Protein AF-A0A7S0TDD7-F1 (afdb_monomer)

Organism: NCBI:txid267567

Structure (mmCIF, N/CA/C/O backbone):
data_AF-A0A7S0TDD7-F1
#
_entry.id   AF-A0A7S0TDD7-F1
#
loop_
_atom_site.group_PDB
_atom_site.id
_atom_site.type_symbol
_atom_site.label_atom_id
_atom_site.label_alt_id
_atom_site.label_comp_id
_atom_site.label_asym_id
_atom_site.label_entity_id
_atom_site.label_seq_id
_atom_site.pdbx_PDB_ins_code
_atom_site.Cartn_x
_atom_site.Cartn_y
_atom_site.Cartn_z
_atom_site.occupancy
_atom_site.B_iso_or_equiv
_atom_site.auth_seq_id
_atom_site.auth_comp_id
_atom_site.auth_asym_id
_atom_site.auth_atom_id
_atom_site.pdbx_PDB_model_num
ATOM 1 N N . ARG A 1 1 ? 13.422 -44.213 49.781 1.00 34.22 1 ARG A N 1
ATOM 2 C CA . ARG A 1 1 ? 12.723 -44.553 48.520 1.00 34.22 1 ARG A CA 1
ATOM 3 C C . ARG A 1 1 ? 11.544 -43.607 48.423 1.00 34.22 1 ARG A C 1
ATOM 5 O O . ARG A 1 1 ? 10.658 -43.696 49.257 1.00 34.22 1 ARG A O 1
ATOM 12 N N . VAL A 1 2 ? 11.659 -42.622 47.538 1.00 26.47 2 VAL A N 1
ATOM 13 C CA . VAL A 1 2 ? 10.657 -41.579 47.297 1.00 26.47 2 VAL A CA 1
ATOM 14 C C . VAL A 1 2 ? 9.514 -42.211 46.508 1.00 26.47 2 VAL A C 1
ATOM 16 O O . VAL A 1 2 ? 9.777 -42.961 45.571 1.00 26.47 2 VAL A O 1
ATOM 19 N N . GLN A 1 3 ? 8.284 -41.962 46.941 1.00 26.53 3 GLN A N 1
ATOM 20 C CA . GLN A 1 3 ? 7.065 -42.433 46.298 1.00 26.53 3 GLN A CA 1
ATOM 21 C C . GLN A 1 3 ? 6.608 -41.351 45.314 1.00 26.53 3 GLN A C 1
ATOM 23 O O . GLN A 1 3 ? 6.568 -40.171 45.658 1.00 26.53 3 GLN A O 1
ATOM 28 N N . GLU A 1 4 ? 6.381 -41.769 44.074 1.00 30.88 4 GLU A N 1
ATOM 29 C CA . GLU A 1 4 ? 6.107 -40.935 42.907 1.00 30.88 4 GLU A CA 1
ATOM 30 C C . GLU A 1 4 ? 4.820 -40.118 43.079 1.00 30.88 4 GLU A C 1
ATOM 32 O O . GLU A 1 4 ? 3.756 -40.655 43.385 1.00 30.88 4 GLU A O 1
ATOM 37 N N . SER A 1 5 ? 4.918 -38.807 42.855 1.00 30.88 5 SER A N 1
ATOM 38 C CA . SER A 1 5 ? 3.770 -37.929 42.671 1.00 30.88 5 SER A CA 1
ATOM 39 C C . SER A 1 5 ? 3.218 -38.106 41.256 1.00 30.88 5 SER A C 1
ATOM 41 O O . SER A 1 5 ? 3.879 -37.802 40.263 1.00 30.88 5 SER A O 1
ATOM 43 N N . SER A 1 6 ? 1.980 -38.586 41.168 1.00 30.11 6 SER A N 1
ATOM 44 C CA . SER A 1 6 ? 1.184 -38.636 39.942 1.00 30.11 6 SER A CA 1
ATOM 45 C C . SER A 1 6 ? 1.024 -37.229 39.357 1.00 30.11 6 SER A C 1
ATOM 47 O O . SER A 1 6 ? 0.351 -36.374 39.939 1.00 30.11 6 SER A O 1
ATOM 49 N N . SER A 1 7 ? 1.662 -36.966 38.215 1.00 33.44 7 SER A N 1
ATOM 50 C CA . SER A 1 7 ? 1.552 -35.693 37.505 1.00 33.44 7 SER A CA 1
ATOM 51 C C . SER A 1 7 ? 0.191 -35.576 36.816 1.00 33.44 7 SER A C 1
ATOM 53 O O . SER A 1 7 ? -0.116 -36.352 35.918 1.00 33.44 7 SER A O 1
ATOM 55 N N . LEU A 1 8 ? -0.582 -34.565 37.208 1.00 35.88 8 LEU A N 1
ATOM 56 C CA . LEU A 1 8 ? -1.970 -34.292 36.808 1.00 35.88 8 LEU A CA 1
ATOM 57 C C . LEU A 1 8 ? -2.159 -33.784 35.359 1.00 35.88 8 LEU A C 1
ATOM 59 O O . LEU A 1 8 ? -3.256 -33.378 35.001 1.00 35.88 8 LEU A O 1
ATOM 63 N N . PHE A 1 9 ? -1.122 -33.789 34.514 1.00 33.84 9 PHE A N 1
ATOM 64 C CA . PHE A 1 9 ? -1.222 -33.293 33.136 1.00 33.84 9 PHE A CA 1
ATOM 65 C C . PHE A 1 9 ? -0.433 -34.156 32.156 1.00 33.84 9 PHE A C 1
ATOM 67 O O . PHE A 1 9 ? 0.795 -34.269 32.262 1.00 33.84 9 PHE A O 1
ATOM 74 N N . ASP A 1 10 ? -1.160 -34.705 31.185 1.00 38.19 10 ASP A N 1
ATOM 75 C CA . ASP A 1 10 ? -0.627 -35.463 30.062 1.00 38.19 10 ASP A CA 1
ATOM 76 C C . ASP A 1 10 ? 0.232 -34.563 29.150 1.00 38.19 10 ASP A C 1
ATOM 78 O O . ASP A 1 10 ? 0.061 -33.338 29.077 1.00 38.19 10 ASP A O 1
ATOM 82 N N . ALA A 1 11 ? 1.210 -35.153 28.464 1.00 37.16 11 ALA A N 1
ATOM 83 C CA . ALA A 1 11 ? 2.189 -34.423 27.654 1.00 37.16 11 ALA A CA 1
ATOM 84 C C . ALA A 1 11 ? 1.535 -33.639 26.496 1.00 37.16 11 ALA A C 1
ATOM 86 O O . ALA A 1 11 ? 2.044 -32.591 26.091 1.00 37.16 11 ALA A O 1
ATOM 87 N N . ALA A 1 12 ? 0.373 -34.093 26.019 1.00 35.03 12 ALA A N 1
ATOM 88 C CA . ALA A 1 12 ? -0.437 -33.391 25.027 1.00 35.03 12 ALA A CA 1
ATOM 89 C C . ALA A 1 12 ? -1.046 -32.085 25.579 1.00 35.03 12 ALA A C 1
ATOM 91 O O . ALA A 1 12 ? -1.035 -31.058 24.898 1.00 35.03 12 ALA A O 1
ATOM 92 N N . SER A 1 13 ? -1.482 -32.079 26.843 1.00 33.91 13 SER A N 1
ATOM 93 C CA . SER A 1 13 ? -2.07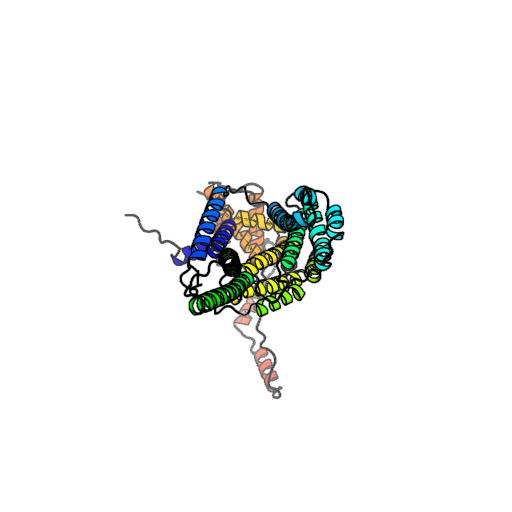0 -30.915 27.522 1.00 33.91 13 SER A CA 1
ATOM 94 C C . SER A 1 13 ? -1.045 -29.792 27.725 1.00 33.91 13 SER A C 1
ATOM 96 O O . SER A 1 13 ? -1.374 -28.610 27.627 1.00 33.91 13 SER A O 1
ATOM 98 N N . LYS A 1 14 ? 0.228 -30.149 27.944 1.00 36.00 14 LYS A N 1
ATOM 99 C CA . LYS A 1 14 ? 1.332 -29.185 28.112 1.00 36.00 14 LYS A CA 1
ATOM 100 C C . LYS A 1 14 ? 1.650 -28.415 26.825 1.00 36.00 14 LYS A C 1
ATOM 102 O O . LYS A 1 14 ? 1.969 -27.230 26.896 1.00 36.00 14 LYS A O 1
ATOM 107 N N . ASN A 1 15 ? 1.516 -29.048 25.658 1.00 33.66 15 ASN A N 1
ATOM 108 C CA . ASN A 1 15 ? 1.763 -28.397 24.366 1.00 33.66 15 ASN A CA 1
ATOM 109 C C . ASN A 1 15 ? 0.621 -27.458 23.949 1.00 33.66 15 ASN A C 1
ATOM 111 O O . ASN A 1 15 ? 0.881 -26.400 23.377 1.00 33.66 15 ASN A O 1
ATOM 115 N N . VAL A 1 16 ? -0.626 -27.786 24.303 1.00 33.66 16 VAL A N 1
ATOM 116 C CA . VAL A 1 16 ? -1.786 -26.915 24.051 1.00 33.66 16 VAL A CA 1
ATOM 117 C C . VAL A 1 16 ? -1.723 -25.654 24.924 1.00 33.66 16 VAL A C 1
ATOM 119 O O . VAL A 1 16 ? -1.888 -24.546 24.410 1.00 33.66 16 VAL A O 1
ATOM 122 N N . ILE A 1 17 ? -1.350 -25.781 26.203 1.00 31.75 17 ILE A N 1
ATOM 123 C CA . ILE A 1 17 ? -1.176 -24.635 27.115 1.00 31.75 17 ILE A CA 1
ATOM 124 C C . ILE A 1 17 ? -0.004 -23.739 26.674 1.00 31.75 17 ILE A C 1
ATOM 126 O O . ILE A 1 17 ? -0.137 -22.518 26.647 1.00 31.75 17 ILE A O 1
ATOM 130 N N . LEU A 1 18 ? 1.118 -24.312 26.220 1.00 31.67 18 LEU A N 1
ATOM 131 C CA . LEU A 1 18 ? 2.242 -23.530 25.681 1.00 31.67 18 LEU A CA 1
ATOM 132 C C . LEU A 1 18 ? 1.889 -22.752 24.400 1.00 31.67 18 LEU A C 1
ATOM 134 O O . LEU A 1 18 ? 2.475 -21.695 24.160 1.00 31.67 18 LEU A O 1
ATOM 138 N N . SER A 1 19 ? 0.924 -23.235 23.609 1.00 33.00 19 SER A N 1
ATOM 139 C CA . SER A 1 19 ? 0.410 -22.519 22.432 1.00 33.00 19 SER A CA 1
ATOM 140 C C . SER A 1 19 ? -0.597 -21.416 22.791 1.00 33.00 19 SER A C 1
ATOM 142 O O . SER A 1 19 ? -0.612 -20.367 22.151 1.00 33.00 19 SER A O 1
ATOM 144 N N . SER A 1 20 ? -1.368 -21.609 23.868 1.00 31.69 20 SER A N 1
ATOM 145 C CA . SER A 1 20 ? -2.388 -20.669 24.359 1.00 31.69 20 SER A CA 1
ATOM 146 C C . SER A 1 20 ? -1.827 -19.530 25.226 1.00 31.69 20 SER A C 1
ATOM 148 O O . SER A 1 20 ? -2.527 -18.548 25.455 1.00 31.69 20 SER A O 1
ATOM 150 N N . CYS A 1 21 ? -0.584 -19.631 25.710 1.00 32.84 21 CYS A N 1
ATOM 151 C CA . CYS A 1 21 ? 0.076 -18.613 26.545 1.00 32.84 21 CYS A CA 1
ATOM 152 C C . CYS A 1 21 ? 1.026 -17.680 25.763 1.00 32.84 21 CYS A C 1
ATOM 154 O O . CYS A 1 21 ? 1.892 -17.023 26.351 1.00 32.84 21 CYS A O 1
ATOM 156 N N . ALA A 1 22 ? 0.924 -17.625 24.434 1.00 32.09 22 ALA A N 1
ATOM 157 C CA . ALA A 1 22 ? 1.714 -16.697 23.633 1.00 32.09 22 ALA A CA 1
ATOM 158 C C . ALA A 1 22 ? 1.128 -15.278 23.744 1.00 32.09 22 ALA A C 1
ATOM 160 O O . ALA A 1 22 ? 0.223 -14.913 23.005 1.00 32.09 22 ALA A O 1
ATOM 161 N N . GLY A 1 23 ? 1.641 -14.484 24.688 1.00 32.25 23 GLY A N 1
ATOM 162 C CA . GLY A 1 23 ? 1.254 -13.079 24.842 1.00 32.25 23 GLY A CA 1
ATOM 163 C C . GLY A 1 23 ? 1.530 -12.216 23.592 1.00 32.25 23 GLY A C 1
ATOM 164 O O . GLY A 1 23 ? 2.265 -12.652 22.697 1.00 32.25 23 GLY A O 1
ATOM 165 N N . PRO A 1 24 ? 1.012 -10.970 23.555 1.00 36.75 24 PRO A N 1
ATOM 166 C CA . PRO A 1 24 ? 1.062 -10.065 22.397 1.00 36.75 24 PRO A CA 1
ATOM 167 C C . PRO A 1 24 ? 2.467 -9.887 21.809 1.00 36.75 24 PRO A C 1
ATOM 169 O O . PRO A 1 24 ? 2.650 -9.899 20.592 1.00 36.75 24 PRO A O 1
ATOM 172 N N . SER A 1 25 ? 3.478 -9.836 22.678 1.00 35.16 25 SER A N 1
ATOM 173 C CA . SER A 1 25 ? 4.887 -9.713 22.303 1.00 35.16 25 SER A CA 1
ATOM 174 C C . SER A 1 25 ? 5.425 -10.941 21.568 1.00 35.16 25 SER A C 1
ATOM 176 O O . SER A 1 25 ? 6.261 -10.808 20.683 1.00 35.16 25 SER A O 1
ATOM 178 N N . ARG 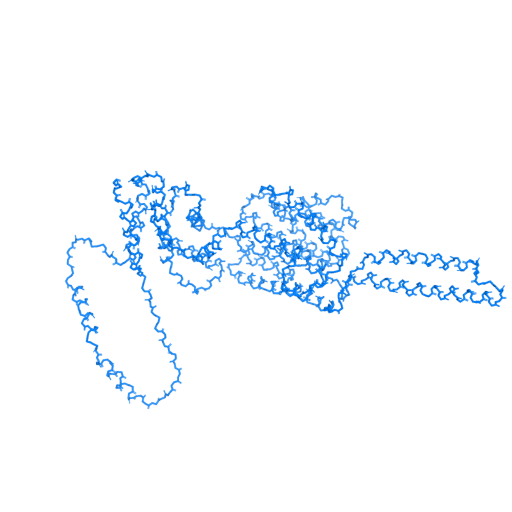A 1 26 ? 4.934 -12.149 21.872 1.00 35.88 26 ARG A N 1
ATOM 179 C CA . ARG A 1 26 ? 5.328 -13.389 21.185 1.00 35.88 26 ARG A CA 1
ATOM 180 C C . ARG A 1 26 ? 4.607 -13.559 19.858 1.00 35.88 26 ARG A C 1
ATOM 182 O O . ARG A 1 26 ? 5.229 -14.042 18.918 1.00 35.88 26 ARG A O 1
ATOM 189 N N . THR A 1 27 ? 3.347 -13.143 19.752 1.00 37.44 27 THR A N 1
ATOM 190 C CA . THR A 1 27 ? 2.650 -13.045 18.460 1.00 37.44 27 THR A CA 1
ATOM 191 C C . THR A 1 27 ? 3.304 -12.012 17.557 1.00 37.44 27 THR A C 1
ATOM 193 O O . THR A 1 27 ? 3.514 -12.303 16.389 1.00 37.44 27 THR A O 1
ATOM 196 N N . GLU A 1 28 ? 3.730 -10.867 18.084 1.00 36.44 28 GLU A N 1
ATOM 197 C CA . GLU A 1 28 ? 4.432 -9.844 17.308 1.00 36.44 28 GLU A CA 1
ATOM 198 C C . GLU A 1 28 ? 5.825 -10.317 16.870 1.00 36.44 28 GLU A C 1
ATOM 200 O O . GLU A 1 28 ? 6.174 -10.195 15.701 1.00 36.44 28 GLU A O 1
ATOM 205 N N . LEU A 1 29 ? 6.579 -10.982 17.750 1.00 36.84 29 LEU A N 1
ATOM 206 C CA . LEU A 1 29 ? 7.879 -11.581 17.421 1.00 36.84 29 LEU A CA 1
ATOM 207 C C . LEU A 1 29 ? 7.733 -12.764 16.447 1.00 36.84 29 LEU A C 1
ATOM 209 O O . LEU A 1 29 ? 8.585 -12.960 15.583 1.00 36.84 29 LEU A O 1
ATOM 213 N N . ASN A 1 30 ? 6.635 -13.524 16.520 1.00 37.25 30 ASN A N 1
ATOM 214 C CA . ASN A 1 30 ? 6.309 -14.589 15.569 1.00 37.25 30 ASN A CA 1
ATOM 215 C C . ASN A 1 30 ? 5.789 -14.049 14.233 1.00 37.25 30 ASN A C 1
ATOM 217 O O . ASN A 1 30 ? 6.100 -14.643 13.208 1.00 37.25 30 ASN A O 1
ATOM 221 N N . VAL A 1 31 ? 5.070 -12.925 14.208 1.00 39.56 31 VAL A N 1
ATOM 222 C CA . VAL A 1 31 ? 4.661 -12.213 12.986 1.00 39.56 31 VAL A CA 1
ATOM 223 C C . VAL A 1 31 ? 5.873 -11.560 12.334 1.00 39.56 31 VAL A C 1
ATOM 225 O O . VAL A 1 31 ? 6.036 -11.680 11.126 1.00 39.56 31 VAL A O 1
ATOM 228 N N . GLN A 1 32 ? 6.776 -10.961 13.111 1.00 39.06 32 GLN A N 1
ATOM 229 C CA . GLN A 1 32 ? 8.056 -10.442 12.631 1.00 39.06 32 GLN A CA 1
ATOM 230 C C . GLN A 1 32 ? 8.948 -11.574 12.122 1.00 39.06 32 GLN A C 1
ATOM 232 O O . GLN A 1 32 ? 9.494 -11.453 11.032 1.00 39.06 32 GLN A O 1
ATOM 237 N N . ARG A 1 33 ? 9.037 -12.714 12.825 1.00 38.97 33 ARG A N 1
ATOM 238 C CA . ARG A 1 33 ? 9.721 -13.918 12.323 1.00 38.97 33 ARG A CA 1
ATOM 239 C C . ARG A 1 33 ? 9.059 -14.457 11.065 1.00 38.97 33 ARG A C 1
ATOM 241 O O . ARG A 1 33 ? 9.772 -14.743 10.120 1.00 38.97 33 ARG A O 1
ATOM 248 N N . ALA A 1 34 ? 7.738 -14.580 11.012 1.00 37.75 34 ALA A N 1
ATOM 249 C CA . ALA A 1 34 ? 7.015 -15.085 9.846 1.00 37.75 34 ALA A CA 1
ATOM 250 C C . ALA A 1 34 ? 7.128 -14.133 8.646 1.00 37.75 34 ALA A C 1
ATOM 252 O O . ALA A 1 34 ? 7.270 -14.595 7.516 1.00 37.75 34 ALA A O 1
ATOM 253 N N . ALA A 1 35 ? 7.136 -12.819 8.879 1.00 38.97 35 ALA A N 1
ATOM 254 C CA . ALA A 1 35 ? 7.416 -11.797 7.877 1.00 38.97 35 ALA A CA 1
ATOM 255 C C . ALA A 1 35 ? 8.870 -11.878 7.407 1.00 38.97 35 ALA A C 1
ATOM 257 O O . ALA A 1 35 ? 9.106 -11.847 6.204 1.00 38.97 35 ALA A O 1
ATOM 258 N N . LEU A 1 36 ? 9.825 -12.080 8.322 1.00 39.38 36 LEU A N 1
ATOM 259 C CA . LEU A 1 36 ? 11.232 -12.324 8.010 1.00 39.38 36 LEU A CA 1
ATOM 260 C C . LEU A 1 36 ? 11.388 -13.616 7.194 1.00 39.38 36 LEU A C 1
ATOM 262 O O . LEU A 1 36 ? 12.049 -13.599 6.172 1.00 39.38 36 LEU A O 1
ATOM 266 N N . PHE A 1 37 ? 10.730 -14.718 7.558 1.00 41.88 37 PHE A N 1
ATOM 267 C CA . PHE A 1 37 ? 10.774 -15.991 6.829 1.00 41.88 37 PHE A CA 1
ATOM 268 C C . PHE A 1 37 ? 10.072 -15.917 5.465 1.00 41.88 37 PHE A C 1
ATOM 270 O O . PHE A 1 37 ? 10.566 -16.510 4.506 1.00 41.88 37 PHE A O 1
ATOM 277 N N . ARG A 1 38 ? 8.989 -15.135 5.331 1.00 43.34 38 ARG A N 1
ATOM 278 C CA . ARG A 1 38 ? 8.360 -14.819 4.033 1.00 43.34 38 ARG A CA 1
ATOM 279 C C . ARG A 1 38 ? 9.249 -13.933 3.156 1.00 43.34 38 ARG A C 1
ATOM 281 O O . ARG A 1 38 ? 9.356 -14.206 1.966 1.00 43.34 38 ARG A O 1
ATOM 288 N N . LEU A 1 39 ? 9.912 -12.925 3.731 1.00 39.94 39 LEU A N 1
ATOM 289 C CA . LEU A 1 39 ? 10.890 -12.062 3.047 1.00 39.94 39 LEU A CA 1
ATOM 290 C C . LEU A 1 39 ? 12.161 -12.823 2.650 1.00 39.94 39 LEU A C 1
ATOM 292 O O . LEU A 1 39 ? 12.757 -12.535 1.617 1.00 39.94 39 LEU A O 1
ATOM 296 N N . LEU A 1 40 ? 12.568 -13.801 3.460 1.00 39.16 40 LEU A N 1
ATOM 297 C CA . LEU A 1 40 ? 13.779 -14.590 3.259 1.00 39.16 40 LEU A CA 1
ATOM 298 C C . LEU A 1 40 ? 13.563 -15.838 2.397 1.00 39.16 40 LEU A C 1
ATOM 300 O O . LEU A 1 40 ? 14.569 -16.422 2.001 1.00 39.16 40 LEU A O 1
ATOM 304 N N . ARG A 1 41 ? 12.306 -16.256 2.138 1.00 47.22 41 ARG A N 1
ATOM 305 C CA . ARG A 1 41 ? 11.926 -17.547 1.516 1.00 47.22 41 ARG A CA 1
ATOM 306 C C . ARG A 1 41 ? 12.974 -18.640 1.783 1.00 47.22 41 ARG A C 1
ATOM 308 O O . ARG A 1 41 ? 13.501 -19.261 0.862 1.00 47.22 41 ARG A O 1
ATOM 315 N N . LEU A 1 42 ? 13.306 -18.864 3.058 1.00 38.62 42 LEU A N 1
ATOM 316 C CA . LEU A 1 42 ? 14.006 -20.093 3.416 1.00 38.62 42 LEU A CA 1
ATOM 317 C C . LEU A 1 42 ? 13.015 -21.228 3.145 1.00 38.62 42 LEU A C 1
ATOM 319 O O . LEU A 1 42 ? 11.864 -21.108 3.568 1.00 38.62 42 LEU A O 1
ATOM 323 N N . PRO A 1 43 ? 13.405 -22.262 2.386 1.00 35.06 43 PRO A N 1
ATOM 324 C CA . PRO A 1 43 ? 12.465 -23.240 1.864 1.00 35.06 43 PRO A CA 1
ATOM 325 C C . PRO A 1 43 ? 11.819 -23.996 3.028 1.00 35.06 43 PRO A C 1
ATOM 327 O O . PRO A 1 43 ? 12.429 -24.878 3.626 1.00 35.06 43 PRO A O 1
ATOM 330 N N . SER A 1 44 ? 10.577 -23.643 3.364 1.00 37.34 44 SER A N 1
ATOM 331 C CA . SER A 1 44 ? 9.670 -24.557 4.048 1.00 37.34 44 SER A CA 1
ATOM 332 C C . SER A 1 44 ? 9.337 -25.654 3.045 1.00 37.34 44 SER A C 1
ATOM 334 O O . SER A 1 44 ? 8.902 -25.343 1.937 1.00 37.34 44 SER A O 1
ATOM 336 N N . GLN A 1 45 ? 9.599 -26.902 3.417 1.00 38.03 45 GLN A N 1
ATOM 337 C CA . GLN A 1 45 ? 9.753 -28.055 2.527 1.00 38.03 45 GLN A CA 1
ATOM 338 C C . GLN A 1 45 ? 8.555 -28.442 1.633 1.00 38.03 45 GLN A C 1
ATOM 340 O O . GLN A 1 45 ? 8.686 -29.429 0.929 1.00 38.03 45 GLN A O 1
ATOM 345 N N . ASP A 1 46 ? 7.451 -27.691 1.560 1.00 39.78 46 ASP A N 1
ATOM 346 C CA . ASP A 1 46 ? 6.208 -28.201 0.950 1.00 39.78 46 ASP A CA 1
ATOM 347 C C . ASP A 1 46 ? 5.391 -27.231 0.076 1.00 39.78 46 ASP A C 1
ATOM 349 O O . ASP A 1 46 ? 4.191 -27.418 -0.108 1.00 39.78 46 ASP A O 1
ATOM 353 N N . VAL A 1 47 ? 5.996 -26.217 -0.553 1.00 36.88 47 VAL A N 1
ATOM 354 C CA . VAL A 1 47 ? 5.292 -25.487 -1.630 1.00 36.88 47 VAL A CA 1
ATOM 355 C C . VAL A 1 47 ? 6.193 -25.363 -2.848 1.00 36.88 47 VAL A C 1
ATOM 357 O O . VAL A 1 47 ? 7.313 -24.867 -2.747 1.00 36.88 47 VAL A O 1
ATOM 360 N N . GLY A 1 48 ? 5.685 -25.876 -3.974 1.00 36.62 48 GLY A N 1
ATOM 361 C CA . GLY A 1 48 ? 6.376 -26.119 -5.238 1.00 36.62 48 GLY A CA 1
ATOM 362 C C . GLY A 1 48 ? 7.475 -25.117 -5.574 1.00 36.62 48 GLY A C 1
ATOM 363 O O . GLY A 1 48 ? 7.284 -23.906 -5.496 1.00 36.62 48 GLY A O 1
ATOM 364 N N . THR A 1 49 ? 8.623 -25.674 -5.953 1.00 37.28 49 THR A N 1
ATOM 365 C CA . THR A 1 49 ? 9.852 -25.016 -6.404 1.00 37.28 49 THR A CA 1
ATOM 366 C C . THR A 1 49 ? 9.597 -23.680 -7.103 1.00 37.28 49 THR A C 1
ATOM 368 O O . THR A 1 49 ? 9.370 -23.615 -8.311 1.00 37.28 49 THR A O 1
ATOM 371 N N . VAL A 1 50 ? 9.661 -22.598 -6.328 1.00 41.88 50 VAL A N 1
ATOM 372 C CA . VAL A 1 50 ? 9.716 -21.236 -6.849 1.00 41.88 50 VAL A CA 1
ATOM 373 C C . VAL A 1 50 ? 11.102 -21.065 -7.457 1.00 41.88 50 VAL A C 1
ATOM 375 O O . VAL A 1 50 ? 12.107 -21.056 -6.746 1.00 41.88 50 VAL A O 1
ATOM 378 N N . PHE A 1 51 ? 11.153 -21.003 -8.785 1.00 43.69 51 PHE A N 1
ATOM 379 C CA . PHE A 1 51 ? 12.379 -20.913 -9.570 1.00 43.69 51 PHE A CA 1
ATOM 380 C C . PHE A 1 51 ? 13.138 -19.618 -9.251 1.00 43.69 51 PHE A C 1
ATOM 382 O O . PHE A 1 51 ? 12.866 -18.553 -9.797 1.00 43.69 51 PHE A O 1
ATOM 389 N N . SER A 1 52 ? 14.100 -19.720 -8.336 1.00 38.50 52 SER A N 1
ATOM 390 C CA . SER A 1 52 ? 15.113 -18.699 -8.101 1.00 38.50 52 SER A CA 1
ATOM 391 C C . SER A 1 52 ? 16.210 -18.869 -9.149 1.00 38.50 52 SER A C 1
ATOM 393 O O . SER A 1 52 ? 16.868 -19.907 -9.180 1.00 38.50 52 SER A O 1
ATOM 395 N N . THR A 1 53 ? 16.459 -17.860 -9.986 1.00 48.03 53 THR A N 1
ATOM 396 C CA . THR A 1 53 ? 17.733 -17.797 -10.718 1.00 48.03 53 THR A CA 1
ATOM 397 C C . THR A 1 53 ? 18.875 -17.628 -9.705 1.00 48.03 53 THR A C 1
ATOM 399 O O . THR A 1 53 ? 18.681 -17.038 -8.636 1.00 48.03 53 THR A O 1
ATOM 402 N N . VAL A 1 54 ? 20.056 -18.185 -9.995 1.00 42.34 54 VAL A N 1
ATOM 403 C CA . VAL A 1 54 ? 21.210 -18.186 -9.070 1.00 42.34 54 VAL A CA 1
ATOM 404 C C . VAL A 1 54 ? 21.617 -16.755 -8.690 1.00 42.34 54 VAL A C 1
ATOM 406 O O . VAL A 1 54 ? 21.841 -16.476 -7.514 1.00 42.34 54 VAL A O 1
ATOM 409 N N . GLU A 1 55 ? 21.590 -15.820 -9.644 1.00 39.75 55 GLU A N 1
ATOM 410 C CA . GLU A 1 55 ? 21.903 -14.402 -9.407 1.00 39.75 55 GLU A CA 1
ATOM 411 C C . GLU A 1 55 ? 20.869 -13.698 -8.512 1.00 39.75 55 GLU A C 1
ATOM 413 O O . GLU A 1 55 ? 21.243 -12.950 -7.606 1.00 39.75 55 GLU A O 1
ATOM 418 N N . ASN A 1 56 ? 19.572 -13.988 -8.675 1.00 49.56 56 ASN A N 1
ATOM 419 C CA . ASN A 1 56 ? 18.540 -13.482 -7.763 1.00 49.56 56 ASN A CA 1
ATOM 420 C C . ASN A 1 56 ? 18.658 -14.103 -6.367 1.00 49.56 56 ASN A C 1
ATOM 422 O O . ASN A 1 56 ? 18.381 -13.432 -5.373 1.00 49.56 56 ASN A O 1
ATOM 426 N N . GLY A 1 57 ? 19.090 -15.363 -6.277 1.00 44.59 57 GLY A N 1
ATOM 427 C CA . GLY A 1 57 ? 19.338 -16.050 -5.012 1.00 44.59 57 GLY A CA 1
ATOM 428 C C . GLY A 1 57 ? 20.479 -15.409 -4.222 1.00 44.59 57 GLY A C 1
ATOM 429 O O . GLY A 1 57 ? 20.329 -15.141 -3.029 1.00 44.59 57 GLY A O 1
ATOM 430 N N . GLU A 1 58 ? 21.596 -15.093 -4.878 1.00 45.41 58 GLU A N 1
ATOM 431 C CA . GLU A 1 58 ? 22.729 -14.416 -4.237 1.00 45.41 58 GLU A CA 1
ATOM 432 C C . GLU A 1 58 ? 22.419 -12.963 -3.870 1.00 45.41 58 GLU A C 1
ATOM 434 O O . GLU A 1 58 ? 22.734 -12.539 -2.754 1.00 45.41 58 GLU A O 1
ATOM 439 N N . ALA A 1 59 ? 21.732 -12.219 -4.745 1.00 47.84 59 ALA A N 1
ATOM 440 C CA . ALA A 1 59 ? 21.289 -10.857 -4.452 1.00 47.84 59 ALA A CA 1
ATOM 441 C C . ALA A 1 59 ? 20.327 -10.821 -3.253 1.00 47.84 59 ALA A C 1
ATOM 443 O O . ALA A 1 59 ? 20.522 -10.019 -2.333 1.00 47.84 59 ALA A O 1
ATOM 444 N N . ARG A 1 60 ? 19.352 -11.741 -3.194 1.00 52.16 60 ARG A N 1
ATOM 445 C CA . ARG A 1 60 ? 18.446 -11.888 -2.043 1.00 52.16 60 ARG A CA 1
ATOM 446 C C . ARG A 1 60 ? 19.184 -12.338 -0.791 1.00 52.16 60 ARG A C 1
ATOM 448 O O . ARG A 1 60 ? 18.907 -11.810 0.276 1.00 52.16 60 ARG A O 1
ATOM 455 N N . LYS A 1 61 ? 20.166 -13.239 -0.887 1.00 48.09 61 LYS A N 1
ATOM 456 C CA . LYS A 1 61 ? 20.992 -13.676 0.256 1.00 48.09 61 LYS A CA 1
ATOM 457 C C . LYS A 1 61 ? 21.873 -12.544 0.794 1.00 48.09 61 LYS A C 1
ATOM 459 O O . LYS A 1 61 ? 22.041 -12.413 2.007 1.00 48.09 61 LYS A O 1
ATOM 464 N N . ALA A 1 62 ? 22.401 -11.692 -0.081 1.00 52.19 62 ALA A N 1
ATOM 465 C CA . ALA A 1 62 ? 23.163 -10.508 0.302 1.00 52.19 62 ALA A CA 1
ATOM 466 C C . ALA A 1 62 ? 22.266 -9.428 0.933 1.00 52.19 62 ALA A C 1
ATOM 468 O O . ALA A 1 62 ? 22.633 -8.853 1.961 1.00 52.19 62 ALA A O 1
ATOM 469 N N . GLN A 1 63 ? 21.080 -9.184 0.368 1.00 53.31 63 GLN A N 1
ATOM 470 C CA . GLN A 1 63 ? 20.070 -8.287 0.939 1.00 53.31 63 GLN A CA 1
ATOM 471 C C . GLN A 1 63 ? 19.561 -8.800 2.287 1.00 53.31 63 GLN A C 1
ATOM 473 O O . GLN A 1 63 ? 19.528 -8.038 3.245 1.00 53.31 63 GLN A O 1
ATOM 478 N N . ALA A 1 64 ? 19.267 -10.094 2.394 1.00 50.66 64 ALA A N 1
ATOM 479 C CA . ALA A 1 64 ? 18.913 -10.793 3.621 1.00 50.66 64 ALA A CA 1
ATOM 480 C C . ALA A 1 64 ? 19.975 -10.618 4.702 1.00 50.66 64 ALA A C 1
ATOM 482 O O . ALA A 1 64 ? 19.658 -10.240 5.821 1.00 50.66 64 ALA A O 1
ATOM 483 N N . LYS A 1 65 ? 21.250 -10.841 4.368 1.00 52.22 65 LYS A N 1
ATOM 484 C CA . LYS A 1 65 ? 22.362 -10.670 5.310 1.00 52.22 65 LYS A CA 1
ATOM 485 C C . LYS A 1 65 ? 22.493 -9.217 5.771 1.00 52.22 65 LYS A C 1
ATOM 487 O O . LYS A 1 65 ? 22.745 -8.976 6.947 1.00 52.22 65 LYS A O 1
ATOM 492 N N . LYS A 1 66 ? 22.278 -8.247 4.874 1.00 54.50 66 LYS A N 1
ATOM 493 C CA . LYS A 1 66 ? 22.237 -6.817 5.223 1.00 54.50 66 LYS A CA 1
ATOM 494 C C . LYS A 1 66 ? 21.037 -6.471 6.108 1.00 54.50 66 LYS A C 1
ATOM 496 O O . LYS A 1 66 ? 21.220 -5.763 7.088 1.00 54.50 66 LYS A O 1
ATOM 501 N N . LEU A 1 67 ? 19.851 -6.996 5.805 1.00 50.78 67 LEU A N 1
ATOM 502 C CA . LEU A 1 67 ? 18.629 -6.821 6.594 1.00 50.78 67 LEU A CA 1
ATOM 503 C C . LEU A 1 67 ? 18.762 -7.445 7.982 1.00 50.78 67 LEU A C 1
ATOM 505 O O . LEU A 1 67 ? 18.473 -6.785 8.967 1.00 50.78 67 LEU A O 1
ATOM 509 N N . ILE A 1 68 ? 19.266 -8.674 8.078 1.00 57.19 68 ILE A N 1
ATOM 510 C CA . ILE A 1 68 ? 19.528 -9.357 9.350 1.00 57.19 68 ILE A CA 1
ATOM 511 C C . ILE A 1 68 ? 20.554 -8.576 10.172 1.00 57.19 68 ILE A C 1
ATOM 513 O O . ILE A 1 68 ? 20.341 -8.384 11.362 1.00 57.19 68 ILE A O 1
ATOM 517 N N . ASN A 1 69 ? 21.623 -8.067 9.552 1.00 52.66 69 ASN A N 1
ATOM 518 C CA . ASN A 1 69 ? 22.589 -7.218 10.249 1.00 52.66 69 ASN A CA 1
ATOM 519 C C . ASN A 1 69 ? 21.972 -5.884 10.701 1.00 52.66 69 ASN A C 1
ATOM 521 O O . ASN A 1 69 ? 22.261 -5.440 11.805 1.00 52.66 69 ASN A O 1
ATOM 525 N N . LEU A 1 70 ? 21.096 -5.273 9.898 1.00 49.09 70 LEU A N 1
ATOM 526 C CA . LEU A 1 70 ? 20.352 -4.066 10.273 1.00 49.09 70 LEU A CA 1
ATOM 527 C C . LEU A 1 70 ? 19.393 -4.328 11.442 1.00 49.09 70 LEU A C 1
ATOM 529 O O . LEU A 1 70 ? 19.354 -3.539 12.381 1.00 49.09 70 LEU A O 1
ATOM 533 N N . PHE A 1 71 ? 18.666 -5.448 11.425 1.00 48.34 71 PHE A N 1
ATOM 534 C CA . PHE A 1 71 ? 17.789 -5.853 12.525 1.00 48.34 71 PHE A CA 1
ATOM 535 C C . PHE A 1 71 ? 18.582 -6.191 13.793 1.00 48.34 71 PHE A C 1
ATOM 537 O O . PHE A 1 71 ? 18.184 -5.793 14.883 1.00 48.34 71 PHE A O 1
ATOM 544 N N . ALA A 1 72 ? 19.733 -6.851 13.658 1.00 56.47 72 ALA A N 1
ATOM 545 C CA . ALA A 1 72 ? 20.618 -7.166 14.777 1.00 56.47 72 ALA A CA 1
ATOM 546 C C . ALA A 1 72 ? 21.276 -5.917 15.388 1.00 56.47 72 ALA A C 1
ATOM 548 O O . ALA A 1 72 ? 21.554 -5.903 16.582 1.00 56.47 72 ALA A O 1
ATOM 549 N N . GLN A 1 73 ? 21.508 -4.867 14.594 1.00 50.81 73 GLN A N 1
ATOM 550 C CA . GLN A 1 73 ? 22.095 -3.607 15.062 1.00 50.81 73 GLN A CA 1
ATOM 551 C C . GLN A 1 73 ? 21.067 -2.627 15.653 1.00 50.81 73 GLN A C 1
ATOM 553 O O . GLN A 1 73 ? 21.462 -1.761 16.428 1.00 50.81 73 GLN A O 1
ATOM 558 N N . LYS A 1 74 ? 19.772 -2.747 15.314 1.00 45.06 74 LYS A N 1
ATOM 559 C CA . LYS A 1 74 ? 18.705 -1.826 15.766 1.00 45.06 74 LYS A CA 1
ATOM 560 C C . LYS A 1 74 ? 17.759 -2.371 16.844 1.00 45.06 74 LYS A C 1
ATOM 562 O O . LYS A 1 74 ? 16.907 -1.621 17.307 1.00 45.06 74 LYS A O 1
ATOM 567 N N . MET A 1 75 ? 17.884 -3.625 17.282 1.00 39.62 75 MET A N 1
ATOM 568 C CA . MET A 1 75 ? 17.069 -4.149 18.390 1.00 39.62 75 MET A CA 1
ATOM 569 C C . MET A 1 75 ? 17.618 -3.744 19.767 1.00 39.62 75 MET A C 1
ATOM 571 O O . MET A 1 75 ? 18.015 -4.575 20.578 1.00 39.62 75 MET A O 1
ATOM 575 N N . THR A 1 76 ? 17.593 -2.446 20.054 1.00 38.91 76 THR A N 1
ATOM 576 C CA . THR A 1 76 ? 17.293 -1.962 21.406 1.00 38.91 76 THR A CA 1
ATOM 577 C C . THR A 1 76 ? 15.790 -1.712 21.438 1.00 38.91 76 THR A C 1
ATOM 579 O O . THR A 1 76 ? 15.283 -0.973 20.596 1.00 38.91 76 THR A O 1
ATOM 582 N N . ALA A 1 77 ? 15.076 -2.363 22.355 1.00 42.56 77 ALA A N 1
ATOM 583 C CA . ALA A 1 77 ? 13.611 -2.416 22.407 1.00 42.56 77 ALA A CA 1
ATOM 584 C C . ALA A 1 77 ? 12.897 -1.043 22.472 1.00 42.56 77 ALA A C 1
ATOM 586 O O . ALA A 1 77 ? 11.699 -0.987 22.225 1.00 42.56 77 ALA A O 1
ATOM 587 N N . ASP A 1 78 ? 13.630 0.050 22.701 1.00 38.06 78 ASP A N 1
ATOM 588 C CA . ASP A 1 78 ? 13.103 1.421 22.761 1.00 38.06 78 ASP A CA 1
ATOM 589 C C . ASP A 1 78 ? 13.133 2.173 21.411 1.00 38.06 78 ASP A C 1
ATOM 591 O O . ASP A 1 78 ? 12.621 3.281 21.304 1.00 38.06 78 ASP A O 1
ATOM 595 N N . SER A 1 79 ? 13.705 1.583 20.352 1.00 40.09 79 SER A N 1
ATOM 596 C CA . SER A 1 79 ? 13.809 2.176 19.002 1.00 40.09 79 SER A CA 1
ATOM 597 C C . SER A 1 79 ? 12.796 1.554 18.025 1.00 40.09 79 SER A C 1
ATOM 599 O O . SER A 1 79 ? 13.124 1.229 16.876 1.00 40.09 79 SER A O 1
ATOM 601 N N . ILE A 1 80 ? 11.551 1.347 18.456 1.00 48.03 80 ILE A N 1
ATOM 602 C CA . ILE A 1 80 ? 10.467 1.074 17.505 1.00 48.03 80 ILE A CA 1
ATOM 603 C C . ILE A 1 80 ? 10.328 2.348 16.672 1.00 48.03 80 ILE A C 1
ATOM 605 O O . ILE A 1 80 ? 9.880 3.363 17.191 1.00 48.03 80 ILE A O 1
ATOM 609 N N . VAL A 1 81 ? 10.783 2.309 15.412 1.00 54.41 81 VAL A N 1
ATOM 610 C CA . VAL A 1 81 ? 10.669 3.421 14.453 1.00 54.41 81 VAL A CA 1
ATOM 611 C C . VAL A 1 81 ? 9.254 3.973 14.566 1.00 54.41 81 VAL A C 1
ATOM 613 O O . VAL A 1 81 ? 8.295 3.247 14.278 1.00 54.41 81 VAL A O 1
ATOM 616 N N . GLN A 1 82 ? 9.120 5.209 15.055 1.00 69.00 82 GLN A N 1
ATOM 617 C CA . GLN A 1 82 ? 7.804 5.782 15.297 1.00 69.00 82 GLN A CA 1
ATOM 618 C C . GLN A 1 82 ? 7.027 5.743 13.967 1.00 69.00 82 GLN A C 1
ATOM 620 O O . GLN A 1 82 ? 7.588 6.108 12.928 1.00 69.00 82 GLN A O 1
ATOM 625 N N . PRO A 1 83 ? 5.754 5.303 13.944 1.00 75.44 83 PRO A N 1
ATOM 626 C CA . PRO A 1 83 ? 4.963 5.222 12.713 1.00 75.44 83 PRO A CA 1
ATOM 627 C C . PRO A 1 83 ? 4.997 6.511 11.874 1.00 75.44 83 PRO A C 1
ATOM 629 O O . PRO A 1 83 ? 5.003 6.449 10.645 1.00 75.44 83 PRO A O 1
ATOM 632 N N . THR A 1 84 ? 5.105 7.662 12.538 1.00 81.12 84 THR A N 1
ATOM 633 C CA . THR A 1 84 ? 5.266 8.995 11.948 1.00 81.12 84 THR A CA 1
ATOM 634 C C . THR A 1 84 ? 6.535 9.134 11.099 1.00 81.12 84 THR A C 1
ATOM 636 O O . THR A 1 84 ? 6.483 9.680 9.998 1.00 81.12 84 THR A O 1
ATOM 639 N N . GLU A 1 85 ? 7.675 8.604 11.553 1.00 81.06 85 GLU A N 1
ATOM 640 C CA . GLU A 1 85 ? 8.943 8.653 10.808 1.00 81.06 85 GLU A CA 1
ATOM 641 C C . GLU A 1 85 ? 8.866 7.851 9.510 1.00 81.06 85 GLU A C 1
ATOM 643 O O . GLU A 1 85 ? 9.397 8.275 8.483 1.00 81.06 85 GLU A O 1
ATOM 648 N N . ILE A 1 86 ? 8.158 6.715 9.532 1.00 84.12 86 ILE A N 1
ATOM 649 C CA . ILE A 1 86 ? 7.944 5.899 8.334 1.00 84.12 86 ILE A CA 1
ATOM 650 C C . ILE A 1 86 ? 7.144 6.698 7.308 1.00 84.12 86 ILE A C 1
ATOM 652 O O . ILE A 1 86 ? 7.562 6.791 6.156 1.00 84.12 86 ILE A O 1
ATOM 656 N N . ILE A 1 87 ? 6.028 7.314 7.709 1.00 85.50 87 ILE A N 1
ATOM 657 C CA . ILE A 1 87 ? 5.205 8.110 6.789 1.00 85.50 87 ILE A CA 1
ATOM 658 C C . ILE A 1 87 ? 6.009 9.284 6.222 1.00 85.50 87 ILE A C 1
ATOM 660 O O . ILE A 1 87 ? 5.982 9.492 5.009 1.00 85.50 87 ILE A O 1
ATOM 664 N N . ARG A 1 88 ? 6.775 10.003 7.056 1.00 85.31 88 ARG A N 1
ATOM 665 C CA . ARG A 1 88 ? 7.652 11.091 6.591 1.00 85.31 88 ARG A CA 1
ATOM 666 C C . ARG A 1 88 ? 8.676 10.598 5.577 1.00 85.31 88 ARG A C 1
ATOM 668 O O . ARG A 1 88 ? 8.823 11.207 4.524 1.00 85.31 88 ARG A O 1
ATOM 675 N N . TYR A 1 89 ? 9.341 9.476 5.844 1.00 85.62 89 TYR A N 1
ATOM 676 C CA . TYR A 1 89 ? 10.289 8.878 4.903 1.00 85.62 89 TYR A CA 1
ATOM 677 C C . TYR A 1 89 ? 9.624 8.522 3.565 1.00 85.62 89 TYR A C 1
ATOM 679 O O . TYR A 1 89 ? 10.168 8.800 2.496 1.00 85.62 89 TYR A O 1
ATOM 687 N N . LEU A 1 90 ? 8.426 7.939 3.603 1.00 86.38 90 LEU A N 1
ATOM 688 C CA . LEU A 1 90 ? 7.676 7.601 2.396 1.00 86.38 90 LEU A CA 1
ATOM 689 C C . LEU A 1 90 ? 7.242 8.851 1.618 1.00 86.38 90 LEU A C 1
ATOM 691 O O . LEU A 1 90 ? 7.367 8.868 0.394 1.00 86.38 90 LEU A O 1
ATOM 695 N N . ALA A 1 91 ? 6.790 9.898 2.308 1.00 86.19 91 ALA A N 1
ATOM 696 C CA . ALA A 1 91 ? 6.438 11.180 1.704 1.00 86.19 91 ALA A CA 1
ATOM 697 C C . ALA A 1 91 ? 7.662 11.864 1.070 1.00 86.19 91 ALA A C 1
ATOM 699 O O . ALA A 1 91 ? 7.594 12.303 -0.079 1.00 86.19 91 ALA A O 1
ATOM 700 N N . LEU A 1 92 ? 8.803 11.863 1.769 1.00 85.62 92 LEU A N 1
ATOM 701 C CA . LEU A 1 92 ? 10.087 12.354 1.262 1.00 85.62 92 LEU A CA 1
ATOM 702 C C . LEU A 1 92 ? 10.515 11.617 -0.004 1.00 85.62 92 LEU A C 1
ATOM 704 O O . LEU A 1 92 ? 10.940 12.258 -0.957 1.00 85.62 92 LEU A O 1
ATOM 708 N N . ASN A 1 93 ? 10.373 10.291 -0.055 1.00 84.50 93 ASN A N 1
ATOM 709 C CA . ASN A 1 93 ? 10.715 9.524 -1.255 1.00 84.50 93 ASN A CA 1
ATOM 710 C C . ASN A 1 93 ? 9.850 9.912 -2.459 1.00 84.50 93 ASN A C 1
ATOM 712 O O . ASN A 1 93 ? 10.357 10.001 -3.577 1.00 84.50 93 ASN A O 1
ATOM 716 N N . VAL A 1 94 ? 8.550 10.140 -2.246 1.00 86.00 94 VAL A N 1
ATOM 717 C CA . VAL A 1 94 ? 7.636 10.546 -3.323 1.00 86.00 94 VAL A CA 1
ATOM 718 C C . VAL A 1 94 ? 7.976 11.947 -3.816 1.00 86.00 94 VAL A C 1
ATOM 720 O O . VAL A 1 94 ? 8.156 12.139 -5.015 1.00 86.00 94 VAL A O 1
ATOM 723 N N . LEU A 1 95 ? 8.097 12.920 -2.912 1.00 83.31 95 LEU A N 1
ATOM 724 C CA . LEU A 1 95 ? 8.403 14.304 -3.281 1.00 83.31 95 LEU A CA 1
ATOM 725 C C . LEU A 1 95 ? 9.838 14.460 -3.812 1.00 83.31 95 LEU A C 1
ATOM 727 O O . LEU A 1 95 ? 10.072 15.244 -4.728 1.00 83.31 95 LEU A O 1
ATOM 731 N N . GLY A 1 96 ? 10.777 13.653 -3.315 1.00 83.38 96 GLY A N 1
ATOM 732 C CA . GLY A 1 96 ? 12.153 13.540 -3.806 1.00 83.38 96 GLY A CA 1
ATOM 733 C C . GLY A 1 96 ? 12.238 13.146 -5.272 1.00 83.38 96 GLY A C 1
ATOM 734 O O . GLY A 1 96 ? 13.051 13.700 -6.007 1.00 83.38 96 GLY A O 1
ATOM 735 N N . ALA A 1 97 ? 11.343 12.276 -5.743 1.00 83.31 97 ALA A N 1
ATOM 736 C CA . ALA A 1 97 ? 11.278 11.919 -7.160 1.00 83.31 97 ALA A CA 1
ATOM 737 C C . ALA A 1 97 ? 10.921 13.113 -8.071 1.00 83.31 97 ALA A C 1
ATOM 739 O O . ALA A 1 97 ? 11.190 13.073 -9.269 1.00 83.31 97 ALA A O 1
ATOM 740 N N . PHE A 1 98 ? 10.343 14.180 -7.512 1.00 81.06 98 PHE A N 1
ATOM 741 C CA . PHE A 1 98 ? 9.972 15.405 -8.221 1.00 81.06 98 PHE A CA 1
ATOM 742 C C . PHE A 1 98 ? 10.990 16.544 -8.041 1.00 81.06 98 PHE A C 1
ATOM 744 O O . PHE A 1 98 ? 10.814 17.617 -8.620 1.00 81.06 98 PHE A O 1
ATOM 751 N N . GLN A 1 99 ? 12.064 16.331 -7.273 1.00 81.38 99 GLN A N 1
ATOM 752 C CA . GLN A 1 99 ? 13.005 17.387 -6.898 1.00 81.38 99 GLN A CA 1
ATOM 753 C C . GLN A 1 99 ? 13.670 18.053 -8.107 1.00 81.38 99 GLN A C 1
ATOM 755 O O . GLN A 1 99 ? 13.699 19.281 -8.199 1.00 81.38 99 GLN A O 1
ATOM 760 N N . GLU A 1 100 ? 14.184 17.245 -9.038 1.00 78.94 100 GLU A N 1
ATOM 761 C CA . GLU A 1 100 ? 14.893 17.730 -10.228 1.00 78.94 100 GLU A CA 1
ATOM 762 C C . GLU A 1 100 ? 13.949 18.456 -11.195 1.00 78.94 100 GLU A C 1
ATOM 764 O O . GLU A 1 100 ? 14.288 19.517 -11.719 1.00 78.94 100 GLU A O 1
ATOM 769 N N . GLU A 1 101 ? 12.741 17.919 -11.377 1.00 78.62 101 GLU A N 1
ATOM 770 C CA . GLU A 1 101 ? 11.752 18.433 -12.329 1.00 78.62 101 GLU A CA 1
ATOM 771 C C . GLU A 1 101 ? 11.167 19.782 -11.878 1.00 78.62 101 GLU A C 1
ATOM 773 O O . GLU A 1 101 ? 10.966 20.688 -12.688 1.00 78.62 101 GLU A O 1
ATOM 778 N N . PHE A 1 102 ? 10.934 19.947 -10.572 1.00 75.56 102 PHE A N 1
ATOM 779 C CA . PHE A 1 102 ? 10.312 21.150 -10.008 1.00 75.56 102 PHE A CA 1
ATOM 780 C C . PHE A 1 102 ? 11.297 22.091 -9.300 1.00 75.56 102 PHE A C 1
ATOM 782 O O . PHE A 1 102 ? 10.880 23.137 -8.801 1.00 75.56 102 PHE A O 1
ATOM 789 N N . ARG A 1 103 ? 12.598 21.763 -9.295 1.00 76.00 103 ARG A N 1
ATOM 790 C CA . ARG A 1 103 ? 13.682 22.535 -8.653 1.00 76.00 103 ARG A CA 1
ATOM 791 C C . ARG A 1 103 ? 13.416 22.847 -7.177 1.00 76.00 103 ARG A C 1
ATOM 793 O O . ARG A 1 103 ? 13.677 23.956 -6.716 1.00 76.00 103 ARG A O 1
ATOM 800 N N . VAL A 1 104 ? 12.899 21.869 -6.440 1.00 72.62 104 VAL A N 1
ATOM 801 C CA . VAL A 1 104 ? 12.639 22.018 -5.002 1.00 72.62 104 VAL A CA 1
ATOM 802 C C . VAL A 1 104 ? 13.964 21.904 -4.247 1.00 72.62 104 VAL A C 1
ATOM 804 O O . VAL A 1 104 ? 14.639 20.877 -4.306 1.00 72.62 104 VAL A O 1
ATOM 807 N N . THR A 1 105 ? 14.374 22.968 -3.560 1.00 69.31 105 THR A N 1
ATOM 808 C CA . THR A 1 105 ? 15.676 23.017 -2.875 1.00 69.31 105 THR A CA 1
ATOM 809 C C . THR A 1 105 ? 15.664 22.337 -1.510 1.00 69.31 105 THR A C 1
ATOM 811 O O . THR A 1 105 ? 16.680 21.758 -1.137 1.00 69.31 105 THR A O 1
ATOM 814 N N . ASP A 1 106 ? 14.533 22.348 -0.796 1.00 77.56 106 ASP A N 1
ATOM 815 C CA . ASP A 1 106 ? 14.407 21.721 0.525 1.00 77.56 106 ASP A CA 1
ATOM 816 C C . ASP A 1 106 ? 13.040 21.041 0.712 1.00 77.56 106 ASP A C 1
ATOM 818 O O . ASP A 1 106 ? 12.039 21.659 1.068 1.00 77.56 106 ASP A O 1
ATOM 822 N N . ILE A 1 107 ? 12.992 19.735 0.443 1.00 75.06 107 ILE A N 1
ATOM 823 C CA . ILE A 1 107 ? 11.767 18.930 0.572 1.00 75.06 107 ILE A CA 1
ATOM 824 C C . ILE A 1 107 ? 11.446 18.647 2.046 1.00 75.06 107 ILE A C 1
ATOM 826 O O . ILE A 1 107 ? 10.284 18.447 2.398 1.00 75.06 107 ILE A O 1
ATOM 830 N N . VAL A 1 108 ? 12.459 18.637 2.916 1.00 76.69 108 VAL A N 1
ATOM 831 C CA . VAL A 1 108 ? 12.258 18.400 4.349 1.00 76.69 108 VAL A CA 1
ATOM 832 C C . VAL A 1 108 ? 11.510 19.585 4.947 1.00 76.69 108 VAL A C 1
ATOM 834 O O . VAL A 1 108 ? 10.502 19.381 5.619 1.00 76.69 108 VAL A O 1
ATOM 837 N N . HIS A 1 109 ? 11.926 20.811 4.614 1.00 77.12 109 HIS A N 1
ATOM 838 C CA . HIS A 1 109 ? 11.206 22.022 5.013 1.00 77.12 109 HIS A CA 1
ATOM 839 C C . HIS A 1 109 ? 9.764 22.044 4.482 1.00 77.12 109 HIS A C 1
ATOM 841 O O . HIS A 1 109 ? 8.831 22.359 5.221 1.00 77.12 109 HIS A O 1
ATOM 847 N N . LEU A 1 110 ? 9.570 21.638 3.223 1.00 75.12 110 LEU A N 1
ATOM 848 C CA . LEU A 1 110 ? 8.258 21.606 2.574 1.00 75.12 110 LEU A CA 1
ATOM 849 C C . LEU A 1 110 ? 7.256 20.680 3.287 1.00 75.12 110 LEU A C 1
ATOM 851 O O . LEU A 1 110 ? 6.072 21.000 3.371 1.00 75.12 110 LEU A O 1
ATOM 855 N N . LEU A 1 111 ? 7.722 19.542 3.813 1.00 74.62 111 LEU A N 1
ATOM 856 C CA . LEU A 1 111 ? 6.887 18.604 4.574 1.00 74.62 111 LEU A CA 1
ATOM 857 C C . LEU A 1 111 ? 6.568 19.081 5.993 1.00 74.62 111 LEU A C 1
ATOM 859 O O . LEU A 1 111 ? 5.576 18.626 6.559 1.00 74.62 111 LEU A O 1
ATOM 863 N N . SER A 1 112 ? 7.396 19.954 6.565 1.00 73.81 112 SER A N 1
ATOM 864 C CA . SER A 1 112 ? 7.202 20.463 7.923 1.00 73.81 112 SER A CA 1
ATOM 865 C C . SER A 1 112 ? 6.362 21.738 7.963 1.00 73.81 112 SER A C 1
ATOM 867 O O . SER A 1 112 ? 5.560 21.883 8.876 1.00 73.81 112 SER A O 1
ATOM 869 N N . ASN A 1 113 ? 6.451 22.644 6.979 1.00 67.00 113 ASN A N 1
ATOM 870 C CA . ASN A 1 113 ? 5.922 24.006 7.165 1.00 67.00 113 ASN A CA 1
ATOM 871 C C . ASN A 1 113 ? 4.932 24.516 6.100 1.00 67.00 113 ASN A C 1
ATOM 873 O O . ASN A 1 113 ? 4.090 25.338 6.450 1.00 67.00 113 ASN A O 1
ATOM 877 N N . ASP A 1 114 ? 4.920 24.011 4.858 1.00 73.44 114 ASP A N 1
ATOM 878 C CA . ASP A 1 114 ? 4.295 24.765 3.753 1.00 73.44 114 ASP A CA 1
ATOM 879 C C . ASP A 1 114 ? 3.410 23.942 2.789 1.00 73.44 114 ASP A C 1
ATOM 881 O O . ASP A 1 114 ? 3.687 23.799 1.594 1.00 73.44 114 ASP A O 1
ATOM 885 N N . ALA A 1 115 ? 2.243 23.488 3.262 1.00 78.94 115 ALA A N 1
ATOM 886 C CA . ALA A 1 115 ? 1.213 22.876 2.405 1.00 78.94 115 ALA A CA 1
ATOM 887 C C . ALA A 1 115 ? 0.768 23.798 1.239 1.00 78.94 115 ALA A C 1
ATOM 889 O O . ALA A 1 115 ? 0.489 23.338 0.128 1.00 78.94 115 ALA A O 1
ATOM 890 N N . SER A 1 116 ? 0.771 25.119 1.456 1.00 80.12 116 SER A N 1
ATOM 891 C CA . SER A 1 116 ? 0.460 26.126 0.427 1.00 80.12 116 SER A CA 1
ATOM 892 C C . SER A 1 116 ? 1.520 26.204 -0.678 1.00 80.12 116 SER A C 1
ATOM 894 O O . SER A 1 116 ? 1.196 26.450 -1.844 1.00 80.12 116 SER A O 1
ATOM 896 N N . GLU A 1 117 ? 2.789 25.967 -0.341 1.00 81.56 117 GLU A N 1
ATOM 897 C CA . GLU A 1 117 ? 3.882 25.961 -1.313 1.00 81.56 117 GLU A CA 1
ATOM 898 C C . GLU A 1 117 ? 3.798 24.725 -2.220 1.00 81.56 117 GLU A C 1
ATOM 900 O O . GLU A 1 117 ? 3.985 24.844 -3.434 1.00 81.56 117 GLU A O 1
ATOM 905 N N . LEU A 1 118 ? 3.381 23.568 -1.686 1.00 80.69 118 LEU A N 1
ATOM 906 C CA . LEU A 1 118 ? 3.079 22.377 -2.494 1.00 80.69 118 LEU A CA 1
ATOM 907 C C . LEU A 1 118 ? 2.028 22.663 -3.573 1.00 80.69 118 LEU A C 1
ATOM 909 O O . LEU A 1 118 ? 2.215 22.284 -4.734 1.00 80.69 118 LEU A O 1
ATOM 913 N N . VAL A 1 119 ? 0.950 23.371 -3.226 1.00 83.31 119 VAL A N 1
ATOM 914 C CA . VAL A 1 119 ? -0.081 23.780 -4.195 1.00 83.31 119 VAL A CA 1
ATOM 915 C C . VAL A 1 119 ? 0.513 24.694 -5.270 1.00 83.31 119 VAL A C 1
ATOM 917 O O . VAL A 1 119 ? 0.235 24.508 -6.457 1.00 83.31 119 VAL A O 1
ATOM 920 N N . ALA A 1 120 ? 1.363 25.649 -4.889 1.00 83.50 120 ALA A N 1
ATOM 921 C CA . ALA A 1 120 ? 1.995 26.577 -5.826 1.00 83.50 120 ALA A CA 1
ATOM 922 C C . ALA A 1 120 ? 2.999 25.891 -6.774 1.00 83.50 120 ALA A C 1
ATOM 924 O O . ALA A 1 120 ? 3.077 26.247 -7.956 1.00 83.50 120 ALA A O 1
ATOM 925 N N . ILE A 1 121 ? 3.753 24.904 -6.281 1.00 81.81 121 ILE A N 1
ATOM 926 C CA . ILE A 1 121 ? 4.723 24.126 -7.063 1.00 81.81 121 ILE A CA 1
ATOM 927 C C . ILE A 1 121 ? 3.988 23.213 -8.048 1.00 81.81 121 ILE A C 1
ATOM 929 O O . ILE A 1 121 ? 4.195 23.301 -9.262 1.00 81.81 121 ILE A O 1
ATOM 933 N N . PHE A 1 122 ? 3.082 22.371 -7.549 1.00 81.75 122 PHE A N 1
ATOM 934 C CA . PHE A 1 122 ? 2.397 21.381 -8.380 1.00 81.75 122 PHE A CA 1
ATOM 935 C C . PHE A 1 122 ? 1.263 21.974 -9.221 1.00 81.75 122 PHE A C 1
ATOM 937 O O . PHE A 1 122 ? 0.907 21.400 -10.252 1.00 81.75 122 PHE A O 1
ATOM 944 N N . GLY A 1 123 ? 0.770 23.170 -8.888 1.00 78.69 123 GLY A N 1
ATOM 945 C CA . GLY A 1 123 ? -0.126 23.949 -9.746 1.00 78.69 123 GLY A CA 1
ATOM 946 C C . GLY A 1 123 ? 0.484 24.275 -11.115 1.00 78.69 123 GLY A C 1
ATOM 947 O O . GLY A 1 123 ? -0.238 24.351 -12.109 1.00 78.69 123 GLY A O 1
ATOM 948 N N . LYS A 1 124 ? 1.819 24.371 -11.197 1.00 80.88 124 LYS A N 1
ATOM 949 C CA . LYS A 1 124 ? 2.567 24.584 -12.450 1.00 80.88 124 LYS A CA 1
ATOM 950 C C . LYS A 1 124 ? 2.765 23.299 -13.265 1.00 80.88 124 LYS A C 1
ATOM 952 O O . LYS A 1 124 ? 3.258 23.362 -14.390 1.00 80.88 124 LYS A O 1
ATOM 957 N N . CYS A 1 125 ? 2.392 22.133 -12.731 1.00 81.81 125 CYS A N 1
ATOM 958 C CA . CYS A 1 125 ? 2.527 20.861 -13.433 1.00 81.81 125 CYS A CA 1
ATOM 959 C C . CYS A 1 125 ? 1.588 20.810 -14.649 1.00 81.81 125 CYS A C 1
ATOM 961 O O . CYS A 1 125 ? 0.378 21.027 -14.535 1.00 81.81 125 CYS A O 1
ATOM 963 N N . GLN A 1 126 ? 2.142 20.479 -15.820 1.00 81.94 126 GLN A N 1
ATOM 964 C CA . GLN A 1 126 ? 1.377 20.347 -17.065 1.00 81.94 126 GLN A CA 1
ATOM 965 C C . GLN A 1 126 ? 0.492 19.092 -17.076 1.00 81.94 126 GLN A C 1
ATOM 967 O O . GLN A 1 126 ? -0.583 19.092 -17.677 1.00 81.94 126 GLN A O 1
ATOM 972 N N . ASN A 1 127 ? 0.908 18.025 -16.385 1.00 82.94 127 ASN A N 1
ATOM 973 C CA . ASN A 1 127 ? 0.143 16.787 -16.315 1.00 82.94 127 ASN A CA 1
ATOM 974 C C . ASN A 1 127 ? -1.030 16.937 -15.334 1.00 82.94 127 ASN A C 1
ATOM 976 O O . ASN A 1 127 ? -0.848 16.960 -14.117 1.00 82.94 127 ASN A O 1
ATOM 980 N N . LYS A 1 128 ? -2.248 16.999 -15.885 1.00 83.88 128 LYS A N 1
ATOM 981 C CA . LYS A 1 128 ? -3.490 17.166 -15.120 1.00 83.88 128 LYS A CA 1
ATOM 982 C C . LYS A 1 128 ? -3.699 16.064 -14.074 1.00 83.88 128 LYS A C 1
ATOM 984 O O . LYS A 1 128 ? -4.120 16.383 -12.971 1.00 83.88 128 LYS A O 1
ATOM 989 N N . ILE A 1 129 ? -3.364 14.811 -14.389 1.00 81.69 129 ILE A N 1
ATOM 990 C CA . ILE A 1 129 ? -3.582 13.666 -13.489 1.00 81.69 129 ILE A CA 1
ATOM 991 C C . ILE A 1 129 ? -2.666 13.771 -12.269 1.00 81.69 129 ILE A C 1
ATOM 993 O O . ILE A 1 129 ? -3.135 13.690 -11.137 1.00 81.69 129 ILE A O 1
ATOM 997 N N . ILE A 1 130 ? -1.371 14.010 -12.504 1.00 81.56 130 ILE A N 1
ATOM 998 C CA . ILE A 1 130 ? -0.380 14.173 -11.432 1.00 81.56 130 ILE A CA 1
ATOM 999 C C . ILE A 1 130 ? -0.746 15.379 -10.568 1.00 81.56 130 ILE A C 1
ATOM 1001 O O . ILE A 1 130 ? -0.776 15.269 -9.347 1.00 81.56 130 ILE A O 1
ATOM 1005 N N . ARG A 1 131 ? -1.097 16.508 -11.195 1.00 85.69 131 ARG A N 1
ATOM 1006 C CA . ARG A 1 131 ? -1.533 17.715 -10.487 1.00 85.69 131 ARG A CA 1
ATOM 1007 C C . ARG A 1 131 ? -2.741 17.446 -9.590 1.00 85.69 131 ARG A C 1
ATOM 1009 O O . ARG A 1 131 ? -2.707 17.794 -8.417 1.00 85.69 131 ARG A O 1
ATOM 1016 N N . GLU A 1 132 ? -3.787 16.811 -10.114 1.00 85.81 132 GLU A N 1
ATOM 1017 C CA . GLU A 1 132 ? -4.992 16.489 -9.341 1.00 85.81 132 GLU A CA 1
ATOM 1018 C C . GLU A 1 132 ? -4.701 15.519 -8.194 1.00 85.81 132 GLU A C 1
ATOM 1020 O O . GLU A 1 132 ? -5.180 15.733 -7.085 1.00 85.81 132 GLU A O 1
ATOM 1025 N N . HIS A 1 133 ? -3.900 14.477 -8.428 1.00 83.62 133 HIS A N 1
ATOM 1026 C CA . HIS A 1 133 ? -3.574 13.493 -7.393 1.00 83.62 133 HIS A CA 1
ATOM 1027 C C . HIS A 1 133 ? -2.687 14.079 -6.296 1.00 83.62 133 HIS A C 1
ATOM 1029 O O . HIS A 1 133 ? -2.932 13.823 -5.122 1.00 83.62 133 HIS A O 1
ATOM 1035 N N . ILE A 1 134 ? -1.698 14.898 -6.652 1.00 82.88 134 ILE A N 1
ATOM 1036 C CA . ILE A 1 134 ? -0.816 15.531 -5.671 1.00 82.88 134 ILE A CA 1
ATOM 1037 C C . ILE A 1 134 ? -1.572 16.588 -4.865 1.00 82.88 134 ILE A C 1
ATOM 1039 O O . ILE A 1 134 ? -1.491 16.570 -3.642 1.00 82.88 134 ILE A O 1
ATOM 1043 N N . ILE A 1 135 ? -2.374 17.446 -5.501 1.00 85.19 135 ILE A N 1
ATOM 1044 C CA . ILE A 1 135 ? -3.175 18.436 -4.762 1.00 85.19 135 ILE A CA 1
ATOM 1045 C C . ILE A 1 135 ? -4.169 17.738 -3.829 1.00 85.19 135 ILE A C 1
ATOM 1047 O O . ILE A 1 135 ? -4.310 18.128 -2.678 1.00 85.19 135 ILE A O 1
ATOM 1051 N N . LYS A 1 136 ? -4.834 16.679 -4.297 1.00 89.00 136 LYS A N 1
ATOM 1052 C CA . LYS A 1 136 ? -5.864 15.992 -3.513 1.00 89.00 136 LYS A CA 1
ATOM 1053 C C . LYS A 1 136 ? -5.309 15.096 -2.403 1.00 89.00 136 LYS A C 1
ATOM 1055 O O . LYS A 1 136 ? -6.014 14.861 -1.433 1.00 89.00 136 LYS A O 1
ATOM 1060 N N . LEU A 1 137 ? -4.100 14.551 -2.555 1.00 90.69 137 LEU A N 1
ATOM 1061 C CA . LEU A 1 137 ? -3.561 13.549 -1.625 1.00 90.69 137 LEU A CA 1
ATOM 1062 C C . LEU A 1 137 ? -2.319 14.020 -0.867 1.00 90.69 137 LEU A C 1
ATOM 1064 O O . LEU A 1 137 ? -2.194 13.719 0.314 1.00 90.69 137 LEU A O 1
ATOM 1068 N N . ALA A 1 138 ? -1.404 14.752 -1.506 1.00 87.12 138 ALA A N 1
ATOM 1069 C CA . ALA A 1 138 ? -0.173 15.199 -0.856 1.00 87.12 138 ALA A CA 1
ATOM 1070 C C . ALA A 1 138 ? -0.396 16.425 0.041 1.00 87.12 138 ALA A C 1
ATOM 1072 O O . ALA A 1 138 ? 0.242 16.523 1.082 1.00 87.12 138 ALA A O 1
ATOM 1073 N N . VAL A 1 139 ? -1.310 17.332 -0.325 1.00 88.38 139 VAL A N 1
ATOM 1074 C CA . VAL A 1 139 ? -1.617 18.511 0.507 1.00 88.38 139 VAL A CA 1
ATOM 1075 C C . VAL A 1 139 ? -2.255 18.086 1.835 1.00 88.38 139 VAL A C 1
ATOM 1077 O O . VAL A 1 139 ? -1.661 18.391 2.869 1.00 88.38 139 VAL A O 1
ATOM 1080 N N . PRO A 1 140 ? -3.337 17.274 1.861 1.00 91.12 140 PRO A N 1
ATOM 1081 C CA . PRO A 1 140 ? -3.888 16.808 3.133 1.00 91.12 140 PRO A CA 1
ATOM 1082 C C . PRO A 1 140 ? -2.923 15.901 3.905 1.00 91.12 140 PRO A C 1
ATOM 1084 O O . PRO A 1 140 ? -2.980 15.837 5.130 1.00 91.12 140 PRO A O 1
ATOM 1087 N N . LEU A 1 141 ? -2.016 15.191 3.221 1.00 91.31 141 LEU A N 1
ATOM 1088 C CA . LEU A 1 141 ? -0.958 14.430 3.887 1.00 91.31 141 LEU A CA 1
ATOM 1089 C C . LEU A 1 141 ? -0.037 15.353 4.694 1.00 91.31 141 LEU A C 1
ATOM 1091 O O . LEU A 1 141 ? 0.230 15.054 5.855 1.00 91.31 141 LEU A O 1
ATOM 1095 N N . VAL A 1 142 ? 0.434 16.454 4.102 1.00 89.25 142 VAL A N 1
ATOM 1096 C CA . VAL A 1 142 ? 1.292 17.421 4.804 1.00 89.25 142 VAL A CA 1
ATOM 1097 C C . VAL A 1 142 ? 0.541 18.095 5.942 1.00 89.25 142 VAL A C 1
ATOM 1099 O O . VAL A 1 142 ? 1.067 18.148 7.047 1.00 89.25 142 VAL A O 1
ATOM 1102 N N . GLU A 1 143 ? -0.711 18.498 5.732 1.00 90.56 143 GLU A N 1
ATOM 1103 C CA . GLU A 1 143 ? -1.544 19.073 6.798 1.00 90.56 143 GLU A CA 1
ATOM 1104 C C . GLU A 1 143 ? -1.710 18.108 7.986 1.00 90.56 143 GLU A C 1
ATOM 1106 O O . GLU A 1 143 ? -1.589 18.512 9.142 1.00 90.56 143 GLU A O 1
ATOM 1111 N N . ASN A 1 144 ? -1.919 16.811 7.729 1.00 90.50 144 ASN A N 1
ATOM 1112 C CA . ASN A 1 144 ? -1.991 15.807 8.794 1.00 90.50 144 ASN A CA 1
ATOM 1113 C C . ASN A 1 144 ? -0.633 15.563 9.470 1.00 90.50 144 ASN A C 1
ATOM 1115 O O . ASN A 1 144 ? -0.595 15.348 10.679 1.00 90.50 144 ASN A O 1
ATOM 1119 N N . LEU A 1 145 ? 0.481 15.608 8.732 1.00 88.88 145 LEU A N 1
ATOM 1120 C CA . LEU A 1 145 ? 1.826 15.498 9.312 1.00 88.88 145 LEU A CA 1
ATOM 1121 C C . LEU A 1 145 ? 2.164 16.695 10.210 1.00 88.88 145 LEU A C 1
ATOM 1123 O O . LEU A 1 145 ? 2.743 16.504 11.276 1.00 88.88 145 LEU A O 1
ATOM 1127 N N . GLN A 1 146 ? 1.744 17.898 9.828 1.00 87.44 146 GLN A N 1
ATOM 1128 C CA . GLN A 1 146 ? 1.864 19.104 10.649 1.00 87.44 146 GLN A CA 1
ATOM 1129 C C . GLN A 1 146 ? 0.997 19.017 11.905 1.00 87.44 146 GLN A C 1
ATOM 1131 O O . GLN A 1 146 ? 1.452 19.307 13.010 1.00 87.44 146 GLN A O 1
ATOM 1136 N N . ALA A 1 147 ? -0.246 18.557 11.759 1.00 87.25 147 ALA A N 1
ATOM 1137 C CA . ALA A 1 147 ? -1.139 18.352 12.893 1.00 87.25 147 ALA A CA 1
ATOM 1138 C C . ALA A 1 147 ? -0.614 17.283 13.871 1.00 87.25 147 ALA A C 1
ATOM 1140 O O . ALA A 1 147 ? -0.857 17.376 15.072 1.00 87.25 147 ALA A O 1
ATOM 1141 N N . LEU A 1 148 ? 0.146 16.291 13.394 1.00 87.44 148 LEU A N 1
ATOM 1142 C CA . LEU A 1 148 ? 0.817 15.312 14.258 1.00 87.44 148 LEU A CA 1
ATOM 1143 C C . LEU A 1 148 ? 1.929 15.924 15.112 1.00 87.44 148 LEU A C 1
ATOM 1145 O O . LEU A 1 148 ? 2.159 15.434 16.212 1.00 87.44 148 LEU A O 1
ATOM 1149 N N . GLU A 1 149 ? 2.614 16.962 14.627 1.00 83.62 149 GLU A N 1
ATOM 1150 C CA . GLU A 1 149 ? 3.671 17.658 15.378 1.00 83.62 149 GLU A CA 1
ATOM 1151 C C . GLU A 1 149 ? 3.110 18.547 16.489 1.00 83.62 149 GLU A C 1
ATOM 1153 O O . GLU A 1 149 ? 3.774 18.766 17.499 1.00 83.62 149 GLU A O 1
ATOM 1158 N N . THR A 1 150 ? 1.887 19.048 16.313 1.00 84.50 150 THR A N 1
ATOM 1159 C CA . THR A 1 150 ? 1.220 19.924 17.286 1.00 84.50 150 THR A CA 1
ATOM 1160 C C . THR A 1 150 ? 0.362 19.172 18.301 1.00 84.50 150 THR A C 1
ATOM 1162 O O . THR A 1 150 ? -0.011 19.749 19.320 1.00 84.50 150 THR A O 1
ATOM 1165 N N . SER A 1 151 ? 0.042 17.903 18.039 1.00 85.88 151 SER A N 1
ATOM 1166 C CA . SER A 1 151 ? -0.831 17.081 18.883 1.00 85.88 151 SER A CA 1
ATOM 1167 C C . SER A 1 151 ? -0.046 16.213 19.863 1.00 85.88 151 SER A C 1
ATOM 1169 O O . SER A 1 151 ? 0.990 15.655 19.512 1.00 85.88 151 SER A O 1
ATOM 1171 N N . ASP A 1 152 ? -0.598 15.999 21.058 1.00 83.69 152 ASP A N 1
ATOM 1172 C CA . ASP A 1 152 ? -0.002 15.105 22.056 1.00 83.69 152 ASP A CA 1
ATOM 1173 C C . ASP A 1 152 ? 0.046 13.654 21.548 1.00 83.69 152 ASP A C 1
ATOM 1175 O O . ASP A 1 152 ? -0.986 13.089 21.152 1.00 83.69 152 ASP A O 1
ATOM 1179 N N . GLU A 1 153 ? 1.232 13.036 21.587 1.00 80.62 153 GLU A N 1
ATOM 1180 C CA . GLU A 1 153 ? 1.439 11.647 21.162 1.00 80.62 153 GLU A CA 1
ATOM 1181 C C . GLU A 1 153 ? 0.477 10.692 21.894 1.00 80.62 153 GLU A C 1
ATOM 1183 O O . GLU A 1 153 ? 0.365 10.686 23.120 1.00 80.62 153 GLU A O 1
ATOM 1188 N N . GLY A 1 154 ? -0.242 9.862 21.131 1.00 74.62 154 GLY A N 1
ATOM 1189 C CA . GLY A 1 154 ? -1.187 8.871 21.667 1.00 74.62 154 GLY A CA 1
ATOM 1190 C C . GLY A 1 154 ? -2.607 9.383 21.952 1.00 74.62 154 GLY A C 1
ATOM 1191 O O . GLY A 1 154 ? -3.513 8.560 22.170 1.00 74.62 154 GLY A O 1
ATOM 1192 N N . SER A 1 155 ? -2.847 10.698 21.875 1.00 83.00 155 SER A N 1
ATOM 1193 C CA . SER A 1 155 ? -4.204 11.264 21.924 1.00 83.00 155 SER A CA 1
ATOM 1194 C C . SER A 1 155 ? -5.086 10.723 20.786 1.00 83.00 155 SER A C 1
ATOM 1196 O O . SER A 1 155 ? -4.590 10.245 19.760 1.00 83.00 155 SER A O 1
ATOM 1198 N N . SER A 1 156 ? -6.412 10.763 20.953 1.00 82.69 156 SER A N 1
ATOM 1199 C CA . SER A 1 156 ? -7.353 10.355 19.896 1.00 82.69 156 SER A CA 1
ATOM 1200 C C . SER A 1 156 ? -7.222 11.238 18.655 1.00 82.69 156 SER A C 1
ATOM 1202 O O . SER A 1 156 ? -7.248 10.748 17.527 1.00 82.69 156 SER A O 1
ATOM 1204 N N . LEU A 1 157 ? -6.972 12.535 18.844 1.00 86.62 157 LEU A N 1
ATOM 1205 C CA . LEU A 1 157 ? -6.717 13.465 17.749 1.00 86.62 157 LEU A CA 1
ATOM 1206 C C . LEU A 1 157 ? -5.407 13.132 17.011 1.00 86.62 157 LEU A C 1
ATOM 1208 O O . LEU A 1 157 ? -5.405 13.053 15.784 1.00 86.62 157 LEU A O 1
ATOM 1212 N N . TRP A 1 158 ? -4.327 12.820 17.737 1.00 88.31 158 TRP A N 1
ATOM 1213 C CA . TRP A 1 158 ? -3.066 12.361 17.141 1.00 88.31 158 TRP A CA 1
ATOM 1214 C C . TRP A 1 158 ? -3.248 11.058 16.353 1.00 88.31 158 TRP A C 1
ATOM 1216 O O . TRP A 1 158 ? -2.824 10.957 15.202 1.00 88.31 158 TRP A O 1
ATOM 1226 N N . ARG A 1 159 ? -3.962 10.072 16.914 1.00 87.56 159 ARG A N 1
ATOM 1227 C CA . ARG A 1 159 ? -4.282 8.817 16.211 1.00 87.56 159 ARG A CA 1
ATOM 1228 C C . ARG A 1 159 ? -5.108 9.055 14.948 1.00 87.56 159 ARG A C 1
ATOM 1230 O O . ARG A 1 159 ? -4.868 8.387 13.943 1.00 87.56 159 ARG A O 1
ATOM 1237 N N . ARG A 1 160 ? -6.007 10.044 14.964 1.00 90.19 160 ARG A N 1
ATOM 1238 C CA . ARG A 1 160 ? -6.791 10.454 13.789 1.00 90.19 160 ARG A CA 1
ATOM 1239 C C . ARG A 1 160 ? -5.892 10.970 12.676 1.00 90.19 160 ARG A C 1
ATOM 1241 O O . ARG A 1 160 ? -5.972 10.493 11.547 1.00 90.19 160 ARG A O 1
ATOM 1248 N N . HIS A 1 161 ? -5.007 11.910 12.998 1.00 91.81 161 HIS A N 1
ATOM 1249 C CA . HIS A 1 161 ? -4.079 12.475 12.022 1.00 91.81 161 HIS A CA 1
ATOM 1250 C C . HIS A 1 161 ? -3.115 11.416 11.478 1.00 91.81 161 HIS A C 1
ATOM 1252 O O . HIS A 1 161 ? -2.847 11.392 10.278 1.00 91.81 161 HIS A O 1
ATOM 1258 N N . LEU A 1 162 ? -2.673 10.474 12.318 1.00 91.12 162 LEU A N 1
ATOM 1259 C CA . LEU A 1 162 ? -1.829 9.357 11.895 1.00 91.12 162 LEU A CA 1
ATOM 1260 C C . LEU A 1 162 ? -2.563 8.422 10.927 1.00 91.12 162 LEU A C 1
ATOM 1262 O O . LEU A 1 162 ? -2.007 8.034 9.897 1.00 91.12 162 LEU A O 1
ATOM 1266 N N . ALA A 1 163 ? -3.807 8.065 11.246 1.00 92.56 163 ALA A N 1
ATOM 1267 C CA . ALA A 1 163 ? -4.655 7.231 10.403 1.00 92.56 163 ALA A CA 1
ATOM 1268 C C . ALA A 1 163 ? -4.886 7.884 9.033 1.00 92.56 163 ALA A C 1
ATOM 1270 O O . ALA A 1 163 ? -4.633 7.263 7.996 1.00 92.56 163 ALA A O 1
ATOM 1271 N N . ASN A 1 164 ? -5.261 9.165 9.024 1.00 93.81 164 ASN A N 1
ATOM 1272 C CA . ASN A 1 164 ? -5.444 9.931 7.798 1.00 93.81 164 ASN A CA 1
ATOM 1273 C C . ASN A 1 164 ? -4.140 10.041 6.999 1.00 93.81 164 ASN A C 1
ATOM 1275 O O . ASN A 1 164 ? -4.155 9.828 5.786 1.00 93.81 164 ASN A O 1
ATOM 1279 N N . ALA A 1 165 ? -2.996 10.276 7.642 1.00 93.94 165 ALA A N 1
ATOM 1280 C CA . ALA A 1 165 ? -1.707 10.312 6.957 1.00 93.94 165 ALA A CA 1
ATOM 1281 C C . ALA A 1 165 ? -1.382 8.974 6.257 1.00 93.94 165 ALA A C 1
ATOM 1283 O O . ALA A 1 165 ? -0.954 8.982 5.101 1.00 93.94 165 ALA A O 1
ATOM 1284 N N . TRP A 1 166 ? -1.663 7.828 6.893 1.00 94.56 166 TRP A N 1
ATOM 1285 C CA . TRP A 1 166 ? -1.509 6.498 6.280 1.00 94.56 166 TRP A CA 1
ATOM 1286 C C . TRP A 1 166 ? -2.391 6.290 5.043 1.00 94.56 166 TRP A C 1
ATOM 1288 O O . TRP A 1 166 ? -1.922 5.740 4.041 1.00 94.56 166 TRP A O 1
ATOM 1298 N N . ILE A 1 167 ? -3.647 6.742 5.094 1.00 95.44 167 ILE A N 1
ATOM 1299 C CA . ILE A 1 167 ? -4.579 6.654 3.960 1.00 95.44 167 ILE A CA 1
ATOM 1300 C C . ILE A 1 167 ? -4.054 7.486 2.787 1.00 95.44 167 ILE A C 1
ATOM 1302 O O . ILE A 1 167 ? -3.952 6.982 1.666 1.00 95.44 167 ILE A O 1
ATOM 1306 N N . HIS A 1 168 ? -3.676 8.741 3.042 1.00 95.19 168 HIS A N 1
ATOM 1307 C CA . HIS A 1 168 ? -3.244 9.665 1.996 1.00 95.19 168 HIS A CA 1
ATOM 1308 C C . HIS A 1 168 ? -1.928 9.231 1.339 1.00 95.19 168 HIS A C 1
ATOM 1310 O O . HIS A 1 168 ? -1.848 9.218 0.107 1.00 95.19 168 HIS A O 1
ATOM 1316 N N . ILE A 1 169 ? -0.919 8.810 2.116 1.00 93.56 169 ILE A N 1
ATOM 1317 C CA . ILE A 1 169 ? 0.346 8.322 1.539 1.00 93.56 169 ILE A CA 1
ATOM 1318 C C . ILE A 1 169 ? 0.147 7.019 0.759 1.00 93.56 169 ILE A C 1
ATOM 1320 O O . ILE A 1 169 ? 0.707 6.873 -0.329 1.00 93.56 169 ILE A O 1
ATOM 1324 N N . GLY A 1 170 ? -0.680 6.102 1.276 1.00 93.56 170 GLY A N 1
ATOM 1325 C CA . GLY A 1 170 ? -0.980 4.835 0.616 1.00 93.56 170 GLY A CA 1
ATOM 1326 C C . GLY A 1 170 ? -1.708 5.049 -0.710 1.00 93.56 170 GLY A C 1
ATOM 1327 O O . GLY A 1 170 ? -1.299 4.503 -1.732 1.00 93.56 170 GLY A O 1
ATOM 1328 N N . LEU A 1 171 ? -2.729 5.913 -0.741 1.00 94.44 171 LEU A N 1
ATOM 1329 C CA . LEU A 1 171 ? -3.415 6.283 -1.982 1.00 94.44 171 LEU A CA 1
ATOM 1330 C C . LEU A 1 171 ? -2.465 6.955 -2.977 1.00 94.44 171 LEU A C 1
ATOM 1332 O O . LEU A 1 171 ? -2.443 6.577 -4.149 1.00 94.44 171 LEU A O 1
ATOM 1336 N N . LEU A 1 172 ? -1.669 7.927 -2.525 1.00 92.75 172 LEU A N 1
ATOM 1337 C CA . LEU A 1 172 ? -0.754 8.668 -3.391 1.00 92.75 172 LEU A CA 1
ATOM 1338 C C . LEU A 1 172 ? 0.241 7.724 -4.069 1.00 92.75 172 LEU A C 1
ATOM 1340 O O . LEU A 1 172 ? 0.387 7.739 -5.290 1.00 92.75 172 LEU A O 1
ATOM 1344 N N . ARG A 1 173 ? 0.896 6.869 -3.285 1.00 92.12 173 ARG A N 1
ATOM 1345 C CA . ARG A 1 173 ? 1.895 5.931 -3.800 1.00 92.12 173 ARG A CA 1
ATOM 1346 C C . ARG A 1 173 ? 1.261 4.845 -4.653 1.00 92.12 173 ARG A C 1
ATOM 1348 O O . ARG A 1 173 ? 1.807 4.546 -5.710 1.00 92.12 173 ARG A O 1
ATOM 1355 N N . LEU A 1 174 ? 0.102 4.310 -4.265 1.00 93.00 174 LEU A N 1
ATOM 1356 C CA . LEU A 1 174 ? -0.603 3.309 -5.063 1.00 93.00 174 LEU A CA 1
ATOM 1357 C C . LEU A 1 174 ? -0.892 3.845 -6.467 1.00 93.00 174 LEU A C 1
ATOM 1359 O O . LEU A 1 174 ? -0.500 3.213 -7.443 1.00 93.00 174 LEU A O 1
ATOM 1363 N N . HIS A 1 175 ? -1.496 5.031 -6.582 1.00 90.56 175 HIS A N 1
ATOM 1364 C CA . HIS A 1 175 ? -1.851 5.605 -7.885 1.00 90.56 175 HIS A CA 1
ATOM 1365 C C . HIS A 1 175 ? -0.639 6.044 -8.724 1.00 90.56 175 HIS A C 1
ATOM 1367 O O . HIS A 1 175 ? -0.737 6.077 -9.949 1.00 90.56 175 HIS A O 1
ATOM 1373 N N . LEU A 1 176 ? 0.512 6.318 -8.100 1.00 88.88 176 LEU A N 1
ATOM 1374 C CA . LEU A 1 176 ? 1.775 6.571 -8.808 1.00 88.88 176 LEU A CA 1
ATOM 1375 C C . LEU A 1 176 ? 2.488 5.286 -9.266 1.00 88.88 176 LEU A C 1
ATOM 1377 O O . LEU A 1 176 ? 3.232 5.321 -10.244 1.00 88.88 176 LEU A O 1
ATOM 1381 N N . LEU A 1 177 ? 2.281 4.164 -8.571 1.00 89.62 177 LEU A N 1
ATOM 1382 C CA . LEU A 1 177 ? 2.918 2.875 -8.871 1.00 89.62 177 LEU A CA 1
ATOM 1383 C C . LEU A 1 177 ? 2.181 2.064 -9.944 1.00 89.62 177 LEU A C 1
ATOM 1385 O O . LEU A 1 177 ? 2.773 1.165 -10.543 1.00 89.62 177 LEU A O 1
ATOM 1389 N N . ILE A 1 178 ? 0.901 2.353 -10.191 1.00 88.75 178 ILE A N 1
ATOM 1390 C CA . ILE A 1 178 ? 0.118 1.640 -11.204 1.00 88.75 178 ILE A CA 1
ATOM 1391 C C . ILE A 1 178 ? 0.749 1.847 -12.592 1.00 88.75 178 ILE A C 1
ATOM 1393 O O . ILE A 1 178 ? 0.973 2.989 -13.007 1.00 88.75 178 ILE A O 1
ATOM 1397 N N . PRO A 1 179 ? 0.985 0.770 -13.366 1.00 86.44 179 PRO A N 1
ATOM 1398 C CA . PRO A 1 179 ? 1.522 0.892 -14.713 1.00 86.44 179 PRO A CA 1
ATOM 1399 C C . PRO A 1 179 ? 0.613 1.742 -15.610 1.00 86.44 179 PRO A C 1
ATOM 1401 O O . PRO A 1 179 ? -0.605 1.555 -15.647 1.00 86.44 179 PRO A O 1
ATOM 1404 N N . SER A 1 180 ? 1.209 2.647 -16.385 1.00 85.88 180 SER A N 1
ATOM 1405 C CA . SER A 1 180 ? 0.488 3.514 -17.329 1.00 85.88 180 SER A CA 1
ATOM 1406 C C . SER A 1 180 ? 0.168 2.840 -18.668 1.00 85.88 180 SER A C 1
ATOM 1408 O O . SER A 1 180 ? -0.624 3.364 -19.448 1.00 85.88 180 SER A O 1
ATOM 1410 N N . SER A 1 181 ? 0.775 1.684 -18.943 1.00 88.19 181 SER A N 1
ATOM 1411 C CA . SER A 1 181 ? 0.660 0.947 -20.202 1.00 88.19 181 SER A CA 1
ATOM 1412 C C . SER A 1 181 ? 0.511 -0.554 -19.935 1.00 88.19 181 SER A C 1
ATOM 1414 O O . SER A 1 181 ? 1.118 -1.050 -18.983 1.00 88.19 181 SER A O 1
ATOM 1416 N N . PRO A 1 182 ? -0.222 -1.304 -20.783 1.00 89.75 182 PRO A N 1
ATOM 1417 C CA . PRO A 1 182 ? -0.356 -2.761 -20.685 1.00 89.75 182 PRO A CA 1
ATOM 1418 C C . PRO A 1 182 ? 0.912 -3.528 -21.114 1.00 89.75 182 PRO A C 1
ATOM 1420 O O . PRO A 1 182 ? 0.846 -4.722 -21.403 1.00 89.75 182 PRO A O 1
ATOM 1423 N N . ILE A 1 183 ? 2.062 -2.854 -21.197 1.00 87.06 183 ILE A N 1
ATOM 1424 C CA . ILE A 1 183 ? 3.358 -3.425 -21.574 1.00 87.06 183 ILE A CA 1
ATOM 1425 C C . ILE A 1 183 ? 4.213 -3.572 -20.313 1.00 87.06 183 ILE A C 1
ATOM 1427 O O . ILE A 1 183 ? 4.376 -2.602 -19.574 1.00 87.06 183 ILE A O 1
ATOM 1431 N N . ASP A 1 184 ? 4.790 -4.760 -20.099 1.00 87.81 184 ASP A N 1
ATOM 1432 C CA . ASP A 1 184 ? 5.643 -5.047 -18.936 1.00 87.81 184 ASP A CA 1
ATOM 1433 C C . ASP A 1 184 ? 6.899 -4.150 -18.953 1.00 87.81 184 ASP A C 1
ATOM 1435 O O . ASP A 1 184 ? 7.747 -4.295 -19.848 1.00 87.81 184 ASP A O 1
ATOM 1439 N N . PRO A 1 185 ? 7.067 -3.238 -17.976 1.00 83.88 185 PRO A N 1
ATOM 1440 C CA . PRO A 1 185 ? 8.246 -2.382 -17.908 1.00 83.88 185 PRO A CA 1
ATOM 1441 C C . PRO A 1 185 ? 9.541 -3.185 -17.707 1.00 83.88 185 PRO A C 1
ATOM 1443 O O . PRO A 1 185 ? 10.591 -2.758 -18.194 1.00 83.88 185 PRO A O 1
ATOM 1446 N N . GLY A 1 186 ? 9.472 -4.358 -17.069 1.00 83.06 186 GLY A N 1
ATOM 1447 C CA . GLY A 1 186 ? 10.608 -5.256 -16.845 1.00 83.06 186 GLY A CA 1
ATOM 1448 C C . GLY A 1 186 ? 11.117 -5.943 -18.115 1.00 83.06 186 GLY A C 1
ATOM 1449 O O . GLY A 1 186 ? 12.295 -6.292 -18.188 1.00 83.06 186 GLY A O 1
ATOM 1450 N N . ARG A 1 187 ? 10.278 -6.062 -19.158 1.00 84.31 187 ARG A N 1
ATOM 1451 C CA . ARG A 1 187 ? 10.679 -6.603 -20.474 1.00 84.31 187 ARG A CA 1
ATOM 1452 C C . ARG A 1 187 ? 11.256 -5.553 -21.420 1.00 84.31 187 ARG A C 1
ATOM 1454 O O . ARG A 1 187 ? 11.925 -5.904 -22.387 1.00 84.31 187 ARG A O 1
ATOM 1461 N N . LYS A 1 188 ? 11.067 -4.259 -21.139 1.00 86.62 188 LYS A N 1
ATOM 1462 C CA . LYS A 1 188 ? 11.575 -3.167 -21.988 1.00 86.62 188 LYS A CA 1
ATOM 1463 C C . LYS A 1 188 ? 13.095 -3.230 -22.235 1.00 86.62 188 LYS A C 1
ATOM 1465 O O . LYS A 1 188 ? 13.506 -2.937 -23.357 1.00 86.62 188 LYS A O 1
ATOM 1470 N N . PRO A 1 189 ? 13.956 -3.570 -21.253 1.00 87.50 189 PRO A N 1
ATOM 1471 C CA . PRO A 1 189 ? 15.385 -3.751 -21.505 1.00 87.50 189 PRO A CA 1
ATOM 1472 C C . PRO A 1 189 ? 15.699 -4.950 -22.407 1.00 87.50 189 PRO A C 1
ATOM 1474 O O . PRO A 1 189 ? 16.603 -4.838 -23.228 1.00 87.50 189 PRO A O 1
ATOM 1477 N N . ALA A 1 190 ? 14.942 -6.049 -22.297 1.00 86.50 190 ALA A N 1
ATOM 1478 C CA . ALA A 1 190 ? 15.121 -7.236 -23.136 1.00 86.50 190 ALA A CA 1
ATOM 1479 C C . ALA A 1 190 ? 14.794 -6.926 -24.602 1.00 86.50 190 ALA A C 1
ATOM 1481 O O . ALA A 1 190 ? 15.635 -7.120 -25.471 1.00 86.50 190 ALA A O 1
ATOM 1482 N N . GLU A 1 191 ? 13.657 -6.276 -24.852 1.00 88.25 191 GLU A N 1
ATOM 1483 C CA . GLU A 1 191 ? 13.266 -5.845 -26.200 1.00 88.25 191 GLU A CA 1
ATOM 1484 C C . GLU A 1 191 ? 14.308 -4.902 -26.833 1.00 88.25 191 GLU A C 1
ATOM 1486 O O . GLU A 1 191 ? 14.630 -4.981 -28.016 1.00 88.25 191 GLU A O 1
ATOM 1491 N N . LYS A 1 192 ? 14.901 -4.009 -26.028 1.00 90.62 192 LYS A N 1
ATOM 1492 C CA . LYS A 1 192 ? 16.000 -3.147 -26.489 1.00 90.62 192 LYS A CA 1
ATOM 1493 C C . LYS A 1 192 ? 17.253 -3.940 -26.844 1.00 90.62 192 LYS A C 1
ATOM 1495 O O . LYS A 1 192 ? 17.975 -3.531 -27.750 1.00 90.62 192 LYS A O 1
ATOM 1500 N N . VAL A 1 193 ? 17.552 -5.014 -26.117 1.00 91.88 193 VAL A N 1
ATOM 1501 C CA . VAL A 1 193 ? 18.659 -5.911 -26.458 1.00 91.88 193 VAL A CA 1
ATOM 1502 C C . VAL A 1 193 ? 18.377 -6.615 -27.779 1.00 91.88 193 VAL A C 1
ATOM 1504 O O . VAL A 1 193 ? 19.276 -6.655 -28.614 1.00 91.88 193 VAL A O 1
ATOM 1507 N N . ASP A 1 194 ? 17.153 -7.080 -28.010 1.00 92.00 194 ASP A N 1
ATOM 1508 C CA . ASP A 1 194 ? 16.779 -7.750 -29.260 1.00 92.00 194 ASP A CA 1
ATOM 1509 C C . ASP A 1 194 ? 16.870 -6.807 -30.466 1.00 92.00 194 ASP A C 1
ATOM 1511 O O . ASP A 1 194 ? 17.459 -7.158 -31.489 1.00 92.00 194 ASP A O 1
ATOM 1515 N N . GLN A 1 195 ? 16.428 -5.556 -30.316 1.00 93.81 195 GLN A N 1
ATOM 1516 C CA . GLN A 1 195 ? 16.630 -4.518 -31.335 1.00 93.81 195 GLN A CA 1
ATOM 1517 C C . GLN A 1 195 ? 18.117 -4.236 -31.600 1.00 93.81 195 GLN A C 1
ATOM 1519 O O . GLN A 1 195 ? 18.521 -4.034 -32.746 1.00 93.81 195 GLN A O 1
ATOM 1524 N N . LEU A 1 196 ? 18.948 -4.225 -30.553 1.00 93.88 196 LEU A N 1
ATOM 1525 C CA . LEU A 1 196 ? 20.394 -4.046 -30.694 1.00 93.88 196 LEU A CA 1
ATOM 1526 C C . LEU A 1 196 ? 21.069 -5.267 -31.328 1.00 93.88 196 LEU A C 1
ATOM 1528 O O . LEU A 1 196 ? 22.027 -5.081 -32.071 1.00 93.88 196 LEU A O 1
ATOM 1532 N N . ASN A 1 197 ? 20.581 -6.484 -31.073 1.00 94.38 197 ASN A N 1
ATOM 1533 C CA . ASN A 1 197 ? 21.043 -7.701 -31.745 1.00 94.38 197 ASN A CA 1
ATOM 1534 C C . ASN A 1 197 ? 20.766 -7.611 -33.242 1.00 94.38 197 ASN A C 1
ATOM 1536 O O . ASN A 1 197 ? 21.696 -7.720 -34.030 1.00 94.38 197 ASN A O 1
ATOM 1540 N N . TRP A 1 198 ? 19.528 -7.284 -33.616 1.00 96.19 198 TRP A N 1
ATOM 1541 C CA . TRP A 1 198 ? 19.156 -7.103 -35.017 1.00 96.19 198 TRP A CA 1
ATOM 1542 C C . TRP A 1 198 ? 20.007 -6.030 -35.711 1.00 96.19 198 TRP A C 1
ATOM 1544 O O . TRP A 1 198 ? 20.493 -6.231 -36.822 1.00 96.19 198 TRP A O 1
ATOM 1554 N N . PHE A 1 199 ? 20.254 -4.901 -35.037 1.00 95.19 199 PHE A N 1
ATOM 1555 C CA . PHE A 1 199 ? 21.125 -3.850 -35.565 1.00 95.19 199 PHE A CA 1
ATOM 1556 C C . PHE A 1 199 ? 22.580 -4.316 -35.733 1.00 95.19 199 PHE A C 1
ATOM 1558 O O . PHE A 1 199 ? 23.226 -3.979 -36.724 1.00 95.19 199 PHE A O 1
ATOM 1565 N N . LEU A 1 200 ? 23.111 -5.085 -34.779 1.00 94.56 200 LEU A N 1
ATOM 1566 C CA . LEU A 1 200 ? 24.455 -5.658 -34.877 1.00 94.56 200 LEU A CA 1
ATOM 1567 C C . LEU A 1 200 ? 24.557 -6.669 -36.025 1.00 94.56 200 LEU A C 1
ATOM 1569 O O . LEU A 1 200 ? 25.562 -6.659 -36.736 1.00 94.56 200 LEU A O 1
ATOM 1573 N N . ASP A 1 201 ? 23.522 -7.478 -36.242 1.00 95.50 201 ASP A N 1
ATOM 1574 C CA . ASP A 1 201 ? 23.455 -8.436 -37.346 1.00 95.50 201 ASP A CA 1
ATOM 1575 C C . ASP A 1 201 ? 23.408 -7.721 -38.707 1.00 95.50 201 ASP A C 1
ATOM 1577 O O . ASP A 1 201 ? 24.146 -8.091 -39.621 1.00 95.50 201 ASP A O 1
ATOM 1581 N N . ASP A 1 202 ? 22.632 -6.637 -38.835 1.00 95.06 202 ASP A N 1
ATOM 1582 C CA . ASP A 1 202 ? 22.601 -5.792 -40.040 1.00 95.06 202 ASP A CA 1
ATOM 1583 C C . ASP A 1 202 ? 23.973 -5.152 -40.330 1.00 95.06 202 ASP A C 1
ATOM 1585 O O . ASP A 1 202 ? 24.472 -5.194 -41.459 1.00 95.06 202 ASP A O 1
ATOM 1589 N N . VAL A 1 203 ? 24.639 -4.611 -39.303 1.00 94.00 203 VAL A N 1
ATOM 1590 C CA . VAL A 1 203 ? 25.995 -4.052 -39.441 1.00 94.00 203 VAL A CA 1
ATOM 1591 C C . VAL A 1 203 ? 27.008 -5.135 -39.824 1.00 94.00 203 VAL A C 1
ATOM 1593 O O . VAL A 1 203 ? 27.840 -4.904 -40.704 1.00 94.00 203 VAL A O 1
ATOM 1596 N N . SER A 1 204 ? 26.922 -6.321 -39.218 1.00 93.00 204 SER A N 1
ATOM 1597 C CA . SER A 1 204 ? 27.770 -7.477 -39.538 1.00 93.00 204 SER A CA 1
ATOM 1598 C C . SER A 1 204 ? 27.569 -7.951 -40.981 1.00 93.00 204 SER A C 1
ATOM 1600 O O . SER A 1 204 ? 28.539 -8.194 -41.706 1.00 93.00 204 SER A O 1
ATOM 1602 N N . SER A 1 205 ? 26.319 -7.994 -41.448 1.00 94.62 205 SER A N 1
ATOM 1603 C CA . SER A 1 205 ? 25.976 -8.326 -42.833 1.00 94.62 205 SER A CA 1
ATOM 1604 C C . SER A 1 205 ? 26.550 -7.302 -43.817 1.00 94.62 205 SER A C 1
ATOM 1606 O O . SER A 1 205 ? 27.148 -7.676 -44.827 1.00 94.62 205 SER A O 1
ATOM 1608 N N . LYS A 1 206 ? 26.449 -6.000 -43.511 1.00 93.44 206 LYS A N 1
ATOM 1609 C CA . LYS A 1 206 ? 27.054 -4.934 -44.331 1.00 93.44 206 LYS A CA 1
ATOM 1610 C C . LYS A 1 206 ? 28.574 -5.047 -44.379 1.00 93.44 206 LYS A C 1
ATOM 1612 O O . LYS A 1 206 ? 29.147 -4.972 -45.463 1.00 93.44 206 LYS A O 1
ATOM 1617 N N . LEU A 1 207 ? 29.227 -5.261 -43.235 1.00 91.50 207 LEU A N 1
ATOM 1618 C CA . LEU A 1 207 ? 30.676 -5.480 -43.168 1.00 91.50 207 LEU A CA 1
ATOM 1619 C C . LEU A 1 207 ? 31.099 -6.699 -43.997 1.00 91.50 207 LEU A C 1
ATOM 1621 O O . LEU A 1 207 ? 32.056 -6.608 -44.764 1.00 91.50 207 LEU A O 1
ATOM 1625 N N . SER A 1 208 ? 30.347 -7.797 -43.910 1.00 91.69 208 SER A N 1
ATOM 1626 C CA . SER A 1 208 ? 30.579 -9.009 -44.706 1.00 91.69 208 SER A CA 1
ATOM 1627 C C . SER A 1 208 ? 30.407 -8.746 -46.205 1.00 91.69 208 SER A C 1
ATOM 1629 O O . SER A 1 208 ? 31.239 -9.163 -47.006 1.00 91.69 208 SER A O 1
ATOM 1631 N N . SER A 1 209 ? 29.381 -7.986 -46.601 1.00 92.62 209 SER A N 1
ATOM 1632 C CA . SER A 1 209 ? 29.171 -7.585 -47.997 1.00 92.62 209 SER A CA 1
ATOM 1633 C C . SER A 1 209 ? 30.311 -6.717 -48.531 1.00 92.62 209 SER A C 1
ATOM 1635 O O . SER A 1 209 ? 30.734 -6.911 -49.670 1.00 92.62 209 SER A O 1
ATOM 1637 N N . TYR A 1 210 ? 30.820 -5.773 -47.733 1.00 90.25 210 TYR A N 1
ATOM 1638 C CA . TYR A 1 210 ? 31.987 -4.973 -48.112 1.00 90.25 210 TYR A CA 1
ATOM 1639 C C . TYR A 1 210 ? 33.234 -5.851 -48.240 1.00 90.25 210 TYR A C 1
ATOM 1641 O O . TYR A 1 210 ? 33.916 -5.780 -49.259 1.00 90.25 210 TYR A O 1
ATOM 1649 N N . SER A 1 211 ? 33.495 -6.717 -47.260 1.00 90.06 211 SER A N 1
ATOM 1650 C CA . SER A 1 211 ? 34.607 -7.675 -47.290 1.00 90.06 211 SER A CA 1
ATOM 1651 C C . SER A 1 211 ? 34.587 -8.539 -48.556 1.00 90.06 211 SER A C 1
ATOM 1653 O O . SER A 1 211 ? 35.602 -8.642 -49.241 1.00 90.06 211 SER A O 1
ATOM 1655 N N . LEU A 1 212 ? 33.425 -9.081 -48.934 1.00 92.00 212 LEU A N 1
ATOM 1656 C CA . LEU A 1 212 ? 33.269 -9.876 -50.155 1.00 92.00 212 LEU A CA 1
ATOM 1657 C C . LEU A 1 212 ? 33.467 -9.045 -51.427 1.00 92.00 212 LEU A C 1
ATOM 1659 O O . LEU A 1 212 ? 34.183 -9.475 -52.329 1.00 92.00 212 LEU A O 1
ATOM 1663 N N . HIS A 1 213 ? 32.875 -7.849 -51.502 1.00 91.44 213 HIS A N 1
ATOM 1664 C CA . HIS A 1 213 ? 33.014 -6.968 -52.663 1.00 91.44 213 HIS A CA 1
ATOM 1665 C C . HIS A 1 213 ? 34.480 -6.585 -52.917 1.00 91.44 213 HIS A C 1
ATOM 1667 O O . HIS A 1 213 ? 34.974 -6.710 -54.040 1.00 91.44 213 HIS A O 1
ATOM 1673 N N . PHE A 1 214 ? 35.194 -6.144 -51.878 1.00 88.94 214 PHE A N 1
ATOM 1674 C CA . PHE A 1 214 ? 36.607 -5.776 -51.983 1.00 88.94 214 PHE A CA 1
ATOM 1675 C C . PHE A 1 214 ? 37.517 -6.997 -52.169 1.00 88.94 214 PHE A C 1
ATOM 1677 O O . PHE A 1 214 ? 38.453 -6.930 -52.965 1.00 88.94 214 PHE A O 1
ATOM 1684 N N . GLY A 1 215 ? 37.199 -8.131 -51.542 1.00 92.12 215 GLY A N 1
ATOM 1685 C CA . GLY A 1 215 ? 37.927 -9.384 -51.725 1.00 92.12 215 GLY A CA 1
ATOM 1686 C C . GLY A 1 215 ? 37.845 -9.905 -53.159 1.00 92.12 215 GLY A C 1
ATOM 1687 O O . GLY A 1 215 ? 38.855 -10.301 -53.733 1.00 92.12 215 GLY A O 1
ATOM 1688 N N . MET A 1 216 ? 36.667 -9.828 -53.783 1.00 92.25 216 MET A N 1
ATOM 1689 C CA . MET A 1 216 ? 36.471 -10.223 -55.183 1.00 92.25 216 MET A CA 1
ATOM 1690 C C . MET A 1 216 ? 37.071 -9.232 -56.186 1.00 92.25 216 MET A C 1
ATOM 1692 O O . MET A 1 216 ? 37.569 -9.650 -57.227 1.00 92.25 216 MET A O 1
ATOM 1696 N N . THR A 1 217 ? 37.005 -7.929 -55.901 1.00 90.88 217 THR A N 1
ATOM 1697 C CA . THR A 1 217 ? 37.427 -6.887 -56.856 1.00 90.88 217 THR A CA 1
ATOM 1698 C C . THR A 1 217 ? 38.925 -6.597 -56.775 1.00 90.88 217 THR A C 1
ATOM 1700 O O . THR A 1 217 ? 39.575 -6.392 -57.796 1.00 90.88 217 THR A O 1
ATOM 1703 N N . CYS A 1 218 ? 39.476 -6.574 -55.560 1.00 87.75 218 CYS A N 1
ATOM 1704 C CA . CYS A 1 218 ? 40.832 -6.103 -55.273 1.00 87.75 218 CYS A CA 1
ATOM 1705 C C . CYS A 1 218 ? 41.702 -7.144 -54.547 1.00 87.75 218 CYS A C 1
ATOM 1707 O O . CYS A 1 218 ? 42.879 -6.881 -54.319 1.00 87.75 218 CYS A O 1
ATOM 1709 N N . GLY A 1 219 ? 41.148 -8.298 -54.153 1.00 89.31 219 GLY A N 1
ATOM 1710 C CA . GLY A 1 219 ? 41.853 -9.308 -53.355 1.00 89.31 219 GLY A CA 1
ATOM 1711 C C . GLY A 1 219 ? 41.966 -8.986 -51.857 1.00 89.31 219 GLY A C 1
ATOM 1712 O O . GLY A 1 219 ? 42.583 -9.758 -51.128 1.00 89.31 219 GLY A O 1
ATOM 1713 N N . ASP A 1 220 ? 41.380 -7.880 -51.384 1.00 85.75 220 ASP A N 1
ATOM 1714 C CA . ASP A 1 220 ? 41.427 -7.449 -49.979 1.00 85.75 220 ASP A CA 1
ATOM 1715 C C . ASP A 1 220 ? 40.100 -7.735 -49.260 1.00 85.75 220 ASP A C 1
ATOM 1717 O O . ASP A 1 220 ? 39.097 -7.055 -49.470 1.00 85.75 220 ASP A O 1
ATOM 1721 N N . PHE A 1 221 ? 40.100 -8.745 -48.388 1.00 84.81 221 PHE A N 1
ATOM 1722 C CA . PHE A 1 221 ? 38.940 -9.129 -47.574 1.00 84.81 221 PHE A CA 1
ATOM 1723 C C . PHE A 1 221 ? 38.819 -8.324 -46.272 1.00 84.81 221 PHE A C 1
ATOM 1725 O O . PHE A 1 221 ? 37.841 -8.481 -45.536 1.00 84.81 221 PHE A O 1
ATOM 1732 N N . THR A 1 222 ? 39.770 -7.437 -45.984 1.00 84.38 222 THR A N 1
ATOM 1733 C CA . THR A 1 222 ? 39.779 -6.569 -44.798 1.00 84.38 222 THR A CA 1
ATOM 1734 C C . THR A 1 222 ? 39.914 -5.097 -45.196 1.00 84.38 222 THR A C 1
ATOM 1736 O O . THR A 1 222 ? 40.853 -4.426 -44.770 1.00 84.38 222 THR A O 1
ATOM 1739 N N . PRO A 1 223 ? 38.968 -4.565 -45.992 1.00 82.00 223 PRO A N 1
ATOM 1740 C CA . PRO A 1 223 ? 39.074 -3.217 -46.532 1.00 82.00 223 PRO A CA 1
ATOM 1741 C C . PRO A 1 223 ? 39.062 -2.164 -45.417 1.00 82.00 223 PRO A C 1
ATOM 1743 O O . PRO A 1 223 ? 38.059 -1.992 -44.718 1.00 82.00 223 PRO A O 1
ATOM 1746 N N . ASP A 1 224 ? 40.151 -1.403 -45.285 1.00 84.75 224 ASP A N 1
ATOM 1747 C CA . ASP A 1 224 ? 40.293 -0.318 -44.300 1.00 84.75 224 ASP A CA 1
ATOM 1748 C C . ASP A 1 224 ? 39.749 1.027 -44.824 1.00 84.75 224 ASP A C 1
ATOM 1750 O O . ASP A 1 224 ? 40.427 2.054 -44.881 1.00 84.75 224 ASP A O 1
ATOM 1754 N N . THR A 1 225 ? 38.494 1.020 -45.268 1.00 87.88 225 THR A N 1
ATOM 1755 C CA . THR A 1 225 ? 37.822 2.206 -45.816 1.00 87.88 225 THR A CA 1
ATOM 1756 C C . THR A 1 225 ? 37.169 3.057 -44.726 1.00 87.88 225 THR A C 1
ATOM 1758 O O . THR A 1 225 ? 36.840 2.589 -43.636 1.00 87.88 225 THR A O 1
ATOM 1761 N N . ALA A 1 226 ? 36.892 4.329 -45.030 1.00 88.38 226 ALA A N 1
ATOM 1762 C CA . ALA A 1 226 ? 36.127 5.190 -44.126 1.00 88.38 226 ALA A CA 1
ATOM 1763 C C . ALA A 1 226 ? 34.744 4.596 -43.778 1.00 88.38 226 ALA A C 1
ATOM 1765 O O . ALA A 1 226 ? 34.295 4.715 -42.639 1.00 88.38 226 ALA A O 1
ATOM 1766 N N . ALA A 1 227 ? 34.101 3.905 -44.727 1.00 86.50 227 ALA A N 1
ATOM 1767 C CA . ALA A 1 227 ? 32.804 3.261 -44.528 1.00 86.50 227 ALA A CA 1
ATOM 1768 C C . ALA A 1 227 ? 32.879 2.064 -43.562 1.00 86.50 227 ALA A C 1
ATOM 1770 O O . ALA A 1 227 ? 32.048 1.946 -42.660 1.00 86.50 227 ALA A O 1
ATOM 1771 N N . THR A 1 228 ?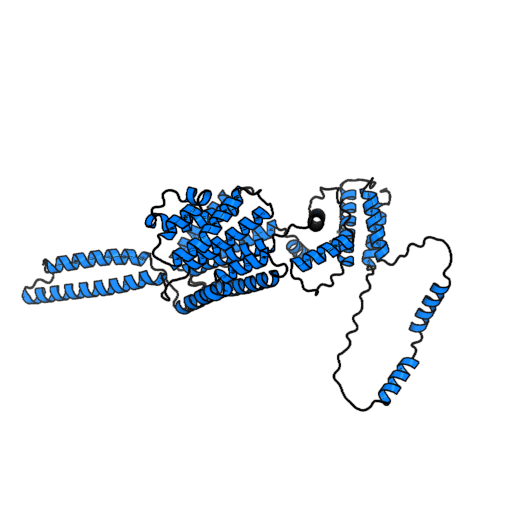 33.895 1.205 -43.687 1.00 87.38 228 THR A N 1
ATOM 1772 C CA . THR A 1 228 ? 34.081 0.065 -42.773 1.00 87.38 228 THR A CA 1
ATOM 1773 C C . THR A 1 228 ? 34.487 0.520 -41.373 1.00 87.38 228 THR A C 1
ATOM 1775 O O . THR A 1 228 ? 33.935 0.012 -40.397 1.00 87.38 228 THR A O 1
ATOM 1778 N N . LYS A 1 229 ? 35.329 1.557 -41.240 1.00 89.62 229 LYS A N 1
ATOM 1779 C CA . LYS A 1 229 ? 35.639 2.195 -39.940 1.00 89.62 229 LYS A CA 1
ATOM 1780 C C . LYS A 1 229 ? 34.395 2.749 -39.240 1.00 89.62 229 LYS A C 1
ATOM 1782 O O . LYS A 1 229 ? 34.237 2.572 -38.030 1.00 89.62 229 LYS A O 1
ATOM 1787 N N . GLN A 1 230 ? 33.498 3.399 -39.985 1.00 91.19 230 GLN A N 1
ATOM 1788 C CA . GLN A 1 230 ? 32.227 3.892 -39.442 1.00 91.19 230 GLN A CA 1
ATOM 1789 C C . GLN A 1 230 ? 31.339 2.743 -38.953 1.00 91.19 230 GLN A C 1
ATOM 1791 O O . GLN A 1 230 ? 30.807 2.816 -37.845 1.00 91.19 230 GLN A O 1
ATOM 1796 N N . LEU A 1 231 ? 31.226 1.660 -39.727 1.00 91.31 231 LEU A N 1
ATOM 1797 C CA . LEU A 1 231 ? 30.459 0.474 -39.335 1.00 91.31 231 LEU A CA 1
ATOM 1798 C C . LEU A 1 231 ? 31.039 -0.210 -38.087 1.00 91.31 231 LEU A C 1
ATOM 1800 O O . LEU A 1 231 ? 30.276 -0.540 -37.180 1.00 91.31 231 LEU A O 1
ATOM 1804 N N . PHE A 1 232 ? 32.365 -0.346 -37.975 1.00 90.56 232 PHE A N 1
ATOM 1805 C CA . PHE A 1 232 ? 33.008 -0.864 -36.760 1.00 90.56 232 PHE A CA 1
ATOM 1806 C C . PHE A 1 232 ? 32.743 0.019 -35.537 1.00 90.56 232 PHE A C 1
ATOM 1808 O O . PHE A 1 232 ? 32.413 -0.490 -34.467 1.00 90.56 232 PHE A O 1
ATOM 1815 N N . THR A 1 233 ? 32.814 1.342 -35.701 1.00 93.00 233 THR A N 1
ATOM 1816 C CA . THR A 1 233 ? 32.513 2.295 -34.621 1.00 93.00 233 THR A CA 1
ATOM 1817 C C . THR A 1 233 ? 31.059 2.160 -34.154 1.00 93.00 233 THR A C 1
ATOM 1819 O O . THR A 1 233 ? 30.783 2.142 -32.953 1.00 93.00 233 THR A O 1
ATOM 1822 N N . LEU A 1 234 ? 30.114 2.023 -35.092 1.00 92.44 234 LEU A N 1
ATOM 1823 C CA . LEU A 1 234 ? 28.699 1.802 -34.783 1.00 92.44 234 LEU A CA 1
ATOM 1824 C C . LEU A 1 234 ? 28.467 0.458 -34.082 1.00 92.44 234 LEU A C 1
ATOM 1826 O O . LEU A 1 234 ? 27.721 0.412 -33.101 1.00 92.44 234 LEU A O 1
ATOM 1830 N N . ALA A 1 235 ? 29.130 -0.610 -34.531 1.00 92.44 235 ALA A N 1
ATOM 1831 C CA . ALA A 1 235 ? 29.065 -1.923 -33.895 1.00 92.44 235 ALA A CA 1
ATOM 1832 C C . ALA A 1 235 ? 29.588 -1.880 -32.450 1.00 92.44 235 ALA A C 1
ATOM 1834 O O . ALA A 1 235 ? 28.950 -2.413 -31.541 1.00 92.44 235 ALA A O 1
ATOM 1835 N N . GLU A 1 236 ? 30.704 -1.190 -32.201 1.00 92.94 236 GLU A N 1
ATOM 1836 C CA . GLU A 1 236 ? 31.264 -1.047 -30.855 1.00 92.94 236 GLU A CA 1
ATOM 1837 C C . GLU A 1 236 ? 30.314 -0.271 -29.925 1.00 92.94 236 GLU A C 1
ATOM 1839 O O . GLU A 1 236 ? 30.050 -0.694 -28.794 1.00 92.94 236 GLU A O 1
ATOM 1844 N N . GLN A 1 237 ? 29.742 0.840 -30.402 1.00 93.44 237 GLN A N 1
ATOM 1845 C CA . GLN A 1 237 ? 28.763 1.622 -29.640 1.00 93.44 237 GLN A CA 1
ATOM 1846 C C . GLN A 1 237 ? 27.492 0.818 -29.336 1.00 93.44 237 GLN A C 1
ATOM 1848 O O . GLN A 1 237 ? 26.987 0.865 -28.208 1.00 93.44 237 GLN A O 1
ATOM 1853 N N . ALA A 1 238 ? 26.974 0.075 -30.316 1.00 92.31 238 ALA A N 1
ATOM 1854 C CA . ALA A 1 238 ? 25.807 -0.785 -30.144 1.00 92.31 238 ALA A CA 1
ATOM 1855 C C . ALA A 1 238 ? 26.092 -1.942 -29.173 1.00 92.31 238 ALA A C 1
ATOM 1857 O O . ALA A 1 238 ? 25.275 -2.207 -28.292 1.00 92.31 238 ALA A O 1
ATOM 1858 N N . SER A 1 239 ? 27.277 -2.553 -29.245 1.00 92.50 239 SER A N 1
ATOM 1859 C CA . SER A 1 239 ? 27.715 -3.613 -28.329 1.00 92.50 239 SER A CA 1
ATOM 1860 C C . SER A 1 239 ? 27.835 -3.117 -26.882 1.00 92.50 239 SER A C 1
ATOM 1862 O O . SER A 1 239 ? 27.300 -3.739 -25.959 1.00 92.50 239 SER A O 1
ATOM 1864 N N . LYS A 1 240 ? 28.422 -1.930 -26.664 1.00 93.62 240 LYS A N 1
ATOM 1865 C CA . LYS A 1 240 ? 28.467 -1.289 -25.334 1.00 93.62 240 LYS A CA 1
ATOM 1866 C C . LYS A 1 240 ? 27.063 -1.008 -24.790 1.00 93.62 240 LYS A C 1
ATOM 1868 O O . LYS A 1 240 ? 26.786 -1.292 -23.622 1.00 93.62 240 LYS A O 1
ATOM 1873 N N . LYS A 1 241 ? 26.155 -0.493 -25.629 1.00 92.50 241 LYS A N 1
ATOM 1874 C CA . LYS A 1 241 ? 24.746 -0.271 -25.253 1.00 92.50 241 LYS A CA 1
ATOM 1875 C C . LYS A 1 241 ? 24.037 -1.586 -24.915 1.00 92.50 241 LYS A C 1
ATOM 1877 O O . LYS A 1 241 ? 23.337 -1.631 -23.904 1.00 92.50 241 LYS A O 1
ATOM 1882 N N . LYS A 1 242 ? 24.258 -2.647 -25.698 1.00 92.50 242 LYS A N 1
ATOM 1883 C CA . LYS A 1 242 ? 23.703 -3.990 -25.466 1.00 92.50 242 LYS A CA 1
ATOM 1884 C C . LYS A 1 242 ? 24.144 -4.527 -24.111 1.00 92.50 242 LYS A C 1
ATOM 1886 O O . LYS A 1 242 ? 23.296 -4.867 -23.294 1.00 92.50 242 LYS A O 1
ATOM 1891 N N . ALA A 1 243 ? 25.447 -4.509 -23.828 1.00 90.12 243 ALA A N 1
ATOM 1892 C CA . ALA A 1 243 ? 25.987 -4.955 -22.544 1.00 90.12 243 ALA A CA 1
ATOM 1893 C C . ALA A 1 243 ? 25.403 -4.168 -21.355 1.00 90.12 243 ALA A C 1
ATOM 1895 O O . ALA A 1 243 ? 25.161 -4.733 -20.289 1.00 90.12 243 ALA A O 1
ATOM 1896 N N . GLY A 1 244 ? 25.141 -2.868 -21.533 1.00 89.00 244 GLY A N 1
ATOM 1897 C CA . GLY A 1 244 ? 24.490 -2.033 -20.522 1.00 89.00 244 GLY A CA 1
ATOM 1898 C C . GLY A 1 244 ? 23.008 -2.356 -20.293 1.00 89.00 244 GLY A C 1
ATOM 1899 O O . GLY A 1 244 ? 22.547 -2.271 -19.155 1.0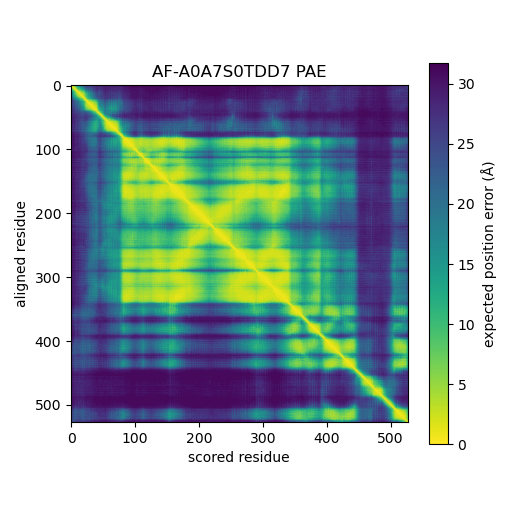0 89.00 244 GLY A O 1
ATOM 1900 N N . GLN A 1 245 ? 22.261 -2.718 -21.341 1.00 87.69 245 GLN A N 1
ATOM 1901 C CA . GLN A 1 245 ? 20.847 -3.104 -21.221 1.00 87.69 245 GLN A CA 1
ATOM 1902 C C . GLN A 1 245 ? 20.675 -4.533 -20.704 1.00 87.69 245 GLN A C 1
ATOM 1904 O O . GLN A 1 245 ? 19.780 -4.761 -19.897 1.00 87.69 245 GLN A O 1
ATOM 1909 N N . GLN A 1 246 ? 21.566 -5.457 -21.080 1.00 85.62 246 GLN A N 1
ATOM 1910 C CA . GLN A 1 246 ? 21.530 -6.854 -20.635 1.00 85.62 246 GLN A CA 1
ATOM 1911 C C . GLN A 1 246 ? 21.492 -6.965 -19.105 1.00 85.62 246 GLN A C 1
ATOM 1913 O O . GLN A 1 246 ? 20.714 -7.731 -18.554 1.00 85.62 246 GLN A O 1
ATOM 1918 N N . LYS A 1 247 ? 22.272 -6.127 -18.411 1.00 85.75 247 LYS A N 1
ATOM 1919 C CA . LYS A 1 247 ? 22.335 -6.083 -16.939 1.00 85.75 247 LYS A CA 1
ATOM 1920 C C . LYS A 1 247 ? 21.039 -5.618 -16.263 1.00 85.75 247 LYS A C 1
ATOM 1922 O O . LYS A 1 247 ? 20.925 -5.718 -15.049 1.00 85.75 247 LYS A O 1
ATOM 1927 N N . LYS A 1 248 ? 20.110 -5.028 -17.019 1.00 83.06 248 LYS A N 1
ATOM 1928 C CA . LYS A 1 248 ? 18.843 -4.473 -16.519 1.00 83.06 248 LYS A CA 1
ATOM 1929 C C . LYS A 1 248 ? 17.650 -5.376 -16.826 1.00 83.06 248 LYS A C 1
ATOM 1931 O O . LYS A 1 248 ? 16.525 -4.995 -16.516 1.00 83.06 248 LYS A O 1
ATOM 1936 N N . ILE A 1 249 ? 17.875 -6.509 -17.489 1.00 80.88 249 ILE A N 1
ATOM 1937 C CA . ILE A 1 249 ? 16.808 -7.433 -17.857 1.00 80.88 249 ILE A CA 1
ATOM 1938 C C . ILE A 1 249 ? 16.256 -8.078 -16.591 1.00 80.88 249 ILE A C 1
ATOM 1940 O O . ILE A 1 249 ? 17.001 -8.621 -15.779 1.00 80.88 249 ILE A O 1
ATOM 1944 N N . ILE A 1 250 ? 14.936 -8.014 -16.446 1.00 81.19 250 ILE A N 1
ATOM 1945 C CA . ILE A 1 250 ? 14.206 -8.770 -15.437 1.00 81.19 250 ILE A CA 1
ATOM 1946 C C . ILE A 1 250 ? 13.633 -9.992 -16.143 1.00 81.19 250 ILE A C 1
ATOM 1948 O O . ILE A 1 250 ? 12.748 -9.876 -16.992 1.00 81.19 250 ILE A O 1
ATOM 1952 N N . GLU A 1 251 ? 14.163 -11.165 -15.818 1.00 78.94 251 GLU A N 1
ATOM 1953 C CA . GLU A 1 251 ? 13.702 -12.412 -16.417 1.00 78.94 251 GLU A CA 1
ATOM 1954 C C . GLU A 1 251 ? 12.342 -12.812 -15.840 1.00 78.94 251 GLU A C 1
ATOM 1956 O O . GLU A 1 251 ? 12.156 -12.915 -14.626 1.00 78.94 251 GLU A O 1
ATOM 1961 N N . ARG A 1 252 ? 11.376 -13.042 -16.734 1.00 81.50 252 ARG A N 1
ATOM 1962 C CA . ARG A 1 252 ? 10.059 -13.584 -16.393 1.00 81.50 252 ARG A CA 1
ATOM 1963 C C . ARG A 1 252 ? 10.023 -15.060 -16.798 1.00 81.50 252 ARG A C 1
ATOM 1965 O O . ARG A 1 252 ? 10.356 -15.354 -17.947 1.00 81.50 252 ARG A O 1
ATOM 1972 N N . PRO A 1 253 ? 9.594 -15.978 -15.918 1.00 80.88 253 PRO A N 1
ATOM 1973 C CA . PRO A 1 253 ? 9.372 -17.372 -16.289 1.00 80.88 253 PRO A CA 1
ATOM 1974 C C . PRO A 1 253 ? 8.382 -17.513 -17.452 1.00 80.88 253 PRO A C 1
ATOM 1976 O O . PRO A 1 253 ? 7.448 -16.725 -17.581 1.00 80.88 253 PRO A O 1
ATOM 1979 N N . SER A 1 254 ? 8.551 -18.540 -18.285 1.00 76.62 254 SER A N 1
ATOM 1980 C CA . SER A 1 254 ? 7.684 -18.789 -19.448 1.00 76.62 254 SER A CA 1
ATOM 1981 C C . SER A 1 254 ? 6.232 -19.111 -19.077 1.00 76.62 254 SER A C 1
ATOM 1983 O O . SER A 1 254 ? 5.334 -18.898 -19.885 1.00 76.62 254 SER A O 1
ATOM 1985 N N . ASN A 1 255 ? 5.993 -19.579 -17.851 1.00 83.50 255 ASN A N 1
ATOM 1986 C CA . ASN A 1 255 ? 4.666 -19.846 -17.297 1.00 83.50 255 ASN A CA 1
ATOM 1987 C C . ASN A 1 255 ? 4.022 -18.622 -16.614 1.00 83.50 255 ASN A C 1
ATOM 1989 O O . ASN A 1 255 ? 2.989 -18.777 -15.965 1.00 83.50 255 ASN A O 1
ATOM 1993 N N . SER A 1 256 ? 4.615 -17.424 -16.708 1.00 83.25 256 SER A N 1
ATOM 1994 C CA . SER A 1 256 ? 4.026 -16.214 -16.125 1.00 83.25 256 SER A CA 1
ATOM 1995 C C . SER A 1 256 ? 2.693 -15.867 -16.805 1.00 83.25 256 SER A C 1
ATOM 1997 O O . SER A 1 256 ? 2.659 -15.855 -18.042 1.00 83.25 256 SER A O 1
ATOM 1999 N N . PRO A 1 257 ? 1.636 -15.503 -16.051 1.00 88.00 257 PRO A N 1
ATOM 2000 C CA . PRO A 1 257 ? 0.409 -14.975 -16.639 1.00 88.00 257 PRO A CA 1
ATOM 2001 C C . PRO A 1 257 ? 0.689 -13.752 -17.520 1.00 88.00 257 PRO A C 1
ATOM 2003 O O . PRO A 1 257 ? 1.656 -13.035 -17.264 1.00 88.00 257 PRO A O 1
ATOM 2006 N N . PRO A 1 258 ? -0.141 -13.457 -18.532 1.00 90.56 258 PRO A N 1
ATOM 2007 C CA . PRO A 1 258 ? 0.040 -12.267 -19.350 1.00 90.56 258 PRO A CA 1
ATOM 2008 C C . PRO A 1 258 ? -0.036 -10.984 -18.513 1.00 90.56 258 PRO A C 1
ATOM 2010 O O . PRO A 1 258 ? -1.002 -10.749 -17.789 1.00 90.56 258 PRO A O 1
ATOM 2013 N N . PHE A 1 259 ? 0.940 -10.087 -18.679 1.00 91.94 259 PHE A N 1
ATOM 2014 C CA . PHE A 1 259 ? 0.979 -8.811 -17.949 1.00 91.94 259 PHE A CA 1
ATOM 2015 C C . PHE A 1 259 ? -0.274 -7.941 -18.167 1.00 91.94 259 PHE A C 1
ATOM 2017 O O . PHE A 1 259 ? -0.669 -7.176 -17.292 1.00 91.94 259 PHE A O 1
ATOM 2024 N N . GLN A 1 260 ? -0.937 -8.079 -19.318 1.00 93.25 260 GLN A N 1
ATOM 2025 C CA . GLN A 1 260 ? -2.179 -7.366 -19.626 1.00 93.25 260 GLN A CA 1
ATOM 2026 C C . GLN A 1 260 ? -3.306 -7.685 -18.632 1.00 93.25 260 GLN A C 1
ATOM 2028 O O . GLN A 1 260 ? -4.129 -6.816 -18.340 1.00 93.25 260 GLN A O 1
ATOM 2033 N N . GLU A 1 261 ? -3.338 -8.906 -18.092 1.00 93.06 261 GLU A N 1
ATOM 2034 C CA . GLU A 1 261 ? -4.329 -9.310 -17.093 1.00 93.06 261 GLU A CA 1
ATOM 2035 C C . GLU A 1 261 ? -4.053 -8.642 -15.747 1.00 93.06 261 GLU A C 1
ATOM 2037 O O . GLU A 1 261 ? -4.963 -8.029 -15.187 1.00 93.06 261 GLU A O 1
ATOM 2042 N N . LEU A 1 262 ? -2.788 -8.643 -15.303 1.00 93.56 262 LEU A N 1
ATOM 2043 C CA . LEU A 1 262 ? -2.346 -7.904 -14.117 1.00 93.56 262 LEU A CA 1
ATOM 2044 C C . LEU A 1 262 ? -2.690 -6.415 -14.243 1.00 93.56 262 LEU A C 1
ATOM 2046 O O . LEU A 1 262 ? -3.297 -5.836 -13.344 1.00 93.56 262 LEU A O 1
ATOM 2050 N N . PHE A 1 263 ? -2.355 -5.808 -15.383 1.00 94.56 263 PHE A N 1
ATOM 2051 C CA . PHE A 1 263 ? -2.680 -4.417 -15.681 1.00 94.56 263 PHE A CA 1
ATOM 2052 C C . PHE A 1 263 ? -4.185 -4.152 -15.548 1.00 94.56 263 PHE A C 1
ATOM 2054 O O . PHE A 1 263 ? -4.592 -3.225 -14.846 1.00 94.56 263 PHE A O 1
ATOM 2061 N N . ARG A 1 264 ? -5.027 -4.978 -16.183 1.00 94.56 264 ARG A N 1
ATOM 2062 C CA . ARG A 1 264 ? -6.487 -4.817 -16.146 1.00 94.56 264 ARG A CA 1
ATOM 2063 C C . ARG A 1 264 ? -7.032 -4.946 -14.727 1.00 94.56 264 ARG A C 1
ATOM 2065 O O . ARG A 1 264 ? -7.863 -4.131 -14.333 1.00 94.56 264 ARG A O 1
ATOM 2072 N N . GLU A 1 265 ? -6.587 -5.947 -13.974 1.00 94.44 265 GLU A N 1
ATOM 2073 C CA . GLU A 1 265 ? -7.053 -6.182 -12.605 1.00 94.44 265 GLU A CA 1
ATOM 2074 C C . GLU A 1 265 ? -6.625 -5.071 -11.644 1.00 94.44 265 GLU A C 1
ATOM 2076 O O . GLU A 1 265 ? -7.457 -4.583 -10.880 1.00 94.44 265 GLU A O 1
ATOM 2081 N N . MET A 1 266 ? -5.376 -4.603 -11.729 1.00 94.12 266 MET A N 1
ATOM 2082 C CA . MET A 1 266 ? -4.899 -3.465 -10.936 1.00 94.12 266 MET A CA 1
ATOM 2083 C C . MET A 1 266 ? -5.703 -2.200 -11.233 1.00 94.12 266 MET A C 1
ATOM 2085 O O . MET A 1 266 ? -6.187 -1.540 -10.315 1.00 94.12 266 MET A O 1
ATOM 2089 N N . HIS A 1 267 ? -5.904 -1.879 -12.514 1.00 94.62 267 HIS A N 1
ATOM 2090 C CA . HIS A 1 267 ? -6.713 -0.722 -12.902 1.00 94.62 267 HIS A CA 1
ATOM 2091 C C . HIS A 1 267 ? -8.169 -0.868 -12.465 1.00 94.62 267 HIS A C 1
ATOM 2093 O O . HIS A 1 267 ? -8.772 0.111 -12.031 1.00 94.62 267 HIS A O 1
ATOM 2099 N N . HIS A 1 268 ? -8.743 -2.069 -12.547 1.00 94.88 268 HIS A N 1
ATOM 2100 C CA . HIS A 1 268 ? -10.100 -2.319 -12.074 1.00 94.88 268 HIS A CA 1
ATOM 2101 C C . HIS A 1 268 ? -10.218 -2.082 -10.565 1.00 94.88 268 HIS A C 1
ATOM 2103 O O . HIS A 1 268 ? -11.094 -1.327 -10.141 1.00 94.88 268 HIS A O 1
ATOM 2109 N N . PHE A 1 269 ? -9.308 -2.641 -9.765 1.00 95.12 269 PHE A N 1
ATOM 2110 C CA . PHE A 1 269 ? -9.279 -2.450 -8.315 1.00 95.12 269 PHE A CA 1
ATOM 2111 C C . PHE A 1 269 ? -9.120 -0.971 -7.932 1.00 95.12 269 PHE A C 1
ATOM 2113 O O . PHE A 1 269 ? -9.886 -0.450 -7.121 1.00 95.12 269 PHE A O 1
ATOM 2120 N N . CYS A 1 270 ? -8.190 -0.256 -8.566 1.00 93.12 270 CYS A N 1
ATOM 2121 C CA . CYS A 1 270 ? -7.938 1.159 -8.283 1.00 93.12 270 CYS A CA 1
ATOM 2122 C C . CYS A 1 270 ? -9.038 2.102 -8.791 1.00 93.12 270 CYS A C 1
ATOM 2124 O O . CYS A 1 270 ? -9.158 3.218 -8.293 1.00 93.12 270 CYS A O 1
ATOM 2126 N N . ARG A 1 271 ? -9.865 1.680 -9.755 1.00 92.81 271 ARG A N 1
ATOM 2127 C CA . ARG A 1 271 ? -11.049 2.439 -10.200 1.00 92.81 271 ARG A CA 1
ATOM 2128 C C . ARG A 1 271 ? -12.295 2.161 -9.369 1.00 92.81 271 ARG A C 1
ATOM 2130 O O . ARG A 1 271 ? -13.190 2.998 -9.350 1.00 92.81 271 ARG A O 1
ATOM 2137 N N . THR A 1 272 ? -12.358 1.010 -8.710 1.00 92.94 272 THR A N 1
ATOM 2138 C CA . THR A 1 272 ? -13.520 0.579 -7.929 1.00 92.94 272 THR A CA 1
ATOM 2139 C C . THR A 1 272 ? -13.231 0.729 -6.437 1.00 92.94 272 THR A C 1
ATOM 2141 O O . THR A 1 272 ? -13.510 1.775 -5.848 1.00 92.94 272 THR A O 1
ATOM 2144 N N . VAL A 1 273 ? -12.599 -0.282 -5.845 1.00 92.12 273 VAL A N 1
ATOM 2145 C CA . VAL A 1 273 ? -12.351 -0.422 -4.407 1.00 92.12 273 VAL A CA 1
ATOM 2146 C C . VAL A 1 273 ? -11.396 0.654 -3.891 1.00 92.12 273 VAL A C 1
ATOM 2148 O O . VAL A 1 273 ? -11.747 1.384 -2.965 1.00 92.12 273 VAL A O 1
ATOM 2151 N N . ALA A 1 274 ? -10.223 0.808 -4.510 1.00 93.25 274 ALA A N 1
ATOM 2152 C CA . ALA A 1 274 ? -9.183 1.753 -4.088 1.00 93.25 274 ALA A CA 1
ATOM 2153 C C . ALA A 1 274 ? -9.205 3.081 -4.869 1.00 93.25 274 ALA A C 1
ATOM 2155 O O . ALA A 1 274 ? -8.173 3.745 -5.033 1.00 93.25 274 ALA A O 1
ATOM 2156 N N . SER A 1 275 ? -10.377 3.479 -5.372 1.00 93.31 275 SER A N 1
ATOM 2157 C CA . SER A 1 275 ? -10.525 4.797 -5.990 1.00 93.31 275 SER A CA 1
ATOM 2158 C C . SER A 1 275 ? -10.391 5.896 -4.942 1.00 93.31 275 SER A C 1
ATOM 2160 O O . SER A 1 275 ? -10.865 5.762 -3.814 1.00 93.31 275 SER A O 1
ATOM 2162 N N . THR A 1 276 ? -9.741 7.003 -5.311 1.00 92.19 276 THR A N 1
ATOM 2163 C CA . THR A 1 276 ? -9.480 8.100 -4.366 1.00 92.19 276 THR A CA 1
ATOM 2164 C C . THR A 1 276 ? -10.766 8.655 -3.765 1.00 92.19 276 THR A C 1
ATOM 2166 O O . THR A 1 276 ? -10.799 8.947 -2.582 1.00 92.19 276 THR A O 1
ATOM 2169 N N . ASN A 1 277 ? -11.839 8.768 -4.554 1.00 92.56 277 ASN A N 1
ATOM 2170 C CA . ASN A 1 277 ? -13.140 9.207 -4.050 1.00 92.56 277 ASN A CA 1
ATOM 2171 C C . ASN A 1 277 ? -13.730 8.211 -3.051 1.00 92.56 277 ASN A C 1
ATOM 2173 O O . ASN A 1 277 ? -14.119 8.635 -1.976 1.00 92.56 277 ASN A O 1
ATOM 2177 N N . ASN A 1 278 ? -13.762 6.916 -3.387 1.00 92.81 278 ASN A N 1
ATOM 2178 C CA . ASN A 1 278 ? -14.390 5.898 -2.546 1.00 92.81 278 ASN A CA 1
ATOM 2179 C C . ASN A 1 278 ? -13.685 5.755 -1.191 1.00 92.81 278 ASN A C 1
ATOM 2181 O O . ASN A 1 278 ? -14.335 5.715 -0.152 1.00 92.81 278 ASN A O 1
ATOM 2185 N N . VAL A 1 279 ? -12.349 5.716 -1.195 1.00 94.44 279 VAL A N 1
ATOM 2186 C CA . VAL A 1 279 ? -11.567 5.562 0.040 1.00 94.44 279 VAL A CA 1
ATOM 2187 C C . VAL A 1 279 ? -11.679 6.800 0.928 1.00 94.44 279 VAL A C 1
ATOM 2189 O O . VAL A 1 279 ? -11.852 6.652 2.132 1.00 94.44 279 VAL A O 1
ATOM 2192 N N . LEU A 1 280 ? -11.630 8.009 0.355 1.00 93.38 280 LEU A N 1
ATOM 2193 C CA . LEU A 1 280 ? -11.798 9.237 1.138 1.00 93.38 280 LEU A CA 1
ATOM 2194 C C . LEU A 1 280 ? -13.232 9.384 1.656 1.00 93.38 280 LEU A C 1
ATOM 2196 O O . LEU A 1 280 ? -13.411 9.672 2.829 1.00 93.38 280 LEU A O 1
ATOM 2200 N N . SER A 1 281 ? -14.251 9.075 0.846 1.00 93.06 281 SER A N 1
ATOM 2201 C CA . SER A 1 281 ? -15.640 9.082 1.324 1.00 93.06 281 SER A CA 1
ATOM 2202 C C . SER A 1 281 ? -15.889 8.044 2.414 1.00 93.06 281 SER A C 1
ATOM 2204 O O . SER A 1 281 ? -16.695 8.277 3.308 1.00 93.06 281 SER A O 1
ATOM 2206 N N . LEU A 1 282 ? -15.201 6.898 2.352 1.00 92.62 282 LEU A N 1
ATOM 2207 C CA . LEU A 1 282 ? -15.252 5.887 3.402 1.00 92.62 282 LEU A CA 1
ATOM 2208 C C . LEU A 1 282 ? -14.565 6.387 4.676 1.00 92.62 282 LEU A C 1
ATOM 2210 O O . LEU A 1 282 ? -15.117 6.208 5.754 1.00 92.62 282 LEU A O 1
ATOM 2214 N N . ALA A 1 283 ? -13.406 7.040 4.564 1.00 92.56 283 ALA A N 1
ATOM 2215 C CA . ALA A 1 283 ? -12.745 7.672 5.704 1.00 92.56 283 ALA A CA 1
ATOM 2216 C C . ALA A 1 283 ? -13.657 8.728 6.355 1.00 92.56 283 ALA A C 1
ATOM 2218 O O . ALA A 1 283 ? -13.910 8.665 7.556 1.00 92.56 283 ALA A O 1
ATOM 2219 N N . ASP A 1 284 ? -14.264 9.609 5.558 1.00 91.38 284 ASP A N 1
ATOM 2220 C CA . ASP A 1 284 ? -15.216 10.613 6.045 1.00 91.38 284 ASP A CA 1
ATOM 2221 C C . ASP A 1 284 ? -16.454 9.971 6.693 1.00 91.38 284 ASP A C 1
ATOM 2223 O O . ASP A 1 284 ? -16.955 10.459 7.709 1.00 91.38 284 ASP A O 1
ATOM 2227 N N . ALA A 1 285 ? -16.961 8.867 6.134 1.00 89.44 285 ALA A N 1
ATOM 2228 C CA . ALA A 1 285 ? -18.070 8.118 6.717 1.00 89.44 285 ALA A CA 1
ATOM 2229 C C . ALA A 1 285 ? -17.676 7.458 8.046 1.00 89.44 285 ALA A C 1
ATOM 2231 O O . ALA A 1 285 ? -18.491 7.421 8.965 1.00 89.44 285 ALA A O 1
ATOM 2232 N N . ILE A 1 286 ? -16.442 6.969 8.177 1.00 88.38 286 ILE A N 1
ATOM 2233 C CA . ILE A 1 286 ? -15.913 6.420 9.431 1.00 88.38 286 ILE A CA 1
ATOM 2234 C C . ILE A 1 286 ? -15.838 7.489 10.519 1.00 88.38 286 ILE A C 1
ATOM 2236 O O . ILE A 1 286 ? -16.252 7.234 11.649 1.00 88.38 286 ILE A O 1
ATOM 2240 N N . GLU A 1 287 ? -15.383 8.694 10.182 1.00 84.62 287 GLU A N 1
ATOM 2241 C CA . GLU A 1 287 ? -15.304 9.782 11.160 1.00 84.62 287 GLU A CA 1
ATOM 2242 C C . GLU A 1 287 ? -16.689 10.306 11.573 1.00 84.62 287 GLU A C 1
ATOM 2244 O O . GLU A 1 287 ? -16.912 10.597 12.748 1.00 84.62 287 GLU A O 1
ATOM 2249 N N . ASN A 1 288 ? -17.628 10.422 10.628 1.00 84.50 288 ASN A N 1
ATOM 2250 C CA . ASN A 1 288 ? -18.878 11.158 10.850 1.00 84.50 288 ASN A CA 1
ATOM 2251 C C . ASN A 1 288 ? -20.121 10.278 11.066 1.00 84.50 288 ASN A C 1
ATOM 2253 O O . ASN A 1 288 ? -21.140 10.781 11.542 1.00 84.50 288 ASN A O 1
ATOM 2257 N N . GLN A 1 289 ? -20.090 8.991 10.701 1.00 81.62 289 GLN A N 1
ATOM 2258 C CA . GLN A 1 289 ? -21.260 8.106 10.756 1.00 81.62 289 GLN A CA 1
ATOM 2259 C C . GLN A 1 289 ? -21.027 6.903 11.688 1.00 81.62 289 GLN A C 1
ATOM 2261 O O . GLN A 1 289 ? -20.048 6.180 11.517 1.00 81.62 289 GLN A O 1
ATOM 2266 N N . PRO A 1 290 ? -21.961 6.594 12.611 1.00 65.00 290 PRO A N 1
ATOM 2267 C CA . PRO A 1 290 ? -21.793 5.522 13.601 1.00 65.00 290 PRO A CA 1
ATOM 2268 C C . PRO A 1 290 ? -21.916 4.088 13.039 1.00 65.00 290 PRO A C 1
ATOM 2270 O O . PRO A 1 290 ? -21.561 3.138 13.728 1.00 65.00 290 PRO A O 1
ATOM 2273 N N . ASN A 1 291 ? -22.379 3.905 11.793 1.00 68.88 291 ASN A N 1
ATOM 2274 C CA . ASN A 1 291 ? -22.612 2.585 11.168 1.00 68.88 291 ASN A CA 1
ATOM 2275 C C . ASN A 1 291 ? -21.677 2.271 9.981 1.00 68.88 291 ASN A C 1
ATOM 2277 O O . ASN A 1 291 ? -21.893 1.320 9.232 1.00 68.88 291 ASN A O 1
ATOM 2281 N N . SER A 1 292 ? -20.630 3.063 9.795 1.00 78.31 292 SER A N 1
ATOM 2282 C CA . SER A 1 292 ? -19.650 2.959 8.701 1.00 78.31 292 SER A CA 1
ATOM 2283 C C . SER A 1 292 ? -18.687 1.770 8.828 1.00 78.31 292 SER A C 1
ATOM 2285 O O . SER A 1 292 ? -17.999 1.411 7.872 1.00 78.31 292 SER A O 1
ATOM 2287 N N . ARG A 1 293 ? -18.659 1.094 9.982 1.00 79.88 293 ARG A N 1
ATOM 2288 C CA . ARG A 1 293 ? -17.765 -0.044 10.223 1.00 79.88 293 ARG A CA 1
ATOM 2289 C C . ARG A 1 293 ? -18.023 -1.242 9.313 1.00 79.88 293 ARG A C 1
ATOM 2291 O O . ARG A 1 293 ? -17.076 -1.897 8.893 1.00 79.88 293 ARG A O 1
ATOM 2298 N N . SER A 1 294 ? -19.278 -1.549 8.999 1.00 83.56 294 SER A N 1
ATOM 2299 C CA . SER A 1 294 ? -19.587 -2.643 8.068 1.00 83.56 294 SER A CA 1
ATOM 2300 C C . SER A 1 294 ? -18.998 -2.368 6.678 1.00 83.56 294 SER A C 1
ATOM 2302 O O . SER A 1 294 ? -18.483 -3.278 6.030 1.00 83.56 294 SER A O 1
ATOM 2304 N N . GLN A 1 295 ? -18.987 -1.101 6.253 1.00 87.25 295 GLN A N 1
ATOM 2305 C CA . GLN A 1 295 ? -18.360 -0.666 5.005 1.00 87.25 295 GLN A CA 1
ATOM 2306 C C . GLN A 1 295 ? -16.832 -0.775 5.072 1.00 87.25 295 GLN A C 1
ATOM 2308 O O . GLN A 1 295 ? -16.225 -1.255 4.115 1.00 87.25 295 GLN A O 1
ATOM 2313 N N . GLU A 1 296 ? -16.219 -0.408 6.204 1.00 90.69 296 GLU A N 1
ATOM 2314 C CA . GLU A 1 296 ? -14.784 -0.612 6.451 1.00 90.69 296 GLU A CA 1
ATOM 2315 C C . GLU A 1 296 ? -14.411 -2.089 6.327 1.00 90.69 296 GLU A C 1
ATOM 2317 O O . GLU A 1 296 ? -13.543 -2.434 5.530 1.00 90.69 296 GLU A O 1
ATOM 2322 N N . ILE A 1 297 ? -15.122 -2.973 7.028 1.00 89.25 297 ILE A N 1
ATOM 2323 C CA . ILE A 1 297 ? -14.878 -4.421 7.006 1.00 89.25 297 ILE A CA 1
ATOM 2324 C C . ILE A 1 297 ? -15.026 -4.988 5.586 1.00 89.25 297 ILE A C 1
ATOM 2326 O O . ILE A 1 297 ? -14.162 -5.736 5.125 1.00 89.25 297 ILE A O 1
ATOM 2330 N N . ASN A 1 298 ? -16.073 -4.601 4.853 1.00 91.12 298 ASN A N 1
ATOM 2331 C CA . ASN A 1 298 ? -16.270 -5.026 3.463 1.00 91.12 298 ASN A CA 1
ATOM 2332 C C . ASN A 1 298 ? -15.124 -4.566 2.550 1.00 91.12 298 ASN A C 1
ATOM 2334 O O . ASN A 1 298 ? -14.675 -5.313 1.669 1.00 91.12 298 ASN A O 1
ATOM 2338 N N . TRP A 1 299 ? -14.618 -3.351 2.773 1.00 94.56 299 TRP A N 1
ATOM 2339 C CA . TRP A 1 299 ? -13.449 -2.847 2.066 1.00 94.56 299 TRP A CA 1
ATOM 2340 C C . TRP A 1 299 ? -12.195 -3.659 2.419 1.00 94.56 299 TRP A C 1
ATOM 2342 O O . TRP A 1 299 ? -11.471 -4.070 1.510 1.00 94.56 299 TRP A O 1
ATOM 2352 N N . GLN A 1 300 ? -11.976 -3.982 3.702 1.00 93.38 300 GLN A N 1
ATOM 2353 C CA . GLN A 1 300 ? -10.859 -4.824 4.149 1.00 93.38 300 GLN A CA 1
ATOM 2354 C C . GLN A 1 300 ? -10.885 -6.206 3.489 1.00 93.38 300 GLN A C 1
ATOM 2356 O O . GLN A 1 300 ? -9.849 -6.655 2.995 1.00 93.38 300 GLN A O 1
ATOM 2361 N N . TYR A 1 301 ? -12.052 -6.857 3.416 1.00 93.25 301 TYR A N 1
ATOM 2362 C CA . TYR A 1 301 ? -12.208 -8.144 2.728 1.00 93.25 301 TYR A CA 1
ATOM 2363 C C . TYR A 1 301 ? -11.877 -8.044 1.239 1.00 93.25 301 TYR A C 1
ATOM 2365 O O . TYR A 1 301 ? -11.136 -8.875 0.714 1.00 93.25 301 TYR A O 1
ATOM 2373 N N . SER A 1 302 ? -12.370 -7.002 0.568 1.00 94.44 302 SER A N 1
ATOM 2374 C CA . SER A 1 302 ? -12.096 -6.769 -0.854 1.00 94.44 302 SER A CA 1
ATOM 2375 C C . SER A 1 302 ? -10.602 -6.536 -1.113 1.00 94.44 302 SER A C 1
ATOM 2377 O O . SER A 1 302 ? -10.026 -7.105 -2.043 1.00 94.44 302 SER A O 1
ATOM 2379 N N . ALA A 1 303 ? -9.951 -5.736 -0.264 1.00 93.69 303 ALA A N 1
ATOM 2380 C CA . ALA A 1 303 ? -8.520 -5.459 -0.339 1.00 93.69 303 ALA A CA 1
ATOM 2381 C C . ALA A 1 303 ? -7.664 -6.698 -0.022 1.00 93.69 303 ALA A C 1
ATOM 2383 O O . ALA A 1 303 ? -6.652 -6.926 -0.690 1.00 93.69 303 ALA A O 1
ATOM 2384 N N . ALA A 1 304 ? -8.069 -7.517 0.953 1.00 92.94 304 ALA A N 1
ATOM 2385 C CA . ALA A 1 304 ? -7.392 -8.763 1.305 1.00 92.94 304 ALA A CA 1
ATOM 2386 C C . ALA A 1 304 ? -7.492 -9.796 0.175 1.00 92.94 304 ALA A C 1
ATOM 2388 O O . ALA A 1 304 ? -6.466 -10.299 -0.274 1.00 92.94 304 ALA A O 1
ATOM 2389 N N . ALA A 1 305 ? -8.693 -10.020 -0.367 1.00 93.38 305 ALA A N 1
ATOM 2390 C CA . ALA A 1 305 ? -8.903 -10.933 -1.489 1.00 93.38 305 ALA A CA 1
ATOM 2391 C C . ALA A 1 305 ? -8.079 -10.525 -2.723 1.00 93.38 305 ALA A C 1
ATOM 2393 O O . ALA A 1 305 ? -7.449 -11.364 -3.373 1.00 93.38 305 ALA A O 1
ATOM 2394 N N . PHE A 1 306 ? -8.024 -9.224 -3.026 1.00 94.94 306 PHE A N 1
ATOM 2395 C CA . PHE A 1 306 ? -7.171 -8.713 -4.097 1.00 94.94 306 PHE A CA 1
ATOM 2396 C C . PHE A 1 306 ? -5.675 -8.892 -3.788 1.00 94.94 306 PHE A C 1
ATOM 2398 O O . PHE A 1 306 ? -4.907 -9.293 -4.663 1.00 94.94 306 PHE A O 1
ATOM 2405 N N . SER A 1 307 ? -5.255 -8.658 -2.543 1.00 93.12 307 SER A N 1
ATOM 2406 C CA . SER A 1 307 ? -3.863 -8.836 -2.109 1.00 93.12 307 SER A CA 1
ATOM 2407 C C . SER A 1 307 ? -3.396 -10.291 -2.197 1.00 93.12 307 SER A C 1
ATOM 2409 O O . SER A 1 307 ? -2.266 -10.561 -2.624 1.00 93.12 307 SER A O 1
ATOM 2411 N N . ASP A 1 308 ? -4.266 -11.233 -1.840 1.00 91.75 308 ASP A N 1
ATOM 2412 C CA . ASP A 1 308 ? -4.005 -12.667 -1.953 1.00 91.75 308 ASP A CA 1
ATOM 2413 C C . ASP A 1 308 ? -3.890 -13.083 -3.419 1.00 91.75 308 ASP A C 1
ATOM 2415 O O . ASP A 1 308 ? -2.965 -13.811 -3.792 1.00 91.75 308 ASP A O 1
ATOM 2419 N N . ARG A 1 309 ? -4.758 -12.548 -4.283 1.00 92.25 309 ARG A N 1
ATOM 2420 C CA . ARG A 1 309 ? -4.694 -12.772 -5.733 1.00 92.25 309 ARG A CA 1
ATOM 2421 C C . ARG A 1 309 ? -3.411 -12.206 -6.351 1.00 92.25 309 ARG A C 1
ATOM 2423 O O . ARG A 1 309 ? -2.743 -12.918 -7.098 1.00 92.25 309 ARG A O 1
ATOM 2430 N N . LEU A 1 310 ? -3.010 -10.982 -5.994 1.00 90.56 310 LEU A N 1
ATOM 2431 C CA . LEU A 1 310 ? -1.733 -10.387 -6.421 1.00 90.56 310 LEU A CA 1
ATOM 2432 C C . LEU A 1 310 ? -0.523 -11.220 -5.981 1.00 90.56 310 LEU A C 1
ATOM 2434 O O . LEU A 1 310 ? 0.425 -11.385 -6.747 1.00 90.56 310 LEU A O 1
ATOM 2438 N N . SER A 1 311 ? -0.558 -11.752 -4.759 1.00 88.69 311 SER A N 1
ATOM 2439 C CA . SER A 1 311 ? 0.557 -12.515 -4.187 1.00 88.69 311 SER A CA 1
ATOM 2440 C C . SER A 1 311 ? 0.653 -13.947 -4.720 1.00 88.69 311 SER A C 1
ATOM 2442 O O . SER A 1 311 ? 1.745 -14.513 -4.730 1.00 88.69 311 SER A O 1
ATOM 2444 N N . SER A 1 312 ? -0.469 -14.541 -5.137 1.00 89.19 312 SER A N 1
ATOM 2445 C CA . SER A 1 312 ? -0.544 -15.927 -5.619 1.00 89.19 312 SER A CA 1
ATOM 2446 C C . SER A 1 312 ? -0.446 -16.023 -7.140 1.00 89.19 312 SER A C 1
ATOM 2448 O O . SER A 1 312 ? 0.482 -16.640 -7.654 1.00 89.19 312 SER A O 1
ATOM 2450 N N . VAL A 1 313 ? -1.366 -15.385 -7.869 1.00 90.38 313 VAL A N 1
ATOM 2451 C CA . VAL A 1 313 ? -1.464 -15.473 -9.336 1.00 90.38 313 VAL A CA 1
ATOM 2452 C C . VAL A 1 313 ? -0.331 -14.697 -10.001 1.00 90.38 313 VAL A C 1
ATOM 2454 O O . VAL A 1 313 ? 0.301 -15.180 -10.937 1.00 90.38 313 VAL A O 1
ATOM 2457 N N . TYR A 1 314 ? -0.029 -13.505 -9.487 1.00 89.69 314 TYR A N 1
ATOM 2458 C CA . TYR A 1 314 ? 0.940 -12.584 -10.085 1.00 89.69 314 TYR A CA 1
ATOM 2459 C C . TYR A 1 314 ? 2.276 -12.551 -9.337 1.00 89.69 314 TYR A C 1
ATOM 2461 O O . TYR A 1 314 ? 3.021 -11.570 -9.405 1.00 89.69 314 TYR A O 1
ATOM 2469 N N . SER A 1 315 ? 2.628 -13.654 -8.670 1.00 85.56 315 SER A N 1
ATOM 2470 C CA . SER A 1 315 ? 3.871 -13.782 -7.903 1.00 85.56 315 SER A CA 1
ATOM 2471 C C . SER A 1 315 ? 5.138 -13.602 -8.745 1.00 85.56 315 SER A C 1
ATOM 2473 O O . SER A 1 315 ? 6.200 -13.374 -8.189 1.00 85.56 315 SER A O 1
ATOM 2475 N N . MET A 1 316 ? 5.058 -13.719 -10.075 1.00 84.69 316 MET A N 1
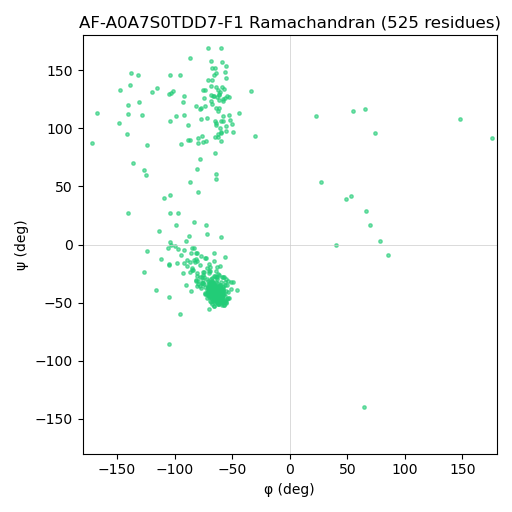ATOM 2476 C CA . MET A 1 316 ? 6.192 -13.538 -10.997 1.00 84.69 316 MET A CA 1
ATOM 2477 C C . MET A 1 316 ? 6.495 -12.062 -11.316 1.00 84.69 316 MET A C 1
ATOM 2479 O O . MET A 1 316 ? 7.503 -11.751 -11.956 1.00 84.69 316 MET A O 1
ATOM 2483 N N . TYR A 1 317 ? 5.632 -11.152 -10.859 1.00 87.38 317 TYR A N 1
ATOM 2484 C CA . TYR A 1 317 ? 5.730 -9.702 -11.034 1.00 87.38 317 TYR A CA 1
ATOM 2485 C C . TYR A 1 317 ? 6.069 -8.994 -9.711 1.00 87.38 317 TYR A C 1
ATOM 2487 O O . TYR A 1 317 ? 5.508 -7.944 -9.412 1.00 87.38 317 TYR A O 1
ATOM 2495 N N . GLU A 1 318 ? 6.959 -9.578 -8.893 1.00 85.75 318 GLU A N 1
ATOM 2496 C CA . GLU A 1 318 ? 7.285 -9.103 -7.530 1.00 85.75 318 GLU A CA 1
ATOM 2497 C C . GLU A 1 318 ? 7.717 -7.626 -7.479 1.00 85.75 318 GLU A C 1
ATOM 2499 O O . GLU A 1 318 ? 7.384 -6.912 -6.536 1.00 85.75 318 GLU A O 1
ATOM 2504 N N . ASP A 1 319 ? 8.416 -7.150 -8.507 1.00 83.56 319 ASP A N 1
ATOM 2505 C CA . ASP A 1 319 ? 8.859 -5.762 -8.672 1.00 83.56 319 ASP A CA 1
ATOM 2506 C C . ASP A 1 319 ? 7.704 -4.754 -8.761 1.00 83.56 319 ASP A C 1
ATOM 2508 O O . ASP A 1 319 ? 7.882 -3.591 -8.406 1.00 83.56 319 ASP A O 1
ATOM 2512 N N . ILE A 1 320 ? 6.524 -5.198 -9.196 1.00 87.44 320 ILE A N 1
ATOM 2513 C CA . ILE A 1 320 ? 5.319 -4.370 -9.331 1.00 87.44 320 ILE A CA 1
ATOM 2514 C C . ILE A 1 320 ? 4.335 -4.683 -8.202 1.00 87.44 320 ILE A C 1
ATOM 2516 O O . ILE A 1 320 ? 3.795 -3.777 -7.568 1.00 87.44 320 ILE A O 1
ATOM 2520 N N . THR A 1 321 ? 4.113 -5.966 -7.911 1.00 89.31 321 THR A N 1
ATOM 2521 C CA . THR A 1 321 ? 3.099 -6.393 -6.944 1.00 89.31 321 THR A CA 1
ATOM 2522 C C . THR A 1 321 ? 3.496 -6.071 -5.508 1.00 89.31 321 THR A C 1
ATOM 2524 O O . THR A 1 321 ? 2.639 -5.622 -4.752 1.00 89.31 321 THR A O 1
ATOM 2527 N N . ILE A 1 322 ? 4.768 -6.218 -5.111 1.00 87.62 322 ILE A N 1
ATOM 2528 C CA . ILE A 1 322 ? 5.197 -5.950 -3.726 1.00 87.62 322 ILE A CA 1
ATOM 2529 C C . ILE A 1 322 ? 5.006 -4.474 -3.343 1.00 87.62 322 ILE A C 1
ATOM 2531 O O . ILE A 1 322 ? 4.393 -4.232 -2.298 1.00 87.62 322 ILE A O 1
ATOM 2535 N N . PRO A 1 323 ? 5.461 -3.484 -4.142 1.00 88.38 323 PRO A N 1
ATOM 2536 C CA . PRO A 1 323 ? 5.186 -2.081 -3.849 1.00 88.38 323 PRO A CA 1
ATOM 2537 C C . PRO A 1 323 ? 3.688 -1.797 -3.726 1.00 88.38 323 PRO A C 1
ATOM 2539 O O . PRO A 1 323 ? 3.260 -1.229 -2.726 1.00 88.38 323 PRO A O 1
ATOM 2542 N N . CYS A 1 324 ? 2.865 -2.267 -4.668 1.00 89.94 324 CYS A N 1
ATOM 2543 C CA . CYS A 1 324 ? 1.418 -2.046 -4.615 1.00 89.94 324 CYS A CA 1
ATOM 2544 C C . CYS A 1 324 ? 0.761 -2.688 -3.384 1.00 89.94 324 CYS A C 1
ATOM 2546 O O . CYS A 1 324 ? -0.074 -2.057 -2.741 1.00 89.94 324 CYS A O 1
ATOM 2548 N N . LEU A 1 325 ? 1.164 -3.906 -3.010 1.00 90.56 325 LEU A N 1
ATOM 2549 C CA . LEU A 1 325 ? 0.692 -4.577 -1.796 1.00 90.56 325 LEU A CA 1
ATOM 2550 C C . LEU A 1 325 ? 1.061 -3.803 -0.529 1.00 90.56 325 LEU A C 1
ATOM 2552 O O . LEU A 1 325 ? 0.276 -3.765 0.416 1.00 90.56 325 LEU A O 1
ATOM 2556 N N . SER A 1 326 ? 2.250 -3.199 -0.491 1.00 89.44 326 SER A N 1
ATOM 2557 C CA . SER A 1 326 ? 2.658 -2.341 0.623 1.00 89.44 326 SER A CA 1
ATOM 2558 C C . SER A 1 326 ? 1.716 -1.148 0.767 1.00 89.44 326 SER A C 1
ATOM 2560 O O . SER A 1 326 ? 1.258 -0.867 1.871 1.00 89.44 326 SER A O 1
ATOM 2562 N N . GLU A 1 327 ? 1.368 -0.492 -0.340 1.00 91.75 327 GLU A N 1
ATOM 2563 C CA . GLU A 1 327 ? 0.486 0.678 -0.301 1.00 91.75 327 GLU A CA 1
ATOM 2564 C C . GLU A 1 327 ? -0.961 0.317 0.036 1.00 91.75 327 GLU A C 1
ATOM 2566 O O . GLU A 1 327 ? -1.607 1.024 0.807 1.00 91.75 327 GLU A O 1
ATOM 2571 N N . ILE A 1 328 ? -1.458 -0.818 -0.464 1.00 92.94 328 ILE A N 1
ATOM 2572 C CA . ILE A 1 328 ? -2.772 -1.342 -0.067 1.00 92.94 328 ILE A CA 1
ATOM 2573 C C . ILE A 1 328 ? -2.799 -1.573 1.445 1.00 92.94 328 ILE A C 1
ATOM 2575 O O . ILE A 1 328 ? -3.741 -1.142 2.105 1.00 92.94 328 ILE A O 1
ATOM 2579 N N . ARG A 1 329 ? -1.741 -2.161 2.017 1.00 92.19 329 ARG A N 1
ATOM 2580 C CA . ARG A 1 329 ? -1.629 -2.355 3.471 1.00 92.19 329 ARG A CA 1
ATOM 2581 C C . ARG A 1 329 ? -1.556 -1.042 4.245 1.00 92.19 329 ARG A C 1
ATOM 2583 O O . ARG A 1 329 ? -2.118 -0.966 5.334 1.00 92.19 329 ARG A O 1
ATOM 2590 N N . SER A 1 330 ? -0.906 -0.011 3.708 1.00 91.38 330 SER A N 1
ATOM 2591 C CA . SER A 1 330 ? -0.925 1.331 4.303 1.00 91.38 330 SER A CA 1
ATOM 2592 C C . SER A 1 330 ? -2.345 1.896 4.376 1.00 91.38 330 SER A C 1
ATOM 2594 O O . SER A 1 330 ? -2.741 2.387 5.432 1.00 91.38 330 SER A O 1
ATOM 2596 N N . ILE A 1 331 ? -3.142 1.745 3.312 1.00 94.25 331 ILE A N 1
ATOM 2597 C CA . ILE A 1 331 ? -4.554 2.162 3.306 1.00 94.25 331 ILE A CA 1
ATOM 2598 C C . ILE A 1 331 ? -5.376 1.314 4.290 1.00 94.25 331 ILE A C 1
ATOM 2600 O O . ILE A 1 331 ? -6.115 1.874 5.095 1.00 94.25 331 ILE A O 1
ATOM 2604 N N . GLN A 1 332 ? -5.212 -0.017 4.277 1.00 93.75 332 GLN A N 1
ATOM 2605 C CA . GLN A 1 332 ? -5.879 -0.936 5.213 1.00 93.75 332 GLN A CA 1
ATOM 2606 C C . GLN A 1 332 ? -5.615 -0.543 6.664 1.00 93.75 332 GLN A C 1
ATOM 2608 O O . GLN A 1 332 ? -6.551 -0.465 7.458 1.00 93.75 332 GLN A O 1
ATOM 2613 N N . ARG A 1 333 ? -4.350 -0.263 6.997 1.00 91.19 333 ARG A N 1
ATOM 2614 C CA . ARG A 1 333 ? -3.952 0.202 8.324 1.00 91.19 333 ARG A CA 1
ATOM 2615 C C . ARG A 1 333 ? -4.622 1.528 8.656 1.00 91.19 333 ARG A C 1
ATOM 2617 O O . ARG A 1 333 ? -5.228 1.629 9.710 1.00 91.19 333 ARG A O 1
ATOM 2624 N N . GLY A 1 334 ? -4.536 2.515 7.770 1.00 91.38 334 GLY A N 1
ATOM 2625 C CA . GLY A 1 334 ? -5.114 3.834 8.005 1.00 91.38 334 GLY A CA 1
ATOM 2626 C C . GLY A 1 334 ? -6.624 3.786 8.259 1.00 91.38 334 GLY A C 1
ATOM 2627 O O . GLY A 1 334 ? -7.079 4.292 9.278 1.00 91.38 334 GLY A O 1
ATOM 2628 N N . LEU A 1 335 ? -7.390 3.094 7.407 1.00 91.44 335 LEU A N 1
ATOM 2629 C CA . LEU A 1 335 ? -8.839 2.922 7.597 1.00 91.44 335 LEU A CA 1
ATOM 2630 C C . LEU A 1 335 ? -9.169 2.177 8.893 1.00 91.44 335 LEU A C 1
ATOM 2632 O O . LEU A 1 335 ? -10.112 2.540 9.595 1.00 91.44 335 LEU A O 1
ATOM 2636 N N . ARG A 1 336 ? -8.375 1.157 9.237 1.00 89.81 336 ARG A N 1
ATOM 2637 C CA . ARG A 1 336 ? -8.590 0.381 10.456 1.00 89.81 336 ARG A CA 1
ATOM 2638 C C . ARG A 1 336 ? -8.316 1.195 11.715 1.00 89.81 336 ARG A C 1
ATOM 2640 O O . ARG A 1 336 ? -9.106 1.137 12.650 1.00 89.81 336 ARG A O 1
ATOM 2647 N N . GLU A 1 337 ? -7.215 1.939 11.745 1.00 87.44 337 GLU A N 1
ATOM 2648 C CA . GLU A 1 337 ? -6.868 2.831 12.857 1.00 87.44 337 GLU A CA 1
ATOM 2649 C C . GLU A 1 337 ? -7.944 3.901 13.040 1.00 87.44 337 GLU A C 1
ATOM 2651 O O . GLU A 1 337 ? -8.387 4.133 14.160 1.00 87.44 337 GLU A O 1
ATOM 2656 N N . LEU A 1 338 ? -8.437 4.477 11.941 1.00 89.12 338 LEU A N 1
ATOM 2657 C CA . LEU A 1 338 ? -9.528 5.448 11.948 1.00 89.12 338 LEU A CA 1
ATOM 2658 C C . LEU A 1 338 ? -10.810 4.861 12.565 1.00 89.12 338 LEU A C 1
ATOM 2660 O O . LEU A 1 338 ? -11.391 5.455 13.468 1.00 89.12 338 LEU A O 1
ATOM 2664 N N . ALA A 1 339 ? -11.207 3.657 12.140 1.00 85.19 339 ALA A N 1
ATOM 2665 C CA . ALA A 1 339 ? -12.395 2.966 12.650 1.00 85.19 339 ALA A CA 1
ATOM 2666 C C . ALA A 1 339 ? -12.256 2.490 14.105 1.00 85.19 339 ALA A C 1
ATOM 2668 O O . ALA A 1 339 ? -13.251 2.198 14.770 1.00 85.19 339 ALA A O 1
ATOM 2669 N N . LEU A 1 340 ? -11.028 2.377 14.610 1.00 81.38 340 LEU A N 1
ATOM 2670 C CA . LEU A 1 340 ? -10.742 2.047 16.006 1.00 81.38 340 LEU A CA 1
ATOM 2671 C C . LEU A 1 340 ? -10.472 3.290 16.861 1.00 81.38 340 LEU A C 1
ATOM 2673 O O . LEU A 1 340 ? -10.330 3.159 18.079 1.00 81.38 340 LEU A O 1
ATOM 2677 N N . ASN A 1 341 ? -10.445 4.485 16.264 1.00 76.19 341 ASN A N 1
ATOM 2678 C CA . ASN A 1 341 ? -10.135 5.744 16.932 1.00 76.19 341 ASN A CA 1
ATOM 2679 C C . ASN A 1 341 ? -11.318 6.323 17.728 1.00 76.19 341 ASN A C 1
ATOM 2681 O O . ASN A 1 341 ? -11.613 7.514 17.675 1.00 76.19 341 ASN A O 1
ATOM 2685 N N . TYR A 1 342 ? -12.000 5.466 18.482 1.00 69.88 342 TYR A N 1
ATOM 2686 C CA . TYR A 1 342 ? -12.999 5.871 19.460 1.00 69.88 342 TYR A CA 1
ATOM 2687 C C . TYR A 1 342 ? -12.381 5.815 20.849 1.00 69.88 342 TYR A C 1
ATOM 2689 O O . TYR A 1 342 ? -11.787 4.796 21.224 1.00 69.88 342 TYR A O 1
ATOM 2697 N N . ASP A 1 343 ? -12.568 6.876 21.633 1.00 62.75 343 ASP A N 1
ATOM 2698 C CA . ASP A 1 343 ? -12.117 6.932 23.022 1.00 62.75 343 ASP A CA 1
ATOM 2699 C C . ASP A 1 343 ? -12.635 5.713 23.776 1.00 62.75 343 ASP A C 1
ATOM 2701 O O . ASP A 1 343 ? -13.839 5.537 23.940 1.00 62.75 343 ASP A O 1
ATOM 2705 N N . VAL A 1 344 ? -11.734 4.809 24.169 1.00 63.72 344 VAL A N 1
ATOM 2706 C CA . VAL A 1 344 ? -12.077 3.623 24.960 1.00 63.72 344 VAL A CA 1
ATOM 2707 C C . VAL A 1 344 ? -12.743 4.118 26.236 1.00 63.72 344 VAL A C 1
ATOM 2709 O O . VAL A 1 344 ? -12.153 4.932 26.949 1.00 63.72 344 VAL A O 1
ATOM 2712 N N . SER A 1 345 ? -13.969 3.663 26.519 1.00 66.25 345 SER A N 1
ATOM 2713 C CA . SER A 1 345 ? -14.642 4.083 27.742 1.00 66.25 345 SER A CA 1
ATOM 2714 C C . SER A 1 345 ? -13.754 3.771 28.946 1.00 66.25 345 SER A C 1
ATOM 2716 O O . SER A 1 345 ? -13.072 2.743 28.995 1.00 66.25 345 SER A O 1
ATOM 2718 N N . SER A 1 346 ? -13.765 4.655 29.947 1.00 68.00 346 SER A N 1
ATOM 2719 C CA . SER A 1 346 ? -13.018 4.442 31.197 1.00 68.00 346 SER A CA 1
ATOM 2720 C C . SER A 1 346 ? -13.322 3.059 31.809 1.00 68.00 346 SER A C 1
ATOM 2722 O O . SER A 1 346 ? -12.437 2.399 32.353 1.00 68.00 346 SER A O 1
ATOM 2724 N N . ARG A 1 347 ? -14.555 2.565 31.609 1.00 68.25 347 ARG A N 1
ATOM 2725 C CA . ARG A 1 347 ? -15.019 1.229 32.011 1.00 68.25 347 ARG A CA 1
ATOM 2726 C C . ARG A 1 347 ? -14.368 0.102 31.205 1.00 68.25 347 ARG A C 1
ATOM 2728 O O . ARG A 1 347 ? -13.841 -0.828 31.809 1.00 68.25 347 ARG A O 1
ATOM 2735 N N . ALA A 1 348 ? -14.331 0.190 29.874 1.00 68.62 348 ALA A N 1
ATOM 2736 C CA . ALA A 1 348 ? -13.650 -0.801 29.037 1.00 68.62 348 ALA A CA 1
ATOM 2737 C C . ALA A 1 348 ? -12.141 -0.859 29.337 1.00 68.62 348 ALA A C 1
ATOM 2739 O O . ALA A 1 348 ? -11.569 -1.942 29.453 1.00 68.62 348 ALA A O 1
ATOM 2740 N N . GLY A 1 349 ? -11.507 0.298 29.554 1.00 70.12 349 GLY A N 1
ATOM 2741 C CA . GLY A 1 349 ? -10.106 0.369 29.972 1.00 70.12 349 GLY A CA 1
ATOM 2742 C C . GLY A 1 349 ? -9.851 -0.273 31.341 1.00 70.12 349 GLY A C 1
ATOM 2743 O O . GLY A 1 349 ? -8.827 -0.930 31.525 1.00 70.12 349 GLY A O 1
ATOM 2744 N N . ALA A 1 350 ? -10.778 -0.127 32.293 1.00 67.56 350 ALA A N 1
ATOM 2745 C CA . ALA A 1 350 ? -10.692 -0.781 33.599 1.00 67.56 350 ALA A CA 1
ATOM 2746 C C . ALA A 1 350 ? -10.812 -2.312 33.497 1.00 67.56 350 ALA A C 1
ATOM 2748 O O . ALA A 1 350 ? -10.040 -3.016 34.147 1.00 67.56 350 ALA A O 1
ATOM 2749 N N . ILE A 1 351 ? -11.709 -2.827 32.644 1.00 71.62 351 ILE A N 1
ATOM 2750 C CA . ILE A 1 351 ? -11.854 -4.273 32.394 1.00 71.62 351 ILE A CA 1
ATOM 2751 C C . ILE A 1 351 ? -10.575 -4.853 31.791 1.00 71.62 351 ILE A C 1
ATOM 2753 O O . ILE A 1 351 ? -10.072 -5.855 32.291 1.00 71.62 351 ILE A O 1
ATOM 2757 N N . VAL A 1 352 ? -10.009 -4.217 30.760 1.00 73.00 352 VAL A N 1
ATOM 2758 C CA . VAL A 1 352 ? -8.769 -4.698 30.124 1.00 73.00 352 VAL A CA 1
ATOM 2759 C C . VAL A 1 352 ? -7.612 -4.701 31.122 1.00 73.00 352 VAL A C 1
ATOM 2761 O O . VAL A 1 352 ? -6.917 -5.702 31.247 1.00 73.00 352 VAL A O 1
ATOM 2764 N N . LYS A 1 353 ? -7.454 -3.637 31.921 1.00 71.88 353 LYS A N 1
ATOM 2765 C CA . LYS A 1 353 ? -6.433 -3.593 32.983 1.00 71.88 353 LYS A CA 1
ATOM 2766 C C . LYS A 1 353 ? -6.629 -4.687 34.032 1.00 71.88 353 LYS A C 1
ATOM 2768 O O . LYS A 1 353 ? -5.644 -5.246 34.511 1.00 71.88 353 LYS A O 1
ATOM 2773 N N . MET A 1 354 ? -7.877 -4.995 34.394 1.00 69.69 354 MET A N 1
ATOM 2774 C CA . MET A 1 354 ? -8.187 -6.101 35.300 1.00 69.69 354 MET A CA 1
ATOM 2775 C C . MET A 1 354 ? -7.807 -7.445 34.672 1.00 69.69 354 MET A C 1
ATOM 2777 O O . MET A 1 354 ? -7.132 -8.240 35.320 1.00 69.69 354 MET A O 1
ATOM 2781 N N . GLN A 1 355 ? -8.177 -7.690 33.414 1.00 72.62 355 GLN A N 1
ATOM 2782 C CA . GLN A 1 355 ? -7.813 -8.911 32.689 1.00 72.62 355 GLN A CA 1
ATOM 2783 C C . GLN A 1 355 ? -6.293 -9.066 32.565 1.00 72.62 355 GLN A C 1
ATOM 2785 O O . GLN A 1 355 ? -5.757 -10.124 32.890 1.00 72.62 355 GLN A O 1
ATOM 2790 N N . ASP A 1 356 ? -5.579 -8.003 32.195 1.00 69.81 356 ASP A N 1
ATOM 2791 C CA . ASP A 1 356 ? -4.117 -8.003 32.118 1.00 69.81 356 ASP A CA 1
ATOM 2792 C C . ASP A 1 356 ? -3.486 -8.296 33.486 1.00 69.81 356 ASP A C 1
ATOM 2794 O O . ASP A 1 356 ? -2.558 -9.103 33.588 1.00 69.81 356 ASP A O 1
ATOM 2798 N N . ALA A 1 357 ? -4.024 -7.725 34.569 1.00 68.69 357 ALA A N 1
ATOM 2799 C CA . ALA A 1 357 ? -3.586 -8.036 35.928 1.00 68.69 357 ALA A CA 1
ATOM 2800 C C . ALA A 1 357 ? -3.836 -9.514 36.291 1.00 68.69 357 ALA A C 1
ATOM 2802 O O . ALA A 1 357 ? -2.949 -10.162 36.860 1.00 68.69 357 ALA A O 1
ATOM 2803 N N . LEU A 1 358 ? -4.989 -10.074 35.905 1.00 69.88 358 LEU A N 1
ATOM 2804 C CA . LEU A 1 358 ? -5.344 -11.488 36.092 1.00 69.88 358 LEU A CA 1
ATOM 2805 C C . LEU A 1 358 ? -4.545 -12.454 35.213 1.00 69.88 358 LEU A C 1
ATOM 2807 O O . LEU A 1 358 ? -4.524 -13.649 35.507 1.00 69.88 358 LEU A O 1
ATOM 2811 N N . LEU A 1 359 ? -3.882 -11.980 34.160 1.00 72.12 359 LEU A N 1
ATOM 2812 C CA . LEU A 1 359 ? -3.040 -12.798 33.282 1.00 72.12 359 LEU A CA 1
ATOM 2813 C C . LEU A 1 359 ? -1.538 -12.585 33.531 1.00 72.12 359 LEU A C 1
ATOM 2815 O O . LEU A 1 359 ? -0.730 -13.444 33.184 1.00 72.12 359 LEU A O 1
ATOM 2819 N N . SER A 1 360 ? -1.151 -11.502 34.207 1.00 68.31 360 SER A N 1
ATOM 2820 C CA . SER A 1 360 ? 0.249 -11.174 34.499 1.00 68.31 360 SER A CA 1
ATOM 2821 C C . SER A 1 360 ? 0.930 -12.176 35.446 1.00 68.31 360 SER A C 1
ATOM 2823 O O . SER A 1 360 ? 0.309 -12.726 36.354 1.00 68.31 360 SER A O 1
ATOM 2825 N N . TYR A 1 361 ? 2.225 -12.428 35.252 1.00 57.84 361 TYR A N 1
ATOM 2826 C CA . TYR A 1 361 ? 3.077 -13.169 36.188 1.00 57.84 361 TYR A CA 1
ATOM 2827 C C . TYR A 1 361 ? 4.442 -12.469 36.278 1.00 57.84 361 TYR A C 1
ATOM 2829 O O . TYR A 1 361 ? 4.974 -12.098 35.229 1.00 57.84 361 TYR A O 1
ATOM 2837 N N . PRO A 1 362 ? 5.054 -12.308 37.469 1.00 62.09 362 PRO A N 1
ATOM 2838 C CA . PRO A 1 362 ? 4.595 -12.750 38.794 1.00 62.09 362 PRO A CA 1
ATOM 2839 C C . PRO A 1 362 ? 3.386 -11.955 39.322 1.00 62.09 362 PRO A C 1
ATOM 2841 O O . PRO A 1 362 ? 2.991 -10.949 38.743 1.00 62.09 362 PRO A O 1
ATOM 2844 N N . ILE A 1 363 ? 2.759 -12.422 40.407 1.00 64.00 363 ILE A N 1
ATOM 2845 C CA . ILE A 1 363 ? 1.607 -11.743 41.029 1.00 64.00 363 ILE A CA 1
ATOM 2846 C C . ILE A 1 363 ? 2.130 -10.521 41.800 1.00 64.00 363 ILE A C 1
ATOM 2848 O O . ILE A 1 363 ? 2.487 -10.631 42.970 1.00 64.00 363 ILE A O 1
ATOM 2852 N N . VAL A 1 364 ? 2.249 -9.370 41.131 1.00 52.75 364 VAL A N 1
ATOM 2853 C CA . VAL A 1 364 ? 2.893 -8.173 41.713 1.00 52.75 364 VAL A CA 1
ATOM 2854 C C . VAL A 1 364 ? 1.899 -7.231 42.405 1.00 52.75 364 VAL A C 1
ATOM 2856 O O . VAL A 1 364 ? 2.297 -6.502 43.311 1.00 52.75 364 VAL A O 1
ATOM 2859 N N . ASN A 1 365 ? 0.610 -7.242 42.040 1.00 53.88 365 ASN A N 1
ATOM 2860 C CA . ASN A 1 365 ? -0.326 -6.189 42.449 1.00 53.88 365 ASN A CA 1
ATOM 2861 C C . ASN A 1 365 ? -1.456 -6.676 43.373 1.00 53.88 365 ASN A C 1
ATOM 2863 O O . ASN A 1 365 ? -2.073 -7.706 43.118 1.00 53.88 365 ASN A O 1
ATOM 2867 N N . LYS A 1 366 ? -1.721 -5.914 44.447 1.00 53.03 366 LYS A N 1
ATOM 2868 C CA . LYS A 1 366 ? -2.774 -6.190 45.450 1.00 53.03 366 LYS A CA 1
ATOM 2869 C C . LYS A 1 366 ? -4.070 -5.405 45.213 1.00 53.03 366 LYS A C 1
ATOM 2871 O O . LYS A 1 366 ? -5.100 -5.765 45.771 1.00 53.03 366 LYS A O 1
ATOM 2876 N N . SER A 1 367 ? -4.035 -4.361 44.385 1.00 51.88 367 SER A N 1
ATOM 2877 C CA . SER A 1 367 ? -5.232 -3.605 44.005 1.00 51.88 367 SER A CA 1
ATOM 2878 C C . SER A 1 367 ? -5.885 -4.229 42.777 1.00 51.88 367 SER A C 1
ATOM 2880 O O . SER A 1 367 ? -5.603 -3.839 41.649 1.00 51.88 367 SER A O 1
ATOM 2882 N N . PHE A 1 368 ? -6.807 -5.164 43.005 1.00 56.25 368 PHE A N 1
ATOM 2883 C CA . PHE A 1 368 ? -7.818 -5.566 42.012 1.00 56.25 368 PHE A CA 1
ATOM 2884 C C . PHE A 1 368 ? -9.025 -4.604 42.024 1.00 56.25 368 PHE A C 1
ATOM 2886 O O . PHE A 1 368 ? -10.120 -4.939 41.585 1.00 56.25 368 PHE A O 1
ATOM 2893 N N . SER A 1 369 ? -8.827 -3.402 42.573 1.00 49.59 369 SER A N 1
ATOM 2894 C CA . SER A 1 369 ? -9.857 -2.471 43.013 1.00 49.59 369 SER A CA 1
ATOM 2895 C C . SER A 1 369 ? -10.503 -1.717 41.853 1.00 49.59 369 SER A C 1
ATOM 2897 O O . SER A 1 369 ? -10.281 -0.521 41.695 1.00 49.59 369 SER A O 1
ATOM 2899 N N . HIS A 1 370 ? -11.339 -2.392 41.073 1.00 52.50 370 HIS A N 1
ATOM 2900 C CA . HIS A 1 370 ? -12.471 -1.744 40.420 1.00 52.50 370 HIS A CA 1
ATOM 2901 C C . HIS A 1 370 ? -13.665 -2.697 40.469 1.00 52.50 370 HIS A C 1
ATOM 2903 O O . HIS A 1 370 ? -13.655 -3.755 39.851 1.00 52.50 370 HIS A O 1
ATOM 2909 N N . HIS A 1 371 ? -14.689 -2.319 41.237 1.00 51.50 371 HIS A N 1
ATOM 2910 C CA . HIS A 1 371 ? -15.965 -3.023 41.309 1.00 51.50 371 HIS A CA 1
ATOM 2911 C C . HIS A 1 371 ? -16.658 -2.945 39.943 1.00 51.50 371 HIS A C 1
ATOM 2913 O O . HIS A 1 371 ? -17.352 -1.975 39.632 1.00 51.50 371 HIS A O 1
ATOM 2919 N N . LEU A 1 372 ? -16.441 -3.950 39.102 1.00 57.03 372 LEU A N 1
ATOM 2920 C CA . LEU A 1 372 ? -17.102 -4.062 37.811 1.00 57.03 372 LEU A CA 1
ATOM 2921 C C . LEU A 1 372 ? -18.420 -4.810 38.019 1.00 57.03 372 LEU A C 1
ATOM 2923 O O . LEU A 1 372 ? -18.445 -6.018 38.214 1.00 57.03 372 LEU A O 1
ATOM 2927 N N . THR A 1 373 ? -19.525 -4.067 38.037 1.00 61.28 373 THR A N 1
ATOM 2928 C CA . THR A 1 373 ? -20.880 -4.626 38.135 1.00 61.28 373 THR A CA 1
ATOM 2929 C C . THR A 1 373 ? -21.258 -5.389 36.863 1.00 61.28 373 THR A C 1
ATOM 2931 O O . THR A 1 373 ? -20.768 -5.066 35.776 1.00 61.28 373 THR A O 1
ATOM 2934 N N . ASN A 1 374 ? -22.232 -6.302 36.961 1.00 60.41 374 ASN A N 1
ATOM 2935 C CA . ASN A 1 374 ? -22.921 -6.895 35.802 1.00 60.41 374 ASN A CA 1
ATOM 2936 C C . ASN A 1 374 ? -23.341 -5.836 34.766 1.00 60.41 374 ASN A C 1
ATOM 2938 O O . ASN A 1 374 ? -23.181 -6.025 33.564 1.00 60.41 374 ASN A O 1
ATOM 2942 N N . GLN A 1 375 ? -23.810 -4.678 35.237 1.00 61.84 375 GLN A N 1
ATOM 2943 C CA . GLN A 1 375 ? -24.186 -3.554 34.386 1.00 61.84 375 GLN A CA 1
ATOM 2944 C C . GLN A 1 375 ? -22.986 -2.947 33.640 1.00 61.84 375 GLN A C 1
ATOM 2946 O O . GLN A 1 375 ? -23.099 -2.659 32.453 1.00 61.84 375 GLN A O 1
ATOM 2951 N N . SER A 1 376 ? -21.824 -2.812 34.287 1.00 65.06 376 SER A N 1
ATOM 2952 C CA . SER A 1 376 ? -20.609 -2.304 33.633 1.00 65.06 376 SER A CA 1
ATOM 2953 C C . SER A 1 376 ? -20.099 -3.237 32.530 1.00 65.06 376 SER A C 1
ATOM 2955 O O . SER A 1 376 ? -19.692 -2.762 31.472 1.00 65.06 376 SER A O 1
ATOM 2957 N N . TYR A 1 377 ? -20.193 -4.557 32.727 1.00 66.12 377 TYR A N 1
ATOM 2958 C CA . TYR A 1 377 ? -19.863 -5.536 31.693 1.00 66.12 377 TYR A CA 1
ATOM 2959 C C . TYR A 1 377 ? -20.895 -5.550 30.572 1.00 66.12 377 TYR A C 1
ATOM 2961 O O . TYR A 1 377 ? -20.506 -5.552 29.411 1.00 66.12 377 TYR A O 1
ATOM 2969 N N . ALA A 1 378 ? -22.191 -5.502 30.882 1.00 64.81 378 ALA A N 1
ATOM 2970 C CA . ALA A 1 378 ? -23.240 -5.446 29.865 1.00 64.81 378 ALA A CA 1
ATOM 2971 C C . ALA A 1 378 ? -23.120 -4.188 28.988 1.00 64.81 378 ALA A C 1
ATOM 2973 O O . ALA A 1 378 ? -23.279 -4.256 27.770 1.00 64.81 378 ALA A O 1
ATOM 2974 N N . GLU A 1 379 ? -22.785 -3.046 29.587 1.00 67.94 379 GLU A N 1
ATOM 2975 C CA . GLU A 1 379 ? -22.536 -1.797 28.870 1.00 67.94 379 GLU A CA 1
ATOM 2976 C C . GLU A 1 379 ? -21.272 -1.863 28.013 1.00 67.94 379 GLU A C 1
ATOM 2978 O O . GLU A 1 379 ? -21.319 -1.437 26.862 1.00 67.94 379 GLU A O 1
ATOM 2983 N N . VAL A 1 380 ? -20.176 -2.445 28.515 1.00 67.25 380 VAL A N 1
ATOM 2984 C CA . VAL A 1 380 ? -18.946 -2.621 27.728 1.00 67.25 380 VAL A CA 1
ATOM 2985 C C . VAL A 1 380 ? -19.133 -3.659 26.624 1.00 67.25 380 VAL A C 1
ATOM 2987 O O . VAL A 1 380 ? -18.650 -3.453 25.522 1.00 67.25 380 VAL A O 1
ATOM 2990 N N . VAL A 1 381 ? -19.880 -4.738 26.848 1.00 66.25 381 VAL A N 1
ATOM 2991 C CA . VAL A 1 381 ? -20.228 -5.718 25.807 1.00 66.25 381 VAL A CA 1
ATOM 2992 C C . VAL A 1 381 ? -21.125 -5.079 24.753 1.00 66.25 381 VAL A C 1
ATOM 2994 O O . VAL A 1 381 ? -20.910 -5.301 23.564 1.00 66.25 381 VAL A O 1
ATOM 2997 N N . LYS A 1 382 ? -22.088 -4.238 25.144 1.00 68.19 382 LYS A N 1
ATOM 2998 C CA . LYS A 1 382 ? -22.923 -3.474 24.206 1.00 68.19 382 LYS A CA 1
ATOM 2999 C C . LYS A 1 382 ? -22.093 -2.467 23.410 1.00 68.19 382 LYS A C 1
ATOM 3001 O O . LYS A 1 382 ? -22.246 -2.365 22.196 1.00 68.19 382 LYS A O 1
ATOM 3006 N N . GLU A 1 383 ? -21.187 -1.766 24.080 1.00 68.50 383 GLU A N 1
ATOM 3007 C CA . GLU A 1 383 ? -20.230 -0.847 23.474 1.00 68.50 383 GLU A CA 1
ATOM 3008 C C . GLU A 1 383 ? -19.288 -1.578 22.513 1.00 68.50 383 GLU A C 1
ATOM 3010 O O . GLU A 1 383 ? -19.097 -1.116 21.398 1.00 68.50 383 GLU A O 1
ATOM 3015 N N . LEU A 1 384 ? -18.740 -2.731 22.892 1.00 66.19 384 LEU A N 1
ATOM 3016 C CA . LEU A 1 384 ? -17.904 -3.570 22.038 1.00 66.19 384 LEU A CA 1
ATOM 3017 C C . LEU A 1 384 ? -18.709 -4.177 20.891 1.00 66.19 384 LEU A C 1
ATOM 3019 O O . LEU A 1 384 ? -18.195 -4.261 19.790 1.00 66.19 384 LEU A O 1
ATOM 3023 N N . SER A 1 385 ? -19.967 -4.553 21.087 1.00 65.69 385 SER A N 1
ATOM 3024 C CA . SER A 1 385 ? -20.811 -5.081 20.008 1.00 65.69 385 SER A CA 1
ATOM 3025 C C . SER A 1 385 ? -21.102 -3.999 18.972 1.00 65.69 385 SER A C 1
ATOM 3027 O O . SER A 1 385 ? -20.932 -4.231 17.777 1.00 65.69 385 SER A O 1
ATOM 3029 N N . HIS A 1 386 ? -21.424 -2.784 19.430 1.00 65.62 386 HIS A N 1
ATOM 3030 C CA . HIS A 1 386 ? -21.588 -1.618 18.565 1.00 65.62 386 HIS A CA 1
ATOM 3031 C C . HIS A 1 386 ? -20.270 -1.233 17.883 1.00 65.62 386 HIS A C 1
ATOM 3033 O O . HIS A 1 386 ? -20.224 -1.075 16.665 1.00 65.62 386 HIS A O 1
ATOM 3039 N N . ARG A 1 387 ? -19.174 -1.175 18.651 1.00 62.31 387 ARG A N 1
ATOM 3040 C CA . ARG A 1 387 ? -17.837 -0.886 18.135 1.00 62.31 387 ARG A CA 1
ATOM 3041 C C . ARG A 1 387 ? -17.404 -1.930 17.140 1.00 62.31 387 ARG A C 1
ATOM 3043 O O . ARG A 1 387 ? -16.810 -1.517 16.168 1.00 62.31 387 ARG A O 1
ATOM 3050 N N . PHE A 1 388 ? -17.624 -3.225 17.379 1.00 61.53 388 PHE A N 1
ATOM 3051 C CA . PHE A 1 388 ? -17.063 -4.327 16.600 1.00 61.53 388 PHE A CA 1
ATOM 3052 C C . PHE A 1 388 ? -17.960 -4.851 15.478 1.00 61.53 388 PHE A C 1
ATOM 3054 O O . PHE A 1 388 ? -17.450 -5.575 14.621 1.00 61.53 388 PHE A O 1
ATOM 3061 N N . GLY A 1 389 ? -19.221 -4.414 15.418 1.00 55.28 389 GLY A N 1
ATOM 3062 C CA . GLY A 1 389 ? -20.198 -4.895 14.438 1.00 55.28 389 GLY A CA 1
ATOM 3063 C C . GLY A 1 389 ? -20.555 -6.366 14.654 1.00 55.28 389 GLY A C 1
ATOM 3064 O O . GLY A 1 389 ? -20.837 -7.075 13.694 1.00 55.28 389 GLY A O 1
ATOM 3065 N N . ILE A 1 390 ? -20.471 -6.843 15.900 1.00 57.81 390 ILE A N 1
ATOM 3066 C CA . ILE A 1 390 ? -20.870 -8.205 16.250 1.00 57.81 390 ILE A CA 1
ATOM 3067 C C . ILE A 1 390 ? -22.393 -8.176 16.374 1.00 57.81 390 ILE A C 1
ATOM 3069 O O . ILE A 1 390 ? -22.936 -7.844 17.426 1.00 57.81 390 ILE A O 1
ATOM 3073 N N . ASP A 1 391 ? -23.074 -8.466 15.268 1.00 44.56 391 ASP A N 1
ATOM 3074 C CA . ASP A 1 391 ? -24.513 -8.716 15.255 1.00 44.56 391 ASP A CA 1
ATOM 3075 C C . ASP A 1 391 ? -24.800 -9.884 16.197 1.00 44.56 391 ASP A C 1
ATOM 3077 O O . ASP A 1 391 ? -24.430 -11.008 15.878 1.00 44.56 391 ASP A O 1
ATOM 3081 N N . GLY A 1 392 ? -25.374 -9.586 17.369 1.00 46.00 392 GLY A N 1
ATOM 3082 C CA . GLY A 1 392 ? -26.317 -10.365 18.196 1.00 46.00 392 GLY A CA 1
ATOM 3083 C C . GLY A 1 392 ? -26.188 -11.887 18.394 1.00 46.00 392 GLY A C 1
ATOM 3084 O O . GLY A 1 392 ? -27.017 -12.457 19.100 1.00 46.00 392 GLY A O 1
ATOM 3085 N N . CYS A 1 393 ? -25.207 -12.573 17.813 1.00 38.12 393 CYS A N 1
ATOM 3086 C CA . CYS A 1 393 ? -25.145 -14.030 17.730 1.00 38.12 393 CYS A CA 1
ATOM 3087 C C . CYS A 1 393 ? -24.434 -14.645 18.936 1.00 38.12 393 CYS A C 1
ATOM 3089 O O . CYS A 1 393 ? -24.629 -15.813 19.254 1.00 38.12 393 CYS A O 1
ATOM 3091 N N . ALA A 1 394 ? -23.670 -13.840 19.668 1.00 42.50 394 ALA A N 1
ATOM 3092 C CA . ALA A 1 394 ? -23.283 -14.165 21.020 1.00 42.50 394 ALA A CA 1
ATOM 3093 C C . ALA A 1 394 ? -24.294 -13.505 21.961 1.00 42.50 394 ALA A C 1
ATOM 3095 O O . ALA A 1 394 ? -24.038 -12.437 22.514 1.00 42.50 394 ALA A O 1
ATOM 3096 N N . LYS A 1 395 ? -25.409 -14.189 22.242 1.00 47.62 395 LYS A N 1
ATOM 3097 C CA . LYS A 1 395 ? -25.973 -14.140 23.600 1.00 47.62 395 LYS A CA 1
ATOM 3098 C C . LYS A 1 395 ? -24.948 -14.787 24.539 1.00 47.62 395 LYS A C 1
ATOM 3100 O O . LYS A 1 395 ? -25.192 -15.846 25.099 1.00 47.62 395 LYS A O 1
ATOM 3105 N N . GLN A 1 396 ? -23.747 -14.217 24.616 1.00 53.72 396 GLN A N 1
ATOM 3106 C CA . GLN A 1 396 ? -22.800 -14.565 25.650 1.00 53.72 396 GLN A CA 1
ATOM 3107 C C . GLN A 1 396 ? -23.506 -14.186 26.935 1.00 53.72 396 GLN A C 1
ATOM 3109 O O . GLN A 1 396 ? -23.901 -13.033 27.109 1.00 53.72 396 GLN A O 1
ATOM 3114 N N . ASP A 1 397 ? -23.749 -15.187 27.769 1.00 60.84 397 ASP A N 1
ATOM 3115 C CA . ASP A 1 397 ? -24.285 -14.982 29.095 1.00 60.84 397 ASP A CA 1
ATOM 3116 C C . ASP A 1 397 ? -23.286 -14.088 29.840 1.00 60.84 397 ASP A C 1
ATOM 3118 O O . ASP A 1 397 ? -22.244 -14.534 30.319 1.00 60.84 397 ASP A O 1
ATOM 3122 N N . VAL A 1 398 ? -23.555 -12.781 29.840 1.00 61.78 398 VAL A N 1
ATOM 3123 C CA . VAL A 1 398 ? -22.717 -11.766 30.492 1.00 61.78 398 VAL A CA 1
ATOM 3124 C C . VAL A 1 398 ? -22.534 -12.136 31.966 1.00 61.78 398 VAL A C 1
ATOM 3126 O O . VAL A 1 398 ? -21.464 -11.900 32.525 1.00 61.78 398 VAL A O 1
ATOM 3129 N N . GLY A 1 399 ? -23.529 -12.817 32.549 1.00 63.09 399 GLY A N 1
ATOM 3130 C CA . GLY A 1 399 ? -23.439 -13.420 33.869 1.00 63.09 399 GLY A CA 1
ATOM 3131 C C . GLY A 1 399 ? -22.383 -14.524 33.950 1.00 63.09 399 GLY A C 1
ATOM 3132 O O . GLY A 1 399 ? -21.625 -14.553 34.909 1.00 63.09 399 GLY A O 1
ATOM 3133 N N . ALA A 1 400 ? -22.262 -15.418 32.964 1.00 66.50 400 ALA A N 1
ATOM 3134 C CA . ALA A 1 400 ? -21.209 -16.446 32.934 1.00 66.50 400 ALA A CA 1
ATOM 3135 C C . ALA A 1 400 ? -19.794 -15.851 32.814 1.00 66.50 400 ALA A C 1
ATOM 3137 O O . ALA A 1 400 ? -18.858 -16.321 33.468 1.00 66.50 400 ALA A O 1
ATOM 3138 N N . ILE A 1 401 ? -19.631 -14.789 32.019 1.00 67.94 401 ILE A N 1
ATOM 3139 C CA . ILE A 1 401 ? -18.342 -14.095 31.874 1.00 67.94 401 ILE A CA 1
ATOM 3140 C C . ILE A 1 401 ? -17.958 -13.399 33.183 1.00 67.94 401 ILE A C 1
ATOM 3142 O O . ILE A 1 401 ? -16.819 -13.547 33.629 1.00 67.94 401 ILE A O 1
ATOM 3146 N N . LEU A 1 402 ? -18.894 -12.685 33.823 1.00 68.19 402 LEU A N 1
ATOM 3147 C CA . LEU A 1 402 ? -18.628 -12.054 35.116 1.00 68.19 402 LEU A CA 1
ATOM 3148 C C . LEU A 1 402 ? -18.263 -13.104 36.172 1.00 68.19 402 LEU A C 1
ATOM 3150 O O . LEU A 1 402 ? -17.229 -12.955 36.819 1.00 68.19 402 LEU A O 1
ATOM 3154 N N . ARG A 1 403 ? -19.039 -14.191 36.277 1.00 72.06 403 ARG A N 1
ATOM 3155 C CA . ARG A 1 403 ? -18.772 -15.314 37.194 1.00 72.06 403 ARG A CA 1
ATOM 3156 C C . ARG A 1 403 ? -17.356 -15.867 37.018 1.00 72.06 403 ARG A C 1
ATOM 3158 O O . ARG A 1 403 ? -16.623 -16.033 37.990 1.00 72.06 403 ARG A O 1
ATOM 3165 N N . SER A 1 404 ? -16.939 -16.082 35.771 1.00 72.81 404 SER A N 1
ATOM 3166 C CA . SER A 1 404 ? -15.595 -16.575 35.443 1.00 72.81 404 SER A CA 1
ATOM 3167 C C . SER A 1 404 ? -14.491 -15.608 35.893 1.00 72.81 404 SER A C 1
ATOM 3169 O O . SER A 1 404 ? -13.443 -16.034 36.381 1.00 72.81 404 SER A O 1
ATOM 3171 N N . ILE A 1 405 ? -14.717 -14.299 35.753 1.00 71.56 405 ILE A N 1
ATOM 3172 C CA . ILE A 1 405 ? -13.758 -13.259 36.151 1.00 71.56 405 ILE A CA 1
ATOM 3173 C C . ILE A 1 405 ? -13.699 -13.106 37.678 1.00 71.56 405 ILE A C 1
ATOM 3175 O O . ILE A 1 405 ? -12.605 -12.981 38.238 1.00 71.56 405 ILE A O 1
ATOM 3179 N N . GLU A 1 406 ? -14.845 -13.142 38.360 1.00 72.69 406 GLU A N 1
ATOM 3180 C CA . GLU A 1 406 ? -14.938 -13.128 39.826 1.00 72.69 406 GLU A CA 1
ATOM 3181 C C . GLU A 1 406 ? -14.208 -14.341 40.420 1.00 72.69 406 GLU A C 1
ATOM 3183 O O . GLU A 1 406 ? -13.339 -14.187 41.282 1.00 72.69 406 GLU A O 1
ATOM 3188 N N . LEU A 1 407 ? -14.458 -15.538 39.882 1.00 73.88 407 LEU A N 1
ATOM 3189 C CA . LEU A 1 407 ? -13.777 -16.763 40.292 1.00 73.88 407 LEU A CA 1
ATOM 3190 C C . LEU A 1 407 ? -12.257 -16.689 40.055 1.00 73.88 407 LEU A C 1
ATOM 3192 O O . LEU A 1 407 ? -11.471 -16.989 40.956 1.00 73.88 407 LEU A O 1
ATOM 3196 N N . ALA A 1 408 ? -11.822 -16.232 38.876 1.00 74.00 408 ALA A N 1
ATOM 3197 C CA . ALA A 1 408 ? -10.400 -16.071 38.567 1.00 74.00 408 ALA A CA 1
ATOM 3198 C C . ALA A 1 408 ? -9.708 -15.076 39.515 1.00 74.00 408 ALA A C 1
ATOM 3200 O O . ALA A 1 408 ? -8.548 -15.271 39.892 1.00 74.00 408 ALA A O 1
ATOM 3201 N N . THR A 1 409 ? -10.426 -14.035 39.941 1.00 72.94 409 THR A N 1
ATOM 3202 C CA . THR A 1 409 ? -9.936 -13.039 40.901 1.00 72.94 409 THR A CA 1
ATOM 3203 C C . THR A 1 409 ? -9.802 -13.642 42.300 1.00 72.94 409 THR A C 1
ATOM 3205 O O . THR A 1 409 ? -8.764 -13.460 42.943 1.00 72.94 409 THR A O 1
ATOM 3208 N N . LEU A 1 410 ? -10.784 -14.431 42.752 1.00 74.12 410 LEU A N 1
ATOM 3209 C CA . LEU A 1 410 ? -10.724 -15.155 44.028 1.00 74.12 410 LEU A CA 1
ATOM 3210 C C . LEU A 1 410 ? -9.562 -16.159 44.066 1.00 74.12 410 LEU A C 1
ATOM 3212 O O . LEU A 1 410 ? -8.788 -16.164 45.026 1.00 74.12 410 LEU A O 1
ATOM 3216 N N . MET A 1 411 ? -9.366 -16.944 43.001 1.00 73.88 411 MET A N 1
ATOM 3217 C CA . MET A 1 411 ? -8.230 -17.872 42.890 1.00 73.88 411 MET A CA 1
ATOM 3218 C C . MET A 1 411 ? -6.883 -17.134 42.904 1.00 73.88 411 MET A C 1
ATOM 3220 O O . MET A 1 411 ? -5.933 -17.544 43.574 1.00 73.88 411 MET A O 1
ATOM 3224 N N . ARG A 1 412 ? -6.782 -16.004 42.196 1.00 72.44 412 ARG A N 1
ATOM 3225 C CA . ARG A 1 412 ? -5.574 -15.162 42.184 1.00 72.44 412 ARG A CA 1
ATOM 3226 C C . ARG A 1 412 ? -5.256 -14.591 43.566 1.00 72.44 412 ARG A C 1
ATOM 3228 O O . ARG A 1 412 ? -4.091 -14.604 43.969 1.00 72.44 412 ARG A O 1
ATOM 3235 N N . LEU A 1 413 ? -6.267 -14.134 44.303 1.00 71.94 413 LEU A N 1
ATOM 3236 C CA . LEU A 1 413 ? -6.122 -13.637 45.675 1.00 71.94 413 LEU A CA 1
ATOM 3237 C C . LEU A 1 413 ? -5.675 -14.739 46.641 1.00 71.94 413 LEU A C 1
ATOM 3239 O O . LEU A 1 413 ? -4.782 -14.510 47.457 1.00 71.94 413 LEU A O 1
ATOM 3243 N N . GLN A 1 414 ? -6.226 -15.943 46.510 1.00 73.19 414 GLN A N 1
ATOM 3244 C CA . GLN A 1 414 ? -5.834 -17.119 47.290 1.00 73.19 414 GLN A CA 1
ATOM 3245 C C . GLN A 1 414 ? -4.366 -17.502 47.036 1.00 73.19 414 GLN A C 1
ATOM 3247 O O . GLN A 1 414 ? -3.592 -17.657 47.985 1.00 73.19 414 GLN A O 1
ATOM 3252 N N . VAL A 1 415 ? -3.943 -17.599 45.770 1.00 71.56 415 VAL A N 1
ATOM 3253 C CA . VAL A 1 415 ? -2.537 -17.878 45.420 1.00 71.56 415 VAL A CA 1
ATOM 3254 C C . VAL A 1 415 ? -1.621 -16.766 45.937 1.00 71.56 415 VAL A C 1
ATOM 3256 O O . VAL A 1 415 ? -0.572 -17.053 46.516 1.00 71.56 415 VAL A O 1
ATOM 3259 N N . GLY A 1 416 ? -2.030 -15.501 45.801 1.00 68.50 416 GLY A N 1
ATOM 3260 C CA . GLY A 1 416 ? -1.297 -14.349 46.328 1.00 68.50 416 GLY A CA 1
ATOM 3261 C C . GLY A 1 416 ? -1.165 -14.354 47.857 1.00 68.50 416 GLY A C 1
ATOM 3262 O O . GLY A 1 416 ? -0.090 -14.044 48.375 1.00 68.50 416 GLY A O 1
ATOM 3263 N N . SER A 1 417 ? -2.215 -14.743 48.586 1.00 68.25 417 SER A N 1
ATOM 3264 C CA . SER A 1 417 ? -2.201 -14.895 50.049 1.00 68.25 417 SER A CA 1
ATOM 3265 C C . SER A 1 417 ? -1.259 -16.022 50.485 1.00 68.25 417 SER A C 1
ATOM 3267 O O . SER A 1 417 ? -0.403 -15.796 51.350 1.00 68.25 417 SER A O 1
ATOM 3269 N N . LYS A 1 418 ? -1.325 -17.190 49.824 1.00 69.19 418 LYS A N 1
ATOM 3270 C CA . LYS A 1 418 ? -0.434 -18.337 50.086 1.00 69.19 418 LYS A CA 1
ATOM 3271 C C . LYS A 1 418 ? 1.034 -18.011 49.784 1.00 69.19 418 LYS A C 1
ATOM 3273 O O . LYS A 1 418 ? 1.906 -18.345 50.585 1.00 69.19 418 LYS A O 1
ATOM 3278 N N . MET A 1 419 ? 1.320 -17.322 48.676 1.00 65.06 419 MET A N 1
ATOM 3279 C CA . MET A 1 419 ? 2.686 -16.912 48.317 1.00 65.06 419 MET A CA 1
ATOM 3280 C C . MET A 1 419 ? 3.265 -15.865 49.278 1.00 65.06 419 MET A C 1
ATOM 3282 O O . MET A 1 419 ? 4.440 -15.947 49.630 1.00 65.06 419 MET A O 1
ATOM 3286 N N . ASN A 1 420 ? 2.450 -14.914 49.743 1.00 64.44 420 ASN A N 1
ATOM 3287 C CA . ASN A 1 420 ? 2.896 -13.831 50.626 1.00 64.44 420 ASN A CA 1
ATOM 3288 C C . ASN A 1 420 ? 2.790 -14.152 52.130 1.00 64.44 420 ASN A C 1
ATOM 3290 O O . ASN A 1 420 ? 3.083 -13.276 52.945 1.00 64.44 420 ASN A O 1
ATOM 3294 N N . ARG A 1 421 ? 2.374 -15.372 52.512 1.00 61.38 421 ARG A N 1
ATOM 3295 C CA . ARG A 1 421 ? 2.148 -15.802 53.912 1.00 61.38 421 ARG A CA 1
ATOM 3296 C C . ARG A 1 421 ? 1.293 -14.813 54.719 1.00 61.38 421 ARG A C 1
ATOM 3298 O O . ARG A 1 421 ? 1.578 -14.528 55.881 1.00 61.38 421 ARG A O 1
ATOM 3305 N N . GLN A 1 422 ? 0.267 -14.240 54.092 1.00 61.12 422 GLN A N 1
ATOM 3306 C CA . GLN A 1 422 ? -0.645 -13.319 54.769 1.00 61.12 422 GLN A CA 1
ATOM 3307 C C . GLN A 1 422 ? -1.836 -14.100 55.326 1.00 61.12 422 GLN A C 1
ATOM 3309 O O . GLN A 1 422 ? -2.669 -14.574 54.561 1.00 61.12 422 GLN A O 1
ATOM 3314 N N . ASN A 1 423 ? -1.924 -14.200 56.656 1.00 54.12 423 ASN A N 1
ATOM 3315 C CA . ASN A 1 423 ? -2.939 -15.011 57.345 1.00 54.12 423 ASN A CA 1
ATOM 3316 C C . ASN A 1 423 ? -4.336 -14.374 57.395 1.00 54.12 423 ASN A C 1
ATOM 3318 O O . ASN A 1 423 ? -5.273 -15.030 57.843 1.00 54.12 423 ASN A O 1
ATOM 3322 N N . LYS A 1 424 ? -4.489 -13.100 57.007 1.00 58.66 424 LYS A N 1
ATOM 3323 C CA . LYS A 1 424 ? -5.781 -12.402 57.006 1.00 58.66 424 LYS A CA 1
ATOM 3324 C C . LYS A 1 424 ? -5.861 -11.389 55.867 1.00 58.66 424 LYS A C 1
ATOM 3326 O O . LYS A 1 424 ? -4.949 -10.582 55.686 1.00 58.66 424 LYS A O 1
ATOM 3331 N N . LEU A 1 425 ? -6.975 -11.418 55.140 1.00 62.91 425 LEU A N 1
ATOM 3332 C CA . LEU A 1 425 ? -7.416 -10.319 54.283 1.00 62.91 425 LEU A CA 1
ATOM 3333 C C . LEU A 1 425 ? -7.831 -9.138 55.185 1.00 62.91 425 LEU A C 1
ATOM 3335 O O . LEU A 1 425 ? -8.457 -9.344 56.228 1.00 62.91 425 LEU A O 1
ATOM 3339 N N . HIS A 1 426 ? -7.444 -7.909 54.839 1.00 62.19 426 HIS A N 1
ATOM 3340 C CA . HIS A 1 426 ? -7.709 -6.706 55.642 1.00 62.19 426 HIS A CA 1
ATOM 3341 C C . HIS A 1 426 ? -8.274 -5.573 54.780 1.00 62.19 426 HIS A C 1
ATOM 3343 O O . HIS A 1 426 ? -7.866 -5.411 53.631 1.00 62.19 426 HIS A O 1
ATOM 3349 N N . GLY A 1 427 ? -9.163 -4.767 55.373 1.00 67.00 427 GLY A N 1
ATOM 3350 C CA . GLY A 1 427 ? -9.691 -3.534 54.783 1.00 67.00 427 GLY A CA 1
ATOM 3351 C C . GLY A 1 427 ? -10.526 -3.763 53.521 1.00 67.00 427 GLY A C 1
ATOM 3352 O O . GLY A 1 427 ? -11.262 -4.739 53.428 1.00 67.00 427 GLY A O 1
ATOM 3353 N N . GLU A 1 428 ? -10.356 -2.885 52.533 1.00 58.88 428 GLU A N 1
ATOM 3354 C CA . GLU A 1 428 ? -11.144 -2.840 51.289 1.00 58.88 428 GLU A CA 1
ATOM 3355 C C . GLU A 1 428 ? -11.123 -4.148 50.476 1.00 58.88 428 GLU A C 1
ATOM 3357 O O . GLU A 1 428 ? -12.077 -4.455 49.765 1.00 58.88 428 GLU A O 1
ATOM 3362 N N . THR A 1 429 ? -10.059 -4.954 50.579 1.00 64.62 429 THR A N 1
ATOM 3363 C CA . THR A 1 429 ? -9.971 -6.254 49.890 1.00 64.62 429 THR A CA 1
ATOM 3364 C C . THR A 1 429 ? -10.937 -7.283 50.483 1.00 64.62 429 THR A C 1
ATOM 3366 O O . THR A 1 429 ? -11.451 -8.127 49.756 1.00 64.62 429 THR A O 1
ATOM 3369 N N . LEU A 1 430 ? -11.203 -7.221 51.792 1.00 68.62 430 LEU A N 1
ATOM 3370 C CA . LEU A 1 430 ? -12.158 -8.106 52.466 1.00 68.62 430 LEU A CA 1
ATOM 3371 C C . LEU A 1 430 ? -13.593 -7.782 52.034 1.00 68.62 430 LEU A C 1
ATOM 3373 O O . LEU A 1 430 ? -14.356 -8.687 51.706 1.00 68.62 430 LEU A O 1
ATOM 3377 N N . ASP A 1 431 ? -13.925 -6.493 51.971 1.00 66.94 431 ASP A N 1
ATOM 3378 C CA . ASP A 1 431 ? -15.240 -6.016 51.537 1.00 66.94 431 ASP A CA 1
ATOM 3379 C C . ASP A 1 431 ? -15.515 -6.395 50.074 1.00 66.94 431 ASP A C 1
ATOM 3381 O O . ASP A 1 431 ? -16.613 -6.836 49.737 1.00 66.94 431 ASP A O 1
ATOM 3385 N N . GLN A 1 432 ? -14.494 -6.318 49.213 1.00 67.38 432 GLN A N 1
ATOM 3386 C CA . GLN A 1 432 ? -14.575 -6.752 47.814 1.00 67.38 432 GLN A CA 1
ATOM 3387 C C . GLN A 1 432 ? -14.761 -8.265 47.674 1.00 67.38 432 GLN A C 1
ATOM 3389 O O . GLN A 1 432 ? -15.578 -8.712 46.872 1.00 67.38 432 GLN A O 1
ATOM 3394 N N . VAL A 1 433 ? -14.029 -9.064 48.453 1.00 70.94 433 VAL A N 1
ATOM 3395 C CA . VAL A 1 433 ? -14.174 -10.527 48.453 1.00 70.94 433 VAL A CA 1
ATOM 3396 C C . VAL A 1 433 ? -15.568 -10.933 48.931 1.00 70.94 433 VAL A C 1
ATOM 3398 O O . VAL A 1 433 ? -16.205 -11.767 48.292 1.00 70.94 433 VAL A O 1
ATOM 3401 N N . ASN A 1 434 ? -16.085 -10.294 49.982 1.00 73.62 434 ASN A N 1
ATOM 3402 C CA . ASN A 1 434 ? -17.447 -10.524 50.466 1.00 73.62 434 ASN A CA 1
ATOM 3403 C C . ASN A 1 434 ? -18.508 -10.130 49.426 1.00 73.62 434 ASN A C 1
ATOM 3405 O O . ASN A 1 434 ? -19.476 -10.863 49.242 1.00 73.62 434 ASN A O 1
ATOM 3409 N N . ALA A 1 435 ? -18.314 -9.018 48.711 1.00 71.00 435 ALA A N 1
ATOM 3410 C CA . ALA A 1 435 ? -19.203 -8.607 47.626 1.00 71.00 435 ALA A CA 1
ATOM 3411 C C . ALA A 1 435 ? -19.189 -9.599 46.446 1.00 71.00 435 ALA A C 1
ATOM 3413 O O . ALA A 1 435 ? -20.251 -9.915 45.914 1.00 71.00 435 ALA A O 1
ATOM 3414 N N . MET A 1 436 ? -18.022 -10.147 46.078 1.00 72.69 436 MET A N 1
ATOM 3415 C CA . MET A 1 436 ? -17.912 -11.195 45.049 1.00 72.69 436 MET A CA 1
ATOM 3416 C C . MET A 1 436 ? -18.601 -12.494 45.485 1.00 72.69 436 MET A C 1
ATOM 3418 O O . MET A 1 436 ? -19.350 -13.076 44.708 1.00 72.69 436 MET A O 1
ATOM 3422 N N . PHE A 1 437 ? -18.426 -12.929 46.738 1.00 73.50 437 PHE A N 1
ATOM 3423 C CA . PHE A 1 437 ? -19.154 -14.093 47.258 1.00 73.50 437 PHE A CA 1
ATOM 3424 C C . PHE A 1 437 ? -20.671 -13.858 47.313 1.00 73.50 437 PHE A C 1
ATOM 3426 O O . PHE A 1 437 ? -21.427 -14.773 46.997 1.00 73.50 437 PHE A O 1
ATOM 3433 N N . ALA A 1 438 ? -21.130 -12.648 47.651 1.00 73.38 438 ALA A N 1
ATOM 3434 C CA . ALA A 1 438 ? -22.551 -12.296 47.625 1.00 73.38 438 ALA A CA 1
ATOM 3435 C C . ALA A 1 438 ? -23.128 -12.282 46.196 1.00 73.38 438 ALA A C 1
ATOM 3437 O O . ALA A 1 438 ? -24.226 -12.788 45.983 1.00 73.38 438 ALA A O 1
ATOM 3438 N N . SER A 1 439 ? -22.375 -11.765 45.218 1.00 72.44 439 SER A N 1
ATOM 3439 C CA . SER A 1 439 ? -22.713 -11.802 43.783 1.00 72.44 439 SER A CA 1
ATOM 3440 C C . SER A 1 439 ? -22.848 -13.246 43.278 1.00 72.44 439 SER A C 1
ATOM 3442 O O . SER A 1 439 ? -23.871 -13.626 42.704 1.00 72.44 439 SER A O 1
ATOM 3444 N N . LEU A 1 440 ? -21.867 -14.098 43.599 1.00 71.12 440 LEU A N 1
ATOM 3445 C CA . LEU A 1 440 ? -21.875 -15.518 43.245 1.00 71.12 440 LEU A CA 1
ATOM 3446 C C . LEU A 1 440 ? -23.015 -16.287 43.938 1.00 71.12 440 LEU A C 1
ATOM 3448 O O . LEU A 1 440 ? -23.653 -17.122 43.299 1.00 71.12 440 LEU A O 1
ATOM 3452 N N . ALA A 1 441 ? -23.335 -15.978 45.198 1.00 67.69 441 ALA A N 1
ATOM 3453 C CA . ALA A 1 441 ? -24.439 -16.604 45.935 1.00 67.69 441 ALA A CA 1
ATOM 3454 C C . ALA A 1 441 ? -25.833 -16.183 45.429 1.00 67.69 441 ALA A C 1
ATOM 3456 O O . ALA A 1 441 ? -26.770 -16.977 45.442 1.00 67.69 441 ALA A O 1
ATOM 3457 N N . GLN A 1 442 ? -25.987 -14.958 44.923 1.00 67.88 442 GLN A N 1
ATOM 3458 C CA . GLN A 1 442 ? -27.225 -14.556 44.244 1.00 67.88 442 GLN A CA 1
ATOM 3459 C C . GLN A 1 442 ? -27.411 -15.315 42.921 1.00 67.88 442 GLN A C 1
ATOM 3461 O O . GLN A 1 442 ? -28.539 -15.578 42.512 1.00 67.88 442 GLN A O 1
ATOM 3466 N N . SER A 1 443 ? -26.313 -15.727 42.276 1.00 60.03 443 SER A N 1
ATOM 3467 C CA . SER A 1 443 ? -26.348 -16.522 41.042 1.00 60.03 443 SER A CA 1
ATOM 3468 C C . SER A 1 443 ? -26.584 -18.028 41.250 1.00 60.03 443 SER A C 1
ATOM 3470 O O . SER A 1 443 ? -26.932 -18.721 40.299 1.00 60.03 443 SER A O 1
ATOM 3472 N N . THR A 1 444 ? -26.458 -18.553 42.476 1.00 54.16 444 THR A N 1
ATOM 3473 C CA . THR A 1 444 ? -26.828 -19.945 42.808 1.00 54.16 444 THR A CA 1
ATOM 3474 C C . THR A 1 444 ? -28.322 -20.122 43.104 1.00 54.16 444 THR A C 1
ATOM 3476 O O . THR A 1 444 ? -28.752 -21.243 43.356 1.00 54.16 444 THR A O 1
ATOM 3479 N N . GLY A 1 445 ? -29.123 -19.047 43.110 1.00 43.94 445 GLY A N 1
ATOM 3480 C CA . GLY A 1 445 ? -30.522 -19.107 43.554 1.00 43.94 445 GLY A CA 1
ATOM 3481 C C . GLY A 1 445 ? -30.673 -19.333 45.063 1.00 43.94 445 GLY A C 1
ATOM 3482 O O . GLY A 1 445 ? -31.746 -19.714 45.521 1.00 43.94 445 GLY A O 1
ATOM 3483 N N . ILE A 1 446 ? -29.611 -19.106 45.845 1.00 44.06 446 ILE A N 1
ATOM 3484 C CA . ILE A 1 446 ? -29.691 -19.135 47.305 1.00 44.06 446 ILE A CA 1
ATOM 3485 C C . ILE A 1 446 ? -30.279 -17.790 47.729 1.00 44.06 446 ILE A C 1
ATOM 3487 O O . ILE A 1 446 ? -29.555 -16.826 47.982 1.00 44.06 446 ILE A O 1
ATOM 3491 N N . GLU A 1 447 ? -31.609 -17.709 47.772 1.00 33.19 447 GLU A N 1
ATOM 3492 C CA . GLU A 1 447 ? -32.267 -16.656 48.536 1.00 33.19 447 GLU A CA 1
ATOM 3493 C C . GLU A 1 447 ? -31.702 -16.698 49.954 1.00 33.19 447 GLU A C 1
ATOM 3495 O O . GLU A 1 447 ? -31.625 -17.749 50.598 1.00 33.19 447 GLU A O 1
ATOM 3500 N N . SER A 1 448 ? -31.223 -15.549 50.428 1.00 31.86 448 SER A N 1
ATOM 3501 C CA . SER A 1 448 ? -30.809 -15.421 51.810 1.00 31.86 448 SER A CA 1
ATOM 3502 C C . SER A 1 448 ? -32.025 -15.735 52.670 1.00 31.86 448 SER A C 1
ATOM 3504 O O . SER A 1 448 ? -32.935 -14.912 52.765 1.00 31.86 448 SER A O 1
ATOM 3506 N N . PHE A 1 449 ? -32.035 -16.903 53.309 1.00 30.16 449 PHE A N 1
ATOM 3507 C CA . PHE A 1 449 ? -32.923 -17.183 54.425 1.00 30.16 449 PHE A CA 1
ATOM 3508 C C . PHE A 1 449 ? -32.529 -16.245 55.568 1.00 30.16 449 PHE A C 1
ATOM 3510 O O . PHE A 1 449 ? -31.821 -16.614 56.506 1.00 30.16 449 PHE A O 1
ATOM 3517 N N . THR A 1 450 ? -32.965 -14.990 55.485 1.00 30.09 450 THR A N 1
ATOM 3518 C CA . THR A 1 450 ? -33.203 -14.202 56.681 1.00 30.09 450 THR A CA 1
ATOM 3519 C C . THR A 1 450 ? -34.324 -14.923 57.397 1.00 30.09 450 THR A C 1
ATOM 3521 O O . THR A 1 450 ? -35.466 -14.930 56.944 1.00 30.09 450 THR A O 1
ATOM 3524 N N . ALA A 1 451 ? -33.945 -15.627 58.457 1.00 36.41 451 ALA A N 1
ATOM 3525 C CA . ALA A 1 451 ? -34.866 -16.236 59.386 1.00 36.41 451 ALA A CA 1
ATOM 3526 C C . ALA A 1 451 ? -35.801 -15.147 59.913 1.00 36.41 451 ALA A C 1
ATOM 3528 O O . ALA A 1 451 ? -35.404 -14.385 60.782 1.00 36.41 451 ALA A O 1
ATOM 3529 N N . ASP A 1 452 ? -36.992 -15.049 59.332 1.00 33.38 452 ASP A N 1
ATOM 3530 C CA . ASP A 1 452 ? -38.218 -14.770 60.062 1.00 33.38 452 ASP A CA 1
ATOM 3531 C C . ASP A 1 452 ? -39.445 -15.032 59.178 1.00 33.38 452 ASP A C 1
ATOM 3533 O O . ASP A 1 452 ? -39.743 -14.326 58.222 1.00 33.38 452 ASP A O 1
ATOM 3537 N N . THR A 1 453 ? -40.181 -16.060 59.602 1.00 35.09 453 THR A N 1
ATOM 3538 C CA . THR A 1 453 ? -41.623 -16.282 59.429 1.00 35.09 453 THR A CA 1
ATOM 3539 C C . THR A 1 453 ? -42.214 -16.500 58.028 1.00 35.09 453 THR A C 1
ATOM 3541 O O . THR A 1 453 ? -42.361 -15.583 57.236 1.00 35.09 453 THR A O 1
ATOM 3544 N N . ALA A 1 454 ? -42.761 -17.716 57.891 1.00 42.72 454 ALA A N 1
ATOM 3545 C CA . ALA A 1 454 ? -43.932 -18.101 57.103 1.00 42.72 454 ALA A CA 1
ATOM 3546 C C . ALA A 1 454 ? -43.778 -18.174 55.578 1.00 42.72 454 ALA A C 1
ATOM 3548 O O . ALA A 1 454 ? -44.089 -17.222 54.879 1.00 42.72 454 ALA A O 1
ATOM 3549 N N . ASP A 1 455 ? -43.512 -19.383 55.075 1.00 40.78 455 ASP A N 1
ATOM 3550 C CA . ASP A 1 455 ? -44.316 -19.863 53.953 1.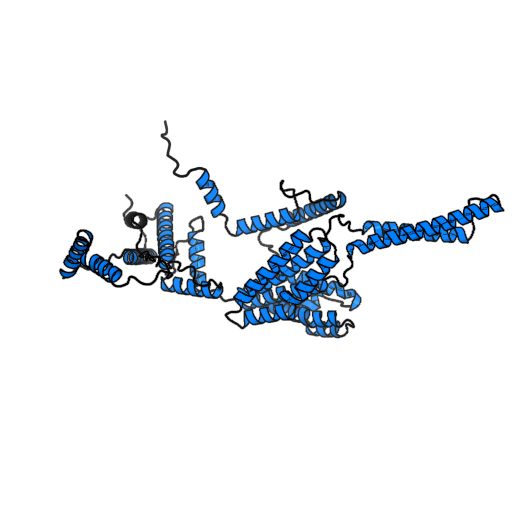00 40.78 455 ASP A CA 1
ATOM 3551 C C . ASP A 1 455 ? -44.465 -21.391 53.983 1.00 40.78 455 ASP A C 1
ATOM 3553 O O . ASP A 1 455 ? -43.521 -22.142 53.741 1.00 40.78 455 ASP A O 1
ATOM 3557 N N . LYS A 1 456 ? -45.648 -21.864 54.387 1.00 44.41 456 LYS A N 1
ATOM 3558 C CA . LYS A 1 456 ? -46.019 -23.284 54.284 1.00 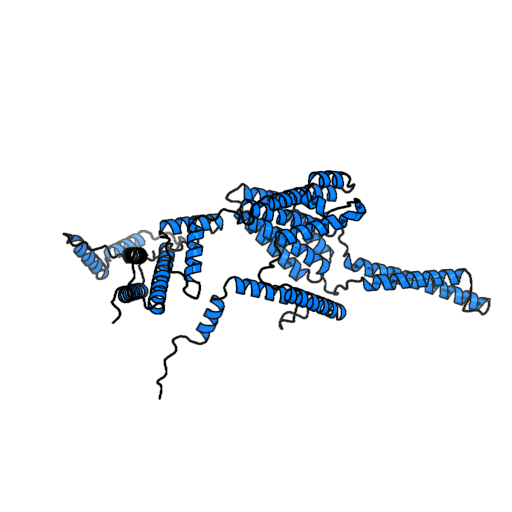44.41 456 LYS A CA 1
ATOM 3559 C C . LYS A 1 456 ? -46.540 -23.615 52.885 1.00 44.41 456 LYS A C 1
ATOM 3561 O O . LYS A 1 456 ? -46.600 -24.797 52.561 1.00 44.41 456 LYS A O 1
ATOM 3566 N N . ASP A 1 457 ? -46.854 -22.611 52.068 1.00 44.94 457 ASP A N 1
ATOM 3567 C CA . ASP A 1 457 ? -47.459 -22.816 50.754 1.00 44.94 457 ASP A CA 1
ATOM 3568 C C . ASP A 1 457 ? -46.389 -23.180 49.706 1.00 44.94 457 ASP A C 1
ATOM 3570 O O . ASP A 1 457 ? -46.620 -24.037 48.858 1.00 44.94 457 ASP A O 1
ATOM 3574 N N . ALA A 1 458 ? -45.153 -22.687 49.860 1.00 48.56 458 ALA A N 1
ATOM 3575 C CA . ALA A 1 458 ? -44.031 -23.032 48.978 1.00 48.56 458 ALA A CA 1
ATOM 3576 C C . ALA A 1 458 ? -43.585 -24.510 49.056 1.00 48.56 458 ALA A C 1
ATOM 3578 O O . ALA A 1 458 ? -43.053 -25.053 48.089 1.00 48.56 458 ALA A O 1
ATOM 3579 N N . ILE A 1 459 ? -43.798 -25.180 50.197 1.00 51.34 459 ILE A N 1
ATOM 3580 C CA . ILE A 1 459 ? -43.471 -26.610 50.358 1.00 51.34 459 ILE A CA 1
ATOM 3581 C C . ILE A 1 459 ? -44.536 -27.477 49.675 1.00 51.34 459 ILE A C 1
ATOM 3583 O O . ILE A 1 459 ? -44.199 -28.478 49.048 1.00 51.34 459 ILE A O 1
ATOM 3587 N N . VAL A 1 460 ? -45.805 -27.062 49.744 1.00 51.94 460 VAL A N 1
ATOM 3588 C CA . VAL A 1 460 ? -46.922 -27.760 49.092 1.00 51.94 460 VAL A CA 1
ATOM 3589 C C . VAL A 1 460 ? -46.787 -27.686 47.572 1.00 51.94 460 VAL A C 1
ATOM 3591 O O . VAL A 1 460 ? -46.962 -28.701 46.905 1.00 51.94 460 VAL A O 1
ATOM 3594 N N . ASP A 1 461 ? -46.376 -26.537 47.032 1.00 56.69 461 ASP A N 1
ATOM 3595 C CA . ASP A 1 461 ? -46.145 -26.375 45.592 1.00 56.69 461 ASP A CA 1
ATOM 3596 C C . ASP A 1 461 ? -44.957 -27.211 45.083 1.00 56.69 461 ASP A C 1
ATOM 3598 O O . ASP A 1 461 ? -44.984 -27.709 43.955 1.00 56.69 461 ASP A O 1
ATOM 3602 N N . GLN A 1 462 ? -43.923 -27.410 45.907 1.00 57.19 462 GLN A N 1
ATOM 3603 C CA . GLN A 1 462 ? -42.778 -28.257 45.563 1.00 57.19 462 GLN A CA 1
ATOM 3604 C C . GLN A 1 462 ? -43.147 -29.752 45.614 1.00 57.19 462 GLN A C 1
ATOM 3606 O O . GLN A 1 462 ? -42.813 -30.488 44.685 1.00 57.19 462 GLN A O 1
ATOM 3611 N N . GLU A 1 463 ? -43.897 -30.188 46.633 1.00 58.47 463 GLU A N 1
ATOM 3612 C CA . GLU A 1 463 ? -44.406 -31.565 46.735 1.00 58.47 463 GLU A CA 1
ATOM 3613 C C . GLU A 1 463 ? -45.441 -31.879 45.638 1.00 58.47 463 GLU A C 1
ATOM 3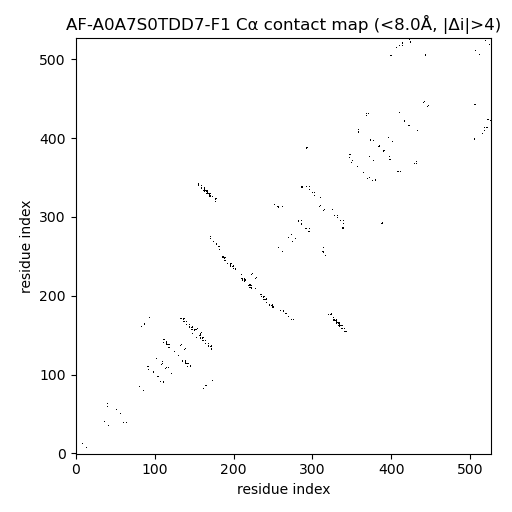615 O O . GLU A 1 463 ? -45.422 -32.970 45.066 1.00 58.47 463 GLU A O 1
ATOM 3620 N N . GLU A 1 464 ? -46.309 -30.929 45.270 1.00 61.75 464 GLU A N 1
ATOM 3621 C CA . GLU A 1 464 ? -47.262 -31.089 44.162 1.00 61.75 464 GLU A CA 1
ATOM 3622 C C . GLU A 1 464 ? -46.541 -31.198 42.810 1.00 61.75 464 GLU A C 1
ATOM 3624 O O . GLU A 1 464 ? -46.944 -31.980 41.943 1.00 61.75 464 GLU A O 1
ATOM 3629 N N . LYS A 1 465 ? -45.444 -30.458 42.626 1.00 66.25 465 LYS A N 1
ATOM 3630 C CA . LYS A 1 465 ? -44.634 -30.509 41.405 1.00 66.25 465 LYS A CA 1
ATOM 3631 C C . LYS A 1 465 ? -43.868 -31.826 41.274 1.00 66.25 465 LYS A C 1
ATOM 3633 O O . LYS A 1 465 ? -43.851 -32.396 40.185 1.00 66.25 465 LYS A O 1
ATOM 3638 N N . GLU A 1 466 ? -43.325 -32.343 42.375 1.00 68.25 466 GLU A N 1
ATOM 3639 C CA . GLU A 1 466 ? -42.716 -33.680 42.423 1.00 68.25 466 GLU A CA 1
ATOM 3640 C C . GLU A 1 466 ? -43.768 -34.783 42.196 1.00 68.25 466 GLU A C 1
ATOM 3642 O O . GLU A 1 466 ? -43.529 -35.727 41.442 1.00 68.25 466 GLU A O 1
ATOM 3647 N N . LEU A 1 467 ? -44.983 -34.645 42.742 1.00 61.28 467 LEU A N 1
ATOM 3648 C CA . LEU A 1 467 ? -46.088 -35.583 42.493 1.00 61.28 467 LEU A CA 1
ATOM 3649 C C . LEU A 1 467 ? -46.561 -35.576 41.028 1.00 61.28 467 LEU A C 1
ATOM 3651 O O . LEU A 1 467 ? -46.904 -36.635 40.500 1.00 61.28 467 LEU A O 1
ATOM 3655 N N . ARG A 1 468 ? -46.539 -34.424 40.345 1.00 63.34 468 ARG A N 1
ATOM 3656 C CA . ARG A 1 468 ? -46.857 -34.320 38.906 1.00 63.34 468 ARG A CA 1
ATOM 3657 C C . ARG A 1 468 ? -45.795 -34.956 38.000 1.00 63.34 468 ARG A C 1
ATOM 3659 O O . ARG A 1 468 ? -46.137 -35.370 36.896 1.00 63.34 468 ARG A O 1
ATOM 3666 N N . GLU A 1 469 ? -44.542 -35.079 38.446 1.00 67.00 469 GLU A N 1
ATOM 3667 C CA . GLU A 1 469 ? -43.511 -35.847 37.724 1.00 67.00 469 GLU A CA 1
ATOM 3668 C C . GLU A 1 469 ? -43.718 -37.366 37.853 1.00 67.00 469 GLU A C 1
ATOM 3670 O O . GLU A 1 469 ? -43.474 -38.102 36.895 1.00 67.00 469 GLU A O 1
ATOM 3675 N N . TYR A 1 470 ? -44.219 -37.845 39.000 1.00 67.12 470 TYR A N 1
ATOM 3676 C CA . TYR A 1 470 ? -44.525 -39.269 39.213 1.00 67.12 470 TYR A CA 1
ATOM 3677 C C . TYR A 1 470 ? -45.865 -39.720 38.612 1.00 67.12 470 TYR A C 1
ATOM 3679 O O . TYR A 1 470 ? -46.023 -40.904 38.302 1.00 67.12 470 TYR A O 1
ATOM 3687 N N . PHE A 1 471 ? -46.816 -38.801 38.421 1.00 62.06 471 PHE A N 1
ATOM 3688 C CA . PHE A 1 471 ? -48.113 -39.062 37.792 1.00 62.06 471 PHE A CA 1
ATOM 3689 C C . PHE A 1 471 ? -48.322 -38.134 36.588 1.00 62.06 471 PHE A C 1
ATOM 3691 O O . PHE A 1 471 ? -48.951 -37.082 36.728 1.00 62.06 471 PHE A O 1
ATOM 3698 N N . PRO A 1 472 ? -47.823 -38.511 35.396 1.00 64.56 472 PRO A N 1
ATOM 3699 C CA . PRO A 1 472 ? -48.086 -37.767 34.173 1.00 64.56 472 PRO A CA 1
ATOM 3700 C C . PRO A 1 472 ? -49.597 -37.640 33.944 1.00 64.56 472 PRO A C 1
ATOM 3702 O O . PRO A 1 472 ? -50.321 -38.638 33.931 1.00 64.56 472 PRO A O 1
ATOM 3705 N N . ASP A 1 473 ? -50.090 -36.415 33.766 1.00 62.66 473 ASP A N 1
ATOM 3706 C CA . ASP A 1 473 ? -51.495 -36.176 33.438 1.00 62.66 473 ASP A CA 1
ATOM 3707 C C . ASP A 1 473 ? -51.776 -36.595 31.987 1.00 62.66 473 ASP A C 1
ATOM 3709 O O . ASP A 1 473 ? -51.672 -35.815 31.036 1.00 62.66 473 ASP A O 1
ATOM 3713 N N . HIS A 1 474 ? -52.145 -37.863 31.813 1.00 59.09 474 HIS A N 1
ATOM 3714 C CA . HIS A 1 474 ? -52.544 -38.425 30.524 1.00 59.09 474 HIS A CA 1
ATOM 3715 C C . HIS A 1 474 ? -53.848 -37.817 29.976 1.00 59.09 474 HIS A C 1
ATOM 3717 O O . HIS A 1 474 ? -54.205 -38.092 28.830 1.00 59.09 474 HIS A O 1
ATOM 3723 N N . GLY A 1 475 ? -54.563 -36.978 30.739 1.00 68.62 475 GLY A N 1
ATOM 3724 C CA . GLY A 1 475 ? -55.754 -36.269 30.267 1.00 68.62 475 GLY A CA 1
ATOM 3725 C C . GLY A 1 475 ? -55.437 -35.245 29.176 1.00 68.62 475 GLY A C 1
ATOM 3726 O O . GLY A 1 475 ? -56.154 -35.166 28.176 1.00 68.62 475 GLY A O 1
ATOM 3727 N N . ALA A 1 476 ? -54.325 -34.517 29.316 1.00 64.38 476 ALA A N 1
ATOM 3728 C CA . ALA A 1 476 ? -53.867 -33.555 28.313 1.00 64.38 476 ALA A CA 1
ATOM 3729 C C . ALA A 1 476 ? -53.375 -34.248 27.032 1.00 64.38 476 ALA A C 1
ATOM 3731 O O . ALA A 1 476 ? -53.600 -33.760 25.925 1.00 64.38 476 ALA A O 1
ATOM 3732 N N . GLU A 1 477 ? -52.736 -35.409 27.175 1.00 61.47 477 GLU A N 1
ATOM 3733 C CA . GLU A 1 477 ? -52.265 -36.235 26.062 1.00 61.47 477 GLU A CA 1
ATOM 3734 C C . GLU A 1 477 ? -53.441 -36.887 25.318 1.00 61.47 477 GLU A C 1
ATOM 3736 O O . GLU A 1 477 ? -53.491 -36.863 24.089 1.00 61.47 477 GLU A O 1
ATOM 3741 N N . PHE A 1 478 ? -54.452 -37.357 26.055 1.00 65.31 478 PHE A N 1
ATOM 3742 C CA . PHE A 1 478 ? -55.696 -37.887 25.501 1.00 65.31 478 PHE A CA 1
ATOM 3743 C C . PHE A 1 478 ? -56.499 -36.813 24.757 1.00 65.31 478 PHE A C 1
ATOM 3745 O O . PHE A 1 478 ? -56.953 -37.064 23.646 1.00 65.31 478 PHE A O 1
ATOM 3752 N N . GLN A 1 479 ? -56.614 -35.593 25.297 1.00 67.56 479 GLN A N 1
ATOM 3753 C CA . GLN A 1 479 ? -57.232 -34.468 24.580 1.00 67.56 479 GLN A CA 1
ATOM 3754 C C . GLN A 1 479 ? -56.463 -34.105 23.306 1.00 67.56 479 GLN A C 1
ATOM 3756 O O . GLN A 1 479 ? -57.081 -33.798 22.289 1.00 67.56 479 GLN A O 1
ATOM 3761 N N . ARG A 1 480 ? -55.127 -34.199 23.328 1.00 66.12 480 ARG A N 1
ATOM 3762 C CA . ARG A 1 480 ? -54.293 -33.995 22.138 1.00 66.12 480 ARG A CA 1
ATOM 3763 C C . ARG A 1 480 ? -54.525 -35.080 21.086 1.00 66.12 480 ARG A C 1
ATOM 3765 O O . ARG A 1 480 ? -54.592 -34.754 19.910 1.00 66.12 480 ARG A O 1
ATOM 3772 N N . ILE A 1 481 ? -54.682 -36.341 21.493 1.00 66.50 481 ILE A N 1
ATOM 3773 C CA . ILE A 1 481 ? -54.997 -37.466 20.595 1.00 66.50 481 ILE A CA 1
ATOM 3774 C C . ILE A 1 481 ? -56.410 -37.329 20.014 1.00 66.50 481 ILE A C 1
ATOM 3776 O O . ILE A 1 481 ? -56.592 -37.539 18.819 1.00 66.50 481 ILE A O 1
ATOM 3780 N N . VAL A 1 482 ? -57.394 -36.927 20.824 1.00 67.69 482 VAL A N 1
ATOM 3781 C CA . VAL A 1 482 ? -58.772 -36.669 20.370 1.00 67.69 482 VAL A CA 1
ATOM 3782 C C . VAL A 1 482 ? -58.806 -35.509 19.372 1.00 67.69 482 VAL A C 1
ATOM 3784 O O . VAL A 1 482 ? -59.385 -35.656 18.302 1.00 67.69 482 VAL A O 1
ATOM 3787 N N . ALA A 1 483 ? -58.101 -34.408 19.648 1.00 67.44 483 ALA A N 1
ATOM 3788 C CA . ALA A 1 483 ? -57.980 -33.288 18.711 1.00 67.44 483 ALA A CA 1
ATOM 3789 C C . ALA A 1 483 ? -57.255 -33.680 17.408 1.00 67.44 483 ALA A C 1
ATOM 3791 O O . ALA A 1 483 ? -57.583 -33.172 16.341 1.00 67.44 483 ALA A O 1
ATOM 3792 N N . LYS A 1 484 ? -56.296 -34.614 17.477 1.00 63.34 484 LYS A N 1
ATOM 3793 C CA . LYS A 1 484 ? -55.584 -35.142 16.302 1.00 63.34 484 LYS A CA 1
ATOM 3794 C C . LYS A 1 484 ? -56.435 -36.101 15.459 1.00 63.34 484 LYS A C 1
ATOM 3796 O O . LYS A 1 484 ? -56.160 -36.249 14.279 1.00 63.34 484 LYS A O 1
ATOM 3801 N N . LEU A 1 485 ? -57.452 -36.733 16.049 1.00 58.53 485 LEU A N 1
ATOM 3802 C CA . LEU A 1 485 ? -58.428 -37.579 15.348 1.00 58.53 485 LEU A CA 1
ATOM 3803 C C . LEU A 1 485 ? -59.574 -36.770 14.716 1.00 58.53 485 LEU A C 1
ATOM 3805 O O . LEU A 1 485 ? -60.210 -37.251 13.786 1.00 58.53 485 LEU A O 1
ATOM 3809 N N . GLU A 1 486 ? -59.840 -35.550 15.195 1.00 57.16 486 GLU A N 1
ATOM 3810 C CA . GLU A 1 486 ? -60.844 -34.642 14.611 1.00 57.16 486 GLU A CA 1
ATOM 3811 C C . GLU A 1 486 ? -60.299 -33.795 13.443 1.00 57.16 486 GLU A C 1
ATOM 3813 O O . GLU A 1 486 ? -61.068 -33.125 12.750 1.00 57.16 486 GLU A O 1
ATOM 3818 N N . HIS A 1 487 ? -58.990 -33.847 13.181 1.00 52.28 487 HIS A N 1
ATOM 3819 C CA . HIS A 1 487 ? -58.321 -33.181 12.058 1.00 52.28 487 HIS A CA 1
ATOM 3820 C C . HIS A 1 487 ? -57.491 -34.181 11.238 1.00 52.28 487 HIS A C 1
ATOM 3822 O O . HIS A 1 487 ? -56.269 -34.085 11.151 1.00 52.28 487 HIS A O 1
ATOM 3828 N N . GLU A 1 488 ? -58.166 -35.150 10.618 1.00 53.16 488 GLU A N 1
ATOM 3829 C CA . GLU A 1 488 ? -57.653 -35.809 9.413 1.00 53.16 488 GLU A CA 1
ATOM 3830 C C . GLU A 1 488 ? -58.087 -34.987 8.194 1.00 53.16 488 GLU A C 1
ATOM 3832 O O . GLU A 1 488 ? -59.182 -35.191 7.687 1.00 53.16 488 GLU A O 1
ATOM 3837 N N . GLU A 1 489 ? -57.264 -34.015 7.792 1.00 45.38 489 GLU A N 1
ATOM 3838 C CA . GLU A 1 489 ? -57.104 -33.495 6.419 1.00 45.38 489 GLU A CA 1
ATOM 3839 C C . GLU A 1 489 ? -56.118 -32.312 6.470 1.00 45.38 489 GLU A C 1
ATOM 3841 O O . GLU A 1 489 ? -56.493 -31.188 6.788 1.00 45.38 489 GLU A O 1
ATOM 3846 N N . ASP A 1 490 ? -54.834 -32.633 6.273 1.00 36.94 490 ASP A N 1
ATOM 3847 C CA . ASP A 1 490 ? -53.811 -31.880 5.523 1.00 36.94 490 ASP A CA 1
ATOM 3848 C C . ASP A 1 490 ? -52.408 -32.062 6.129 1.00 36.94 490 ASP A C 1
ATOM 3850 O O . ASP A 1 490 ? -52.058 -31.573 7.205 1.00 36.94 490 ASP A O 1
ATOM 3854 N N . GLU A 1 491 ? -51.599 -32.826 5.395 1.00 38.16 491 GLU A N 1
ATOM 3855 C CA . GLU A 1 491 ? -50.177 -33.041 5.626 1.00 38.16 491 GLU A CA 1
ATOM 3856 C C . GLU A 1 491 ? -49.368 -31.754 5.377 1.00 38.16 491 GLU A C 1
ATOM 3858 O O . GLU A 1 491 ? -49.356 -31.207 4.277 1.00 38.16 491 GLU A O 1
ATOM 3863 N N . SER A 1 492 ? -48.671 -31.343 6.442 1.00 34.59 492 SER A N 1
ATOM 3864 C CA . SER A 1 492 ? -47.261 -30.918 6.519 1.00 34.59 492 SER A CA 1
ATOM 3865 C C . SER A 1 492 ? -46.742 -29.794 5.610 1.00 34.59 492 SER A C 1
ATOM 3867 O O . SER A 1 492 ? -46.529 -29.979 4.416 1.00 34.59 492 SER A O 1
ATOM 3869 N N . ASP A 1 493 ? -46.357 -28.677 6.234 1.00 34.56 493 ASP A N 1
ATOM 3870 C CA . ASP A 1 493 ? -44.939 -28.407 6.539 1.00 34.56 493 ASP A CA 1
ATOM 3871 C C . ASP A 1 493 ? -44.837 -27.161 7.443 1.00 34.56 493 ASP A C 1
ATOM 3873 O O . ASP A 1 493 ? -44.665 -26.044 6.961 1.00 34.56 493 ASP A O 1
ATOM 3877 N N . GLU A 1 494 ? -44.928 -27.336 8.767 1.00 35.12 494 GLU A N 1
ATOM 3878 C CA . GLU A 1 494 ? -44.490 -26.307 9.720 1.00 35.12 494 GLU A CA 1
ATOM 3879 C C . GLU A 1 494 ? -43.531 -26.907 10.755 1.00 35.12 494 GLU A C 1
ATOM 3881 O O . GLU A 1 494 ? -43.884 -27.771 11.554 1.00 35.12 494 GLU A O 1
ATOM 3886 N N . GLU A 1 495 ? -42.287 -26.449 10.607 1.00 32.31 495 GLU A N 1
ATOM 3887 C CA . GLU A 1 495 ? -41.211 -26.259 11.578 1.00 32.31 495 GLU A CA 1
ATOM 3888 C C . GLU A 1 495 ? -41.262 -27.089 12.871 1.00 32.31 495 GLU A C 1
ATOM 3890 O O . GLU A 1 495 ? -42.017 -26.819 13.801 1.00 32.31 495 GLU A O 1
ATOM 3895 N N . ASP A 1 496 ? -40.317 -28.032 12.964 1.00 29.33 496 ASP A N 1
ATOM 3896 C CA . ASP A 1 496 ? -39.833 -28.570 14.230 1.00 29.33 496 ASP A CA 1
ATOM 3897 C C . ASP A 1 496 ? -39.461 -27.414 15.175 1.00 29.33 496 ASP A C 1
ATOM 3899 O O . ASP A 1 496 ? -38.400 -26.788 15.059 1.00 29.33 496 ASP A O 1
ATOM 3903 N N . ASP A 1 497 ? -40.336 -27.162 16.148 1.00 29.38 497 ASP A N 1
ATOM 3904 C CA . ASP A 1 497 ? -40.054 -26.388 17.348 1.00 29.38 497 ASP A CA 1
ATOM 3905 C C . ASP A 1 497 ? -38.910 -27.081 18.107 1.00 29.38 497 ASP A C 1
ATOM 3907 O O . ASP A 1 497 ? -39.095 -27.936 18.980 1.00 29.38 497 ASP A O 1
ATOM 3911 N N . ILE A 1 498 ? -37.675 -26.703 17.769 1.00 31.91 498 ILE A N 1
ATOM 3912 C CA . ILE A 1 498 ? -36.512 -26.939 18.615 1.00 31.91 498 ILE A CA 1
ATOM 3913 C C . ILE A 1 498 ? -36.793 -26.188 19.911 1.00 31.91 498 ILE A C 1
ATOM 3915 O O . ILE A 1 498 ? -36.613 -24.970 20.005 1.00 31.91 498 ILE A O 1
ATOM 3919 N N . VAL A 1 499 ? -37.225 -26.943 20.920 1.00 29.09 499 VAL A N 1
ATOM 3920 C CA . VAL A 1 499 ? -37.268 -26.539 22.320 1.00 29.09 499 VAL A CA 1
ATOM 3921 C C . VAL A 1 499 ? -35.901 -25.950 22.663 1.00 29.09 499 VAL A C 1
ATOM 3923 O O . VAL A 1 499 ? -34.938 -26.656 22.959 1.00 29.09 499 VAL A O 1
ATOM 3926 N N . LYS A 1 500 ? -35.805 -24.619 22.597 1.00 28.75 500 LYS A N 1
ATOM 3927 C CA . LYS A 1 500 ? -34.725 -23.847 23.200 1.00 28.75 500 LYS A CA 1
ATOM 3928 C C . LYS A 1 500 ? -34.818 -24.102 24.693 1.00 28.75 500 LYS A C 1
ATOM 3930 O O . LYS A 1 500 ? -35.547 -23.405 25.401 1.00 28.75 500 LYS A O 1
ATOM 3935 N N . ALA A 1 501 ? -34.079 -25.100 25.162 1.00 27.84 501 ALA A N 1
ATOM 3936 C CA . ALA A 1 501 ? -33.708 -25.197 26.555 1.00 27.84 501 ALA A CA 1
ATOM 3937 C C . ALA A 1 501 ? -33.096 -23.843 26.937 1.00 27.84 501 ALA A C 1
ATOM 3939 O O . ALA A 1 501 ? -32.013 -23.471 26.485 1.00 27.84 501 ALA A O 1
ATOM 3940 N N . LYS A 1 502 ? -33.841 -23.053 27.713 1.00 29.59 502 LYS A N 1
ATOM 3941 C CA . LYS A 1 502 ? -33.246 -22.017 28.546 1.00 29.59 502 LYS A CA 1
ATOM 3942 C C . LYS A 1 502 ? -32.304 -22.773 29.477 1.00 29.59 502 LYS A C 1
ATOM 3944 O O . LYS A 1 502 ? -32.770 -23.324 30.467 1.00 29.59 502 LYS A O 1
ATOM 3949 N N . GLU A 1 503 ? -31.017 -22.836 29.145 1.00 35.28 503 GLU A N 1
ATOM 3950 C CA . GLU A 1 503 ? -29.989 -23.107 30.146 1.00 35.28 503 GLU A CA 1
ATOM 3951 C C . GLU A 1 503 ? -30.170 -22.039 31.223 1.00 35.28 503 GLU A C 1
ATOM 3953 O O . GLU A 1 503 ? -29.909 -20.849 31.027 1.00 35.28 503 GLU A O 1
ATOM 3958 N N . THR A 1 504 ? -30.790 -22.446 32.323 1.00 38.09 504 THR A N 1
ATOM 3959 C CA . THR A 1 504 ? -30.980 -21.612 33.493 1.00 38.09 504 THR A CA 1
ATOM 3960 C C . THR A 1 504 ? -29.607 -21.255 34.031 1.00 38.09 504 THR A C 1
ATOM 3962 O O . THR A 1 504 ? -28.745 -22.118 34.161 1.00 38.09 504 THR A O 1
ATOM 3965 N N . ALA A 1 505 ? -29.429 -19.972 34.326 1.00 50.84 505 ALA A N 1
ATOM 3966 C CA . ALA A 1 505 ? -28.227 -19.336 34.844 1.00 50.84 505 ALA A CA 1
ATOM 3967 C C . ALA A 1 505 ? -27.831 -19.832 36.253 1.00 50.84 505 ALA A C 1
ATOM 3969 O O . ALA A 1 505 ? -27.736 -19.039 37.182 1.00 50.84 505 ALA A O 1
ATOM 3970 N N . GLN A 1 506 ? -27.631 -21.137 36.425 1.00 58.94 506 GLN A N 1
ATOM 3971 C CA . GLN A 1 506 ? -27.203 -21.771 37.669 1.00 58.94 506 GLN A CA 1
ATOM 3972 C C . GLN A 1 506 ? -25.721 -22.157 37.562 1.00 58.94 506 GLN A C 1
ATOM 3974 O O . GLN A 1 506 ? -25.214 -22.446 36.476 1.00 58.94 506 GLN A O 1
ATOM 3979 N N . LEU A 1 507 ? -24.996 -22.072 38.679 1.00 61.72 507 LEU A N 1
ATOM 3980 C CA . LEU A 1 507 ? -23.612 -22.541 38.791 1.00 61.72 507 LEU A CA 1
ATOM 3981 C C . LEU A 1 507 ? -23.586 -24.073 38.771 1.00 61.72 507 LEU A C 1
ATOM 3983 O O . LEU A 1 507 ? -24.453 -24.713 39.361 1.00 61.72 507 LEU A O 1
ATOM 3987 N N . SER A 1 508 ? -22.586 -24.658 38.117 1.00 72.81 508 SER A N 1
ATOM 3988 C CA . SER A 1 508 ? -22.372 -26.106 38.157 1.00 72.81 508 SER A CA 1
ATOM 3989 C C . SER A 1 508 ? -21.939 -26.562 39.555 1.00 72.81 508 SER A C 1
ATOM 3991 O O . SER A 1 508 ? -21.261 -25.826 40.275 1.00 72.81 508 SER A O 1
ATOM 3993 N N . ASP A 1 509 ? -22.248 -27.808 39.927 1.00 70.25 509 ASP A N 1
ATOM 3994 C CA . ASP A 1 509 ? -21.842 -28.395 41.217 1.00 70.25 509 ASP A CA 1
ATOM 3995 C C . ASP A 1 509 ? -20.325 -28.294 41.469 1.00 70.25 509 ASP A C 1
ATOM 3997 O O . ASP A 1 509 ? -19.869 -28.122 42.602 1.00 70.25 509 ASP A O 1
ATOM 4001 N N . LEU A 1 510 ? -19.531 -28.344 40.394 1.00 72.12 510 LEU A N 1
ATOM 4002 C CA . LEU A 1 510 ? -18.082 -28.159 40.432 1.00 72.12 510 LEU A CA 1
ATOM 4003 C C . LEU A 1 510 ? -17.698 -26.728 40.843 1.00 72.12 510 LEU A C 1
ATOM 4005 O O . LEU A 1 510 ? -16.823 -26.538 41.689 1.00 72.12 510 LEU A O 1
ATOM 4009 N N . GLU A 1 511 ? -18.346 -25.720 40.257 1.00 68.88 511 GLU A N 1
ATOM 4010 C CA . GLU A 1 511 ? -18.109 -24.311 40.582 1.00 68.88 511 GLU A CA 1
ATOM 4011 C C . GLU A 1 511 ? -18.552 -23.998 42.011 1.00 68.88 511 GLU A C 1
ATOM 4013 O O . GLU A 1 511 ? -17.820 -23.328 42.737 1.00 68.88 511 GLU A O 1
ATOM 4018 N N . VAL A 1 512 ? -19.688 -24.543 42.455 1.00 74.12 512 VAL A N 1
ATOM 4019 C CA . VAL A 1 512 ? -20.163 -24.399 43.839 1.00 74.12 512 VAL A CA 1
ATOM 4020 C C . VAL A 1 512 ? -19.169 -25.019 44.825 1.00 74.12 512 VAL A C 1
ATOM 4022 O O . VAL A 1 512 ? -18.781 -24.366 45.796 1.00 74.12 512 VAL A O 1
ATOM 4025 N N . SER A 1 513 ? -18.679 -26.235 44.558 1.00 76.25 513 SER A N 1
ATOM 4026 C CA . SER A 1 513 ? -17.647 -26.877 45.387 1.00 76.25 513 SER A CA 1
ATOM 4027 C C . SER A 1 513 ? -16.368 -26.037 45.460 1.00 76.25 513 SER A C 1
ATOM 4029 O O . SER A 1 513 ? -15.793 -25.867 46.537 1.00 76.25 513 SER A O 1
ATOM 4031 N N . MET A 1 514 ? -15.934 -25.479 44.329 1.00 74.88 514 MET A N 1
ATOM 4032 C CA . MET A 1 514 ? -14.741 -24.637 44.249 1.00 74.88 514 MET A CA 1
ATOM 4033 C C . MET A 1 514 ? -14.915 -23.314 45.006 1.00 74.88 514 MET A C 1
ATOM 4035 O O . MET A 1 514 ? -14.001 -22.890 45.711 1.00 74.88 514 MET A O 1
ATOM 4039 N N . ILE A 1 515 ? -16.085 -22.677 44.924 1.00 77.00 515 ILE A N 1
ATOM 4040 C CA . ILE A 1 515 ? -16.417 -21.459 45.680 1.00 77.00 515 ILE A CA 1
ATOM 4041 C C . ILE A 1 515 ? -16.394 -21.742 47.188 1.00 77.00 515 ILE A C 1
ATOM 4043 O O . ILE A 1 515 ? -15.821 -20.963 47.952 1.00 77.00 515 ILE A O 1
ATOM 4047 N N . VAL A 1 516 ? -16.963 -22.869 47.625 1.00 78.00 516 VAL A N 1
ATOM 4048 C CA . VAL A 1 516 ? -16.960 -23.284 49.038 1.00 78.00 516 VAL A CA 1
ATOM 4049 C C . VAL A 1 516 ? -15.538 -23.562 49.534 1.00 78.00 516 VAL A C 1
ATOM 4051 O O . VAL A 1 516 ? -15.183 -23.150 50.642 1.00 78.00 516 VAL A O 1
ATOM 4054 N N . GLU A 1 517 ? -14.701 -24.215 48.727 1.00 76.94 517 GLU A N 1
ATOM 4055 C CA . GLU A 1 517 ? -13.293 -24.459 49.053 1.00 76.94 517 GLU A CA 1
ATOM 4056 C C . GLU A 1 517 ? -12.494 -23.149 49.126 1.00 76.94 517 GLU A C 1
ATOM 4058 O O . GLU A 1 517 ? -11.780 -22.922 50.104 1.00 76.94 517 GLU A O 1
ATOM 4063 N N . LEU A 1 518 ? -12.690 -22.236 48.169 1.00 76.00 518 LEU A N 1
ATOM 4064 C CA . LEU A 1 518 ? -12.090 -20.899 48.167 1.00 76.00 518 LEU A CA 1
ATOM 4065 C C . LEU A 1 518 ? -12.491 -20.090 49.402 1.00 76.00 518 LEU A C 1
ATOM 4067 O O . LEU A 1 518 ? -11.631 -19.500 50.056 1.00 76.00 518 LEU A O 1
ATOM 4071 N N . HIS A 1 519 ? -13.777 -20.089 49.759 1.00 78.88 519 HIS A N 1
ATOM 4072 C CA . HIS A 1 519 ? -14.265 -19.432 50.969 1.00 78.88 519 HIS A CA 1
ATOM 4073 C C . HIS A 1 519 ? -13.628 -20.052 52.217 1.00 78.88 519 HIS A C 1
ATOM 4075 O O . HIS A 1 519 ? -13.100 -19.349 53.082 1.00 78.88 519 HIS A O 1
ATOM 4081 N N . ARG A 1 520 ? -13.606 -21.385 52.303 1.00 76.56 520 ARG A N 1
ATOM 4082 C CA . ARG A 1 520 ? -12.975 -22.079 53.425 1.00 76.56 520 ARG A CA 1
ATOM 4083 C C . ARG A 1 520 ? -11.504 -21.704 53.537 1.00 76.56 520 ARG A C 1
ATOM 4085 O O . ARG A 1 520 ? -11.059 -21.420 54.639 1.00 76.56 520 ARG A O 1
ATOM 4092 N N . GLU A 1 521 ? -10.751 -21.677 52.451 1.00 72.69 521 GLU A N 1
ATOM 4093 C CA . GLU A 1 521 ? -9.319 -21.396 52.508 1.00 72.69 521 GLU A CA 1
ATOM 4094 C C . GLU A 1 521 ? -8.966 -19.924 52.749 1.00 72.69 521 GLU A C 1
ATOM 4096 O O . GLU A 1 521 ? -7.963 -19.650 53.406 1.00 72.69 521 GLU A O 1
ATOM 4101 N N . LEU A 1 522 ? -9.767 -18.980 52.248 1.00 71.12 522 LEU A N 1
ATOM 4102 C CA . LEU A 1 522 ? -9.531 -17.544 52.441 1.00 71.12 522 LEU A CA 1
ATOM 4103 C C . LEU A 1 522 ? -9.898 -17.065 53.854 1.00 71.12 522 LEU A C 1
ATOM 4105 O O . LEU A 1 522 ? -9.283 -16.121 54.354 1.00 71.12 522 LEU A O 1
ATOM 4109 N N . PHE A 1 523 ? -10.881 -17.706 54.496 1.00 70.50 523 PHE A N 1
ATOM 4110 C CA . PHE A 1 523 ? -11.410 -17.293 55.802 1.00 70.50 523 PHE A CA 1
ATOM 4111 C C . PHE A 1 523 ? -11.099 -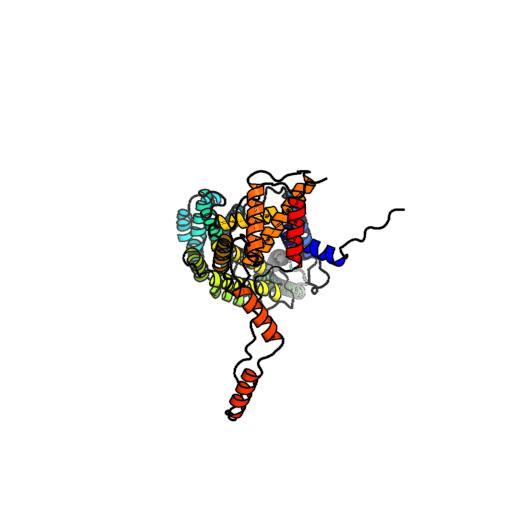18.261 56.951 1.00 70.50 523 PHE A C 1
ATOM 4113 O O . PHE A 1 523 ? -11.262 -17.889 58.117 1.00 70.50 523 PHE A O 1
ATOM 4120 N N . SER A 1 524 ? -10.624 -19.481 56.676 1.00 65.50 524 SER A N 1
ATOM 4121 C CA . SER A 1 524 ? -10.140 -20.357 57.748 1.00 65.50 524 SER A CA 1
ATOM 4122 C C . SER A 1 524 ? -8.791 -19.853 58.263 1.00 65.50 524 SER A C 1
ATOM 4124 O O . SER A 1 524 ? -7.885 -19.601 57.469 1.00 65.50 524 SER A O 1
ATOM 4126 N N . PRO A 1 525 ? -8.599 -19.750 59.588 1.00 52.47 525 PRO A N 1
ATOM 4127 C CA . PRO A 1 525 ? -7.289 -19.449 60.143 1.00 52.47 525 PRO A CA 1
ATOM 4128 C C . PRO A 1 525 ? -6.315 -20.568 59.756 1.00 52.47 525 PRO A C 1
ATOM 4130 O O . PRO A 1 525 ? -6.571 -21.740 60.044 1.00 52.47 525 PRO A O 1
ATOM 4133 N N . SER A 1 526 ? -5.199 -20.220 59.106 1.00 47.97 526 SER A N 1
ATOM 4134 C CA . SER A 1 526 ? -4.116 -21.180 58.884 1.00 47.97 526 SER A CA 1
ATOM 4135 C C . SER A 1 526 ? -3.654 -21.706 60.245 1.00 47.97 526 SER A C 1
ATOM 4137 O O . SER A 1 526 ? -3.316 -20.902 61.120 1.00 47.97 526 SER A O 1
ATOM 4139 N N . LYS A 1 527 ? -3.654 -23.026 60.433 1.00 35.97 527 LYS A N 1
ATOM 4140 C CA . LYS A 1 527 ? -2.948 -23.641 61.561 1.00 35.97 527 LYS A CA 1
ATOM 4141 C C . LYS A 1 527 ? -1.446 -23.430 61.443 1.00 35.97 527 LYS A C 1
ATOM 4143 O O . LYS A 1 527 ? -0.943 -23.504 60.299 1.00 35.97 527 LYS A O 1
#

Mean predicted aligned error: 18.61 Å

Foldseek 3Di:
DDDDDDDPDDPVRVVVVVVVLCDPVNVVVVVVVVVLCVLLVPDPPDDPDPDDDPVNNVVSVVVSVVVVVVVVVQPPVVPPPPLLNVLLVLLCVVVVVCCVVQVDPDVPCCLAPPLPVQLVSLVPPPDPVLSVLCNLQVSLLSVLSNQLVVDDPPALSNLLSSLSNLQSSLLSQLVVLQDPDLDDPLCVLVVLLVVLVVVLVVLVVVLQVVLVVCCVPPVGSPDPDPVNVVSVVVNVVSVVSNVVSVVSHQDFDPPADRSNVVNVLSVVCCVPLVPPVNLVVLLVCLQPPLQSVVVLVVSLVVLVVSLVCCCPRRVRVCVRSVSNNVSSVSSNSSSVSSLVSDDQPPLNVLVVVLVCQLSDPPNDDDPNPDPCDLVSQVVNVVVCCSSVVVPPPPPPVSLVVVLVSLLSVLVSVLVVCVVVVPQADDDPRVVVNVVSLVSLCVLQVPDPPPDDDDDPPVVVVVVVVVVCVVPPPCVVVVVVVVVVVVDPDDDDDDDDPPPPPPPRSHDDPVSVVSSVVSCCSRPPGDD

pLDDT: mean 70.53, std 20.21, range [26.47, 96.19]

Nearest PDB structures (foldseek):
  3fb2-assembly2_B  TM=2.979E-01  e=5.202E+00  Homo sapiens

Secondary structure (DSSP, 8-state):
-PPPP--SS-HHHHHHHHHHT--HHHHHHHHHHHHHHHHHT---TTS------HHHHHHHHHHHHHHHHHHHHH--TT----HHHHHHHHHHHHHHTTHHHHT-S-HHHHHHH-HHHHHHHHTT-S-HHHHHHHHHHHHHHHHHHHHHHHSPTTSHHHHHHHHHHHHHHHHHHHHHHS-SSSS-GGGHHHHHHHHHHHHHHHHHHHHHHHHHHHHHHHS-SS---HHHHHHHHHHHHHHHHHHHHHTT--PPPTTPPPHHHHHHHHHHHHHTTT-HHHHHHHHHHHHH-TTTHHHHHHHHHHHHHHHHHHHHTTGGGHHHHHHHHHHHHHHHHHHHHHHH-S---HHHHHHHHHHHHHH-SS-----------HHHHHHHHHHHHHHHT--S-----HHHHHHHHHHHHHHHHHHHHHHHT-----THHHHHHHHHHHHHHHHTT----------SHHHHHHHHHHHHHHS--HHHHHHHHHHHHS--S---------------S---HHHHHHHHHHHHHHHSPP-

Radius of gyration: 37.14 Å; Cα contacts (8 Å, |Δi|>4): 326; chains: 1; bounding box: 103×71×118 Å

Solvent-accessible surface area (backbone atoms only — not comparable to full-atom values): 30714 Å² total; per-residue (Å²): 137,86,79,83,79,83,75,93,67,57,77,68,57,56,55,55,51,63,64,73,66,59,50,74,71,51,50,49,52,46,49,51,47,49,49,47,44,64,76,58,60,65,82,65,95,82,66,78,86,75,86,67,53,69,67,59,46,52,51,50,51,52,50,45,52,51,49,51,51,50,52,70,72,50,73,51,91,86,60,68,76,51,72,66,58,55,54,51,52,54,51,48,56,58,55,55,75,42,24,80,85,69,66,58,87,54,66,68,57,45,51,62,74,33,49,69,54,52,48,61,59,42,67,70,46,85,52,63,67,60,31,52,48,43,56,68,22,50,34,58,25,31,52,23,52,38,49,40,75,75,34,61,88,84,36,63,67,24,46,43,29,52,13,52,29,31,31,26,52,13,52,47,49,34,70,69,67,54,77,93,55,69,62,60,72,50,46,52,33,47,56,53,33,52,54,41,48,55,51,44,51,53,49,50,50,51,52,49,52,51,20,50,52,36,27,74,76,73,68,38,59,74,62,89,41,75,68,50,54,50,48,52,53,51,44,52,55,43,49,54,52,31,62,60,29,60,78,59,46,52,87,66,66,92,86,53,70,65,56,49,55,56,45,51,51,54,53,49,42,43,67,53,71,63,14,72,66,52,47,50,52,47,50,53,33,43,77,75,38,94,75,34,60,65,57,50,51,53,48,48,52,54,52,48,57,50,46,52,45,42,59,61,72,42,50,80,42,51,89,59,42,50,60,43,48,52,19,52,49,32,29,52,49,11,53,49,45,44,66,60,58,59,85,73,49,74,66,49,53,48,52,53,53,49,50,51,60,74,68,49,80,74,91,81,78,86,80,79,84,66,94,74,46,76,64,55,51,50,51,40,50,50,49,45,28,63,69,67,68,56,74,79,77,72,79,63,55,62,65,58,55,49,51,53,50,51,50,52,48,53,53,50,50,50,53,50,31,65,75,66,71,52,78,64,77,63,68,73,61,40,57,49,52,51,49,48,53,50,54,53,39,60,41,60,70,55,71,80,80,69,89,72,83,89,70,75,63,66,57,51,55,50,52,52,53,55,49,46,72,77,48,70,70,58,65,63,55,49,51,51,52,52,55,55,67,76,57,83,84,80,87,82,90,79,78,87,80,73,79,76,74,74,78,67,81,60,67,52,73,67,55,52,52,48,52,52,49,50,50,49,65,64,70,46,75,76,128

Sequence (527 aa):
RVQESSSLFDAASKNVILSSCAGPSRTELNVQRAALFRLLRLPSQDVGTVFSTVENGEARKAQAKKLINLFAQKMTADSIVQPTEIIRYLALNVLGAFQEEFRVTDIVHLLSNDASELVAIFGKCQNKIIREHIIKLAVPLVENLQALETSDEGSSLWRRHLANAWIHIGLLRLHLLIPSSPIDPGRKPAEKVDQLNWFLDDVSSKLSSYSLHFGMTCGDFTPDTAATKQLFTLAEQASKKKAGQQKKIIERPSNSPPFQELFREMHHFCRTVASTNNVLSLADAIENQPNSRSQEINWQYSAAAFSDRLSSVYSMYEDITIPCLSEIRSIQRGLRELALNYDVSSRAGAIVKMQDALLSYPIVNKSFSHHLTNQSYAEVVKELSHRFGIDGCAKQDVGAILRSIELATLMRLQVGSKMNRQNKLHGETLDQVNAMFASLAQSTGIESFTADTADKDAIVDQEEKELREYFPDHGAEFQRIVAKLEHEEDESDEEDDIVKAKETAQLSDLEVSMIVELHRELFSPSK